Protein 7CHK (pdb70)

B-factor: mean 52.56, std 8.85, range [36.58, 87.69]

Foldseek 3Di:
DDKDQKFWWFAKDDKDKAKFDQAKDKDKDWDALLDDDPDRTPCCVVPNQFAFKFFKWKKKKFKDWDLAKWFKKFKDKDFQDDDDPDDDVVVCVVVVTDIDICNVDGIDMDIGHTDYPVPGAGNRGTMMIMIITHRGMGHDDTIMMIMMMIGTITGGMGTHHGHDDD/DPDDDWDFLDWDDVPCAQAFWKDKDFAALANCVVCDQDDDSNVLLQFFFKKFWKKKKKKFWAFQDPVLLPFFWWKDWFCNDIDTDGSGMDIDMDHQPDPDDIDTRRPSDGSTIMMTRHRNDGTDIMTMTMDRHDPMDRPGGDDDDPD/DDPPPDDDDDPDDPPDPDDDDDDDDDDDVVPDDDDDDDAADADDPAALQVLAVHFQAKDKDKAFLVQQAAQAWGDKDQPLDRLCDDDPSNVSRVQQFKWWFKKKKKKAWEDDPQKKFKKWKFWAQQPPDDNGTRDNVVRVPGDTDMDIRYPDMDMDIDIFDDPDPMGGSPPDRRRTMITITRHHRMRDDPPGDGMIIMMMIMGTNDIDGRHGHDD

Solvent-accessible surface area: 26965 Å² total; per-residue (Å²): 120,72,86,21,102,52,0,24,1,88,38,89,33,167,62,53,100,20,118,40,27,119,156,74,22,31,3,96,8,61,10,29,5,13,95,104,57,141,120,148,30,64,0,16,68,77,2,35,80,3,37,1,2,29,4,28,0,15,0,59,2,61,1,67,31,40,88,145,1,81,6,46,0,3,11,0,1,0,1,11,52,24,93,11,112,152,17,36,53,98,25,0,101,36,6,104,43,146,86,32,63,0,24,83,38,36,50,2,24,0,35,1,33,59,22,3,46,41,15,2,3,7,70,97,41,39,0,27,0,3,0,17,0,13,86,2,2,68,24,63,120,59,30,88,0,62,0,31,3,53,7,24,61,0,55,103,0,40,4,42,10,68,83,84,194,182,67,186,42,155,107,57,21,38,17,19,68,11,87,154,74,41,12,57,141,43,30,102,56,65,12,40,0,4,0,13,32,42,79,56,219,178,46,93,28,165,2,2,83,74,0,12,29,10,0,30,0,92,2,19,0,43,1,30,0,91,8,68,21,137,84,187,134,12,21,84,105,57,5,38,0,41,21,10,44,108,51,58,64,133,24,78,34,68,28,3,87,12,78,2,62,19,36,21,22,12,40,37,15,72,2,34,215,6,72,46,0,4,23,0,66,0,58,3,9,71,109,43,4,70,31,2,57,3,54,2,83,5,6,142,100,29,59,35,24,79,84,34,17,69,139,114,119,187,82,180,98,139,147,111,211,123,90,28,66,83,227,125,128,70,113,97,152,89,142,55,117,131,59,107,121,128,83,49,23,79,35,130,38,71,12,57,34,46,46,10,113,71,52,0,0,60,97,19,115,60,129,92,12,46,62,28,79,38,117,8,50,36,127,30,3,72,95,0,53,4,19,6,33,23,90,0,14,101,3,12,56,19,160,43,130,13,1,88,33,8,54,36,2,13,0,0,67,2,28,0,107,0,15,0,76,6,139,29,56,188,140,2,40,8,36,0,19,0,0,14,1,31,32,52,56,2,88,56,117,17,84,68,67,44,35,0,56,81,8,64,38,34,112,8,35,0,65,152,78,73,44,42,44,69,17,107,11,44,14,37,6,71,30,10,63,28,57,128,32,124,131,12,0,19,0,0,0,0,0,34,49,71,22,90,87,109,130,134,36,65,135,48,14,46,0,40,0,34,0,21,0,43,61,9,111,11,8,2,7,32,3,50

Radius of gyration: 29.83 Å; Cα contacts (8 Å, |Δi|>4): 1242; chains: 3; bounding box: 84×103×58 Å

Nearest PDB structures (foldseek):
  7chk-assembly1_C  TM=1.005E+00  e=1.636E-42  Apple latent spherical virus
  5lk7-assembly1_C  TM=6.401E-01  e=5.426E-08  Slow bee paralysis virus
  8hee-assembly1_B  TM=7.877E-01  e=7.735E-07  Foot-and-mouth disease virus
  8uv3-assembly1_B  TM=7.347E-01  e=6.169E-07  Murine norovirus 1
  6cs6-assembly1_B  TM=6.119E-01  e=1.197E-07  enterovirus D68

Sequence (528 aa):
CLSIPNFPVHITGKTQQLHVGPKPSIARFSFNPFDLGTVFNRFQSLCAHLEGYSGDLIVNWLVTCSALTNARLYIIPVYDNYSFEKFSEEKLIQCKYEFKQISLVRKGTVHIPFVNWFGSYSRTRFPKLLFYFPNGVSGPSGEKIHVTVQLDRILNFSGLGHRLFKSFLLNYSHCGTLVESSLNKGGMWCVPVSPVNLAAYKTHNWLHFMASTTAYWRGTLHYQMRVTYKDRNAACRNLVAFYTTISSVMGDSFSVDITVPFLIPTCYLQTIRGSCNGCIYFHLPTKSATSVQLWVRPGQDFDFARFRLLKAGPDFTKIIWPTVVERNFSNPQSEITTTLQELYGDTFETVSICPPQSYGGELLKGKIFFSSTPEFTREDLVEGKILASFKLDEVLSGLGMGAMLMTQIMSGHATIRVSAKVMLSKFCSFALKLVYDELMQLNSDTTDFGKISVLPGAIFSTQEEEFSFDFELFSPGVHLKFDNNKLLGKVHLAALSAPNLTENMPESFSCTFNFSIVDVKTTFYNIG

Secondary structure (DSSP, 8-state):
-EEEEEEEEEEEPPPEEEE-BSS-EEEEEE--TT---SS--HHHHHHSS-SEEEEEEEEEEEEE--SS-B-EEEEEEE-TT---SS--HHHHHHTT---EETTT--EEEEEE----SSSSB-SS---EEEEEETT-BB-SSS-EEEEEEEEEEEEEEEEE------/----SPEEEEEPPTTSSSSS--EEEE-SSS-GGG----SHHHHHHHT-SEEB--EEEEEEEEESSGGG--S--EEEEE--EEEE--SSEEEEEE---SSSS-EE-S----S-EEEE----SSEEEEEEEEE--SS-B--S-------/--TT------S--TTS--------SS-GGGS-EEEEE------SS-SGGGSBTSEEEEE--EEEGGG-STT-EEEEEEHHHHTSSSSHHHHTTTTEEEEEEEEEEEEEE---SS---EEEEEEETT----SS---SHHHHHSSEEEEETTT--EEEEEEPP-SSSSEE-TT---S-EEEEEE-S--S--TT--SEEEEEEEEEEEEEEEEEE---

Organism: NCBI:txid101688

Structure (mmCIF, N/CA/C/O backbone):
data_7CHK
#
_entry.id   7CHK
#
_cell.length_a   1.00
_cell.length_b   1.00
_cell.length_c   1.00
_cell.angle_alpha   90.00
_cell.angle_beta   90.00
_cell.angle_gamma   90.00
#
_symmetry.space_group_name_H-M   'P 1'
#
loop_
_entity.id
_entity.type
_entity.pdbx_description
1 polymer 'VP20 protein'
2 polymer 'VP24 protein'
3 polymer 'VP25 protein'
#
loop_
_atom_site.group_PDB
_atom_site.id
_atom_site.type_symbol
_atom_site.label_atom_id
_atom_site.label_alt_id
_atom_site.label_comp_id
_atom_site.label_asym_id
_atom_site.label_entity_id
_atom_site.label_seq_id
_atom_site.pdbx_PDB_ins_code
_atom_site.Cartn_x
_atom_site.Cartn_y
_atom_site.Cartn_z
_atom_site.occupancy
_atom_site.B_iso_or_equiv
_atom_site.auth_seq_id
_atom_site.auth_comp_id
_atom_site.auth_asym_id
_atom_site.auth_atom_id
_atom_site.pdbx_PDB_model_num
ATOM 1 N N . CYS A 1 3 ? 405.21900 324.73900 401.37700 1.000 57.60752 3 CYS A N 1
ATOM 2 C CA . CYS A 1 3 ? 404.48900 324.39600 402.59200 1.000 57.60752 3 CYS A CA 1
ATOM 3 C C . CYS A 1 3 ? 403.68400 323.11900 402.39500 1.000 57.60752 3 CYS A C 1
ATOM 4 O O . CYS A 1 3 ? 403.10100 322.90600 401.33200 1.000 57.60752 3 CYS A O 1
ATOM 7 N N . LEU A 1 4 ? 403.65800 322.26800 403.41700 1.000 52.92356 4 LEU A N 1
ATOM 8 C CA . LEU A 1 4 ? 402.87300 321.04600 403.35000 1.000 52.92356 4 LEU A CA 1
ATOM 9 C C . LEU A 1 4 ? 401.40800 321.36700 403.59900 1.000 52.92356 4 LEU A C 1
ATOM 10 O O . LEU A 1 4 ? 401.07500 322.22000 404.42500 1.000 52.92356 4 LEU A O 1
ATOM 15 N N . SER A 1 5 ? 400.53300 320.69000 402.86700 1.000 51.58763 5 SER A N 1
ATOM 16 C CA . SER A 1 5 ? 399.10200 320.92900 402.93900 1.000 51.58763 5 SER A CA 1
ATOM 17 C C . SER A 1 5 ? 398.39400 319.63200 403.29100 1.000 51.58763 5 SER A C 1
ATOM 18 O O . SER A 1 5 ? 398.65400 318.59100 402.68200 1.000 51.58763 5 SER A O 1
ATOM 21 N N . ILE A 1 6 ? 397.50300 319.69900 404.27900 1.000 48.16448 6 ILE A N 1
ATOM 22 C CA . ILE A 1 6 ? 396.75600 318.54300 404.74800 1.000 48.16448 6 ILE A CA 1
ATOM 23 C C . ILE A 1 6 ? 395.28200 318.92500 404.75800 1.000 48.16448 6 ILE A C 1
ATOM 24 O O . ILE A 1 6 ? 394.89000 319.84300 405.48100 1.000 48.16448 6 ILE A O 1
ATOM 29 N N . PRO A 1 7 ? 394.43500 318.27500 403.97800 1.000 47.85472 7 PRO A N 1
ATOM 30 C CA . PRO A 1 7 ? 393.02600 318.68000 403.92400 1.000 47.85472 7 PRO A CA 1
ATOM 31 C C . PRO A 1 7 ? 392.32100 318.45300 405.24600 1.000 47.85472 7 PRO A C 1
ATOM 32 O O . PRO A 1 7 ? 391.64400 319.34200 405.76600 1.000 47.85472 7 PRO A O 1
ATOM 36 N N . ASN A 1 8 ? 392.47600 317.25400 405.78800 1.000 46.32409 8 ASN A N 1
ATOM 37 C CA . ASN A 1 8 ? 391.93000 316.88600 407.08300 1.000 46.32409 8 ASN A CA 1
ATOM 38 C C . ASN A 1 8 ? 393.06800 316.35500 407.93300 1.000 46.32409 8 ASN A C 1
ATOM 39 O O . ASN A 1 8 ? 393.81700 315.48200 407.48800 1.000 46.32409 8 ASN A O 1
ATOM 44 N N . PHE A 1 9 ? 393.20900 316.88000 409.14700 1.000 44.26495 9 PHE A N 1
ATOM 45 C CA . PHE A 1 9 ? 394.28500 316.46400 410.04200 1.000 44.26495 9 PHE A CA 1
ATOM 46 C C . PHE A 1 9 ? 393.70100 316.24200 411.42700 1.000 44.26495 9 PHE A C 1
ATOM 47 O O . PHE A 1 9 ? 393.52900 317.18900 412.20100 1.000 44.26495 9 PHE A O 1
ATOM 55 N N . PRO A 1 10 ? 393.34600 315.00400 411.76000 1.000 42.86705 10 PRO A N 1
ATOM 56 C CA . PRO A 1 10 ? 392.82100 314.72400 413.10100 1.000 42.86705 10 PRO A CA 1
ATOM 57 C C . PRO A 1 10 ? 393.91400 314.76300 414.15400 1.000 42.86705 10 PRO A C 1
ATOM 58 O O . PRO A 1 10 ? 395.01200 314.24400 413.95300 1.000 42.86705 10 PRO A O 1
ATOM 62 N N . VAL A 1 11 ? 393.60100 315.37900 415.29200 1.000 39.52090 11 VAL A N 1
ATOM 63 C CA . VAL A 1 11 ? 394.57000 315.51100 416.37600 1.000 39.52090 11 VAL A CA 1
ATOM 64 C C . VAL A 1 11 ? 394.05800 315.01000 417.71300 1.000 39.52090 11 VAL A C 1
ATOM 65 O O . VAL A 1 11 ? 394.88000 314.65600 418.57600 1.000 39.52090 11 VAL A O 1
ATOM 69 N N . HIS A 1 12 ? 392.74700 314.96100 417.93000 1.000 38.22840 12 HIS A N 1
ATOM 70 C CA . HIS A 1 12 ? 392.10800 314.46400 419.15300 1.000 38.22840 12 HIS A CA 1
ATOM 71 C C . HIS A 1 12 ? 392.85600 314.87900 420.42100 1.000 38.22840 12 HIS A C 1
ATOM 72 O O . HIS A 1 12 ? 393.24600 314.05500 421.24400 1.000 38.22840 12 HIS A O 1
ATOM 79 N N . ILE A 1 13 ? 393.02400 316.18700 420.58200 1.000 37.27984 13 ILE A N 1
ATOM 80 C CA . ILE A 1 13 ? 393.62000 316.76500 421.78100 1.000 37.27984 13 ILE A CA 1
ATOM 81 C C . ILE A 1 13 ? 392.49600 317.31000 422.64700 1.000 37.27984 13 ILE A C 1
ATOM 82 O O . ILE A 1 13 ? 391.69700 318.13200 422.18800 1.000 37.27984 13 ILE A O 1
ATOM 87 N N . THR A 1 14 ? 392.42500 316.86500 423.89500 1.000 40.12776 14 THR A N 1
ATOM 88 C CA . THR A 1 14 ? 391.40500 317.33900 424.81900 1.000 40.12776 14 THR A CA 1
ATOM 89 C C . THR A 1 14 ? 392.02700 318.33000 425.78700 1.000 40.12776 14 THR A C 1
ATOM 90 O O . THR A 1 14 ? 393.09600 318.07300 426.34600 1.000 40.12776 14 THR A O 1
ATOM 94 N N . GLY A 1 15 ? 391.36400 319.45200 425.97900 1.000 45.81027 15 GLY A N 1
ATOM 95 C CA . GLY A 1 15 ? 391.84000 320.42100 426.93200 1.000 45.81027 15 GLY A CA 1
ATOM 96 C C . GLY A 1 15 ? 391.51300 320.02400 428.34800 1.000 45.81027 15 GLY A C 1
ATOM 97 O O . GLY A 1 15 ? 390.78900 319.06700 428.60800 1.000 45.81027 15 GLY A O 1
ATOM 98 N N . LYS A 1 16 ? 392.06700 320.78400 429.28300 1.000 48.52208 16 LYS A N 1
ATOM 99 C CA . LYS A 1 16 ? 391.77100 320.56500 430.68700 1.000 48.52208 16 LYS A CA 1
ATOM 100 C C . LYS A 1 16 ? 390.32000 320.93100 430.97100 1.000 48.52208 16 LYS A C 1
ATOM 101 O O . LYS A 1 16 ? 389.81800 321.95300 430.49800 1.000 48.52208 16 LYS A O 1
ATOM 107 N N . THR A 1 17 ? 389.63800 320.07900 431.72800 1.000 46.09711 17 THR A N 1
ATOM 108 C CA . THR A 1 17 ? 388.25900 320.34300 432.11200 1.000 46.09711 17 THR A CA 1
ATOM 109 C C . THR A 1 17 ? 388.23300 321.38600 433.21600 1.000 46.09711 17 THR A C 1
ATOM 110 O O . THR A 1 17 ? 388.95400 321.26400 434.20900 1.000 46.09711 17 THR A O 1
ATOM 114 N N . GLN A 1 18 ? 387.40700 322.41200 433.04600 1.000 45.94429 18 GLN A N 1
ATOM 115 C CA . GLN A 1 18 ? 387.40800 323.56400 433.93500 1.000 45.94429 18 GLN A CA 1
ATOM 116 C C . GLN A 1 18 ? 386.12900 323.61100 434.75800 1.000 45.94429 18 GLN A C 1
ATOM 117 O O . GLN A 1 18 ? 385.02600 323.52500 434.20900 1.000 45.94429 18 GLN A O 1
ATOM 123 N N . GLN A 1 19 ? 386.29300 323.73200 436.07300 1.000 51.80615 19 GLN A N 1
ATOM 124 C CA . GLN A 1 19 ? 385.18000 323.82000 437.00200 1.000 51.80615 19 GLN A CA 1
ATOM 125 C C . GLN A 1 19 ? 384.53800 325.19800 436.96300 1.000 51.80615 19 GLN A C 1
ATOM 126 O O . GLN A 1 19 ? 385.16600 326.19900 436.61600 1.000 51.80615 19 GLN A O 1
ATOM 132 N N . LEU A 1 20 ? 383.26700 325.23700 437.34800 1.000 52.78986 20 LEU A N 1
ATOM 133 C CA . LEU A 1 20 ? 382.58700 326.49000 437.65000 1.000 52.78986 20 LEU A CA 1
ATOM 134 C C . LEU A 1 20 ? 381.62200 326.22400 438.78900 1.000 52.78986 20 LEU A C 1
ATOM 135 O O . LEU A 1 20 ? 380.72000 325.39000 438.65500 1.000 52.78986 20 LEU A O 1
ATOM 140 N N . HIS A 1 21 ? 381.82800 326.91400 439.90500 1.000 57.99295 21 HIS A N 1
ATOM 141 C CA . HIS A 1 21 ? 380.88900 326.84200 441.00900 1.000 57.99295 21 HIS A CA 1
ATOM 142 C C . HIS A 1 21 ? 379.61600 327.59500 440.65800 1.000 57.99295 21 HIS A C 1
ATOM 143 O O . HIS A 1 21 ? 379.62800 328.54700 439.87600 1.000 57.99295 21 HIS A O 1
ATOM 150 N N . VAL A 1 22 ? 378.50300 327.16200 441.24700 1.000 55.40478 22 VAL A N 1
ATOM 151 C CA . VAL A 1 22 ? 377.25100 327.86900 441.03200 1.000 55.40478 22 VAL A CA 1
ATOM 152 C C . VAL A 1 22 ? 377.27800 329.18300 441.79700 1.000 55.40478 22 VAL A C 1
ATOM 153 O O . VAL A 1 22 ? 377.84700 329.28800 442.89000 1.000 55.40478 22 VAL A O 1
ATOM 157 N N . GLY A 1 23 ? 376.67600 330.20300 441.20600 1.000 54.68559 23 GLY A N 1
ATOM 158 C CA . GLY A 1 23 ? 376.62500 331.50900 441.80700 1.000 54.68559 23 GLY A CA 1
ATOM 159 C C . GLY A 1 23 ? 376.07800 332.52800 440.83800 1.000 54.68559 23 GLY A C 1
ATOM 160 O O . GLY A 1 23 ? 375.89100 332.25200 439.65100 1.000 54.68559 23 GLY A O 1
ATOM 161 N N . PRO A 1 24 ? 375.80000 333.73600 441.32900 1.000 53.47134 24 PRO A N 1
ATOM 162 C CA . PRO A 1 24 ? 375.31200 334.80000 440.45100 1.000 53.47134 24 PRO A CA 1
ATOM 163 C C . PRO A 1 24 ? 376.40100 335.59100 439.74700 1.000 53.47134 24 PRO A C 1
ATOM 164 O O . PRO A 1 24 ? 376.07300 336.39500 438.86600 1.000 53.47134 24 PRO A O 1
ATOM 168 N N . LYS A 1 25 ? 377.66500 335.39100 440.09600 1.000 53.90733 25 LYS A N 1
ATOM 169 C CA . LYS A 1 25 ? 378.72800 336.20200 439.52400 1.000 53.90733 25 LYS A CA 1
ATOM 170 C C . LYS A 1 25 ? 379.01500 335.77200 438.08700 1.000 53.90733 25 LYS A C 1
ATOM 171 O O . LYS A 1 25 ? 378.98500 334.58000 437.77900 1.000 53.90733 25 LYS A O 1
ATOM 177 N N . PRO A 1 26 ? 379.29400 336.71500 437.19000 1.000 49.81933 26 PRO A N 1
ATOM 178 C CA . PRO A 1 26 ? 379.56900 336.34600 435.79700 1.000 49.81933 26 PRO A CA 1
ATOM 179 C C . PRO A 1 26 ? 380.86500 335.56100 435.68500 1.000 49.81933 26 PRO A C 1
ATOM 180 O O . PRO A 1 26 ? 381.88500 335.92400 436.27400 1.000 49.81933 26 PRO A O 1
ATOM 184 N N . SER A 1 27 ? 380.82100 334.47900 434.91500 1.000 48.57031 27 SER A N 1
ATOM 185 C CA . SER A 1 27 ? 381.92100 333.52800 434.87600 1.000 48.57031 27 SER A CA 1
ATOM 186 C C . SER A 1 27 ? 382.46100 333.40100 433.46300 1.000 48.57031 27 SER A C 1
ATOM 187 O O . SER A 1 27 ? 381.72200 333.56000 432.49300 1.000 48.57031 27 SER A O 1
ATOM 190 N N . ILE A 1 28 ? 383.75600 333.11900 433.35000 1.000 46.75430 28 ILE A N 1
ATOM 191 C CA . ILE A 1 28 ? 384.40000 332.89400 432.06300 1.000 46.75430 28 ILE A CA 1
ATOM 192 C C . ILE A 1 28 ? 385.30200 331.67900 432.17700 1.000 46.75430 28 ILE A C 1
ATOM 193 O O . ILE A 1 28 ? 386.10100 331.57900 433.11400 1.000 46.75430 28 ILE A O 1
ATOM 198 N N . ALA A 1 29 ? 385.18000 330.76300 431.22400 1.000 44.96028 29 ALA A N 1
ATOM 199 C CA . ALA A 1 29 ? 386.10000 329.64400 431.07500 1.000 44.96028 29 ALA A CA 1
ATOM 200 C C . ALA A 1 29 ? 386.88000 329.83400 429.78400 1.000 44.96028 29 ALA A C 1
ATOM 201 O O . ALA A 1 29 ? 386.29100 329.84000 428.70100 1.000 44.96028 29 ALA A O 1
ATOM 203 N N . ARG A 1 30 ? 388.19400 329.99400 429.89700 1.000 46.81354 30 ARG A N 1
ATOM 204 C CA . ARG A 1 30 ? 389.05600 330.21800 428.74500 1.000 46.81354 30 ARG A CA 1
ATOM 205 C C . ARG A 1 30 ? 389.67600 328.90600 428.30100 1.000 46.81354 30 ARG A C 1
ATOM 206 O O . ARG A 1 30 ? 390.22200 328.16500 429.12200 1.000 46.81354 30 ARG A O 1
ATOM 214 N N . PHE A 1 31 ? 389.60900 328.62800 427.00300 1.000 43.91617 31 PHE A N 1
ATOM 215 C CA . PHE A 1 31 ? 390.31200 327.49600 426.41800 1.000 43.91617 31 PHE A CA 1
ATOM 216 C C . PHE A 1 31 ? 391.16000 328.02400 425.27300 1.000 43.91617 31 PHE A C 1
ATOM 217 O O . PHE A 1 31 ? 390.62800 328.41600 424.23300 1.000 43.91617 31 PHE A O 1
ATOM 225 N N . SER A 1 32 ? 392.46900 328.06400 425.47400 1.000 43.56536 32 SER A N 1
ATOM 226 C CA . SER A 1 32 ? 393.39900 328.34100 424.39500 1.000 43.56536 32 SER A CA 1
ATOM 227 C C . SER A 1 32 ? 393.56700 327.08600 423.55800 1.000 43.56536 32 SER A C 1
ATOM 228 O O . SER A 1 32 ? 393.54200 325.97000 424.08000 1.000 43.56536 32 SER A O 1
ATOM 231 N N . PHE A 1 33 ? 393.73500 327.26300 422.25100 1.000 42.88750 33 PHE A N 1
ATOM 232 C CA . PHE A 1 33 ? 393.93500 326.11800 421.36700 1.000 42.88750 33 PHE A CA 1
ATOM 233 C C . PHE A 1 33 ? 395.31500 326.23600 420.74300 1.000 42.88750 33 PHE A C 1
ATOM 234 O O . PHE A 1 33 ? 395.47700 326.72600 419.62600 1.000 42.88750 33 PHE A O 1
ATOM 242 N N . ASN A 1 34 ? 396.31300 325.75800 421.47500 1.000 47.32273 34 ASN A N 1
ATOM 243 C CA . ASN A 1 34 ? 397.71700 325.87800 421.09800 1.000 47.32273 34 ASN A CA 1
ATOM 244 C C . ASN A 1 34 ? 398.32600 324.48600 421.10200 1.000 47.32273 34 ASN A C 1
ATOM 245 O O . ASN A 1 34 ? 398.91600 324.05800 422.10000 1.000 47.32273 34 ASN A O 1
ATOM 250 N N . PRO A 1 35 ? 398.20300 323.74800 420.00000 1.000 45.78392 35 PRO A N 1
ATOM 251 C CA . PRO A 1 35 ? 398.78000 322.40000 419.96500 1.000 45.78392 35 PRO A CA 1
ATOM 252 C C . PRO A 1 35 ? 400.28300 322.38100 420.14900 1.000 45.78392 35 PRO A C 1
ATOM 253 O O . PRO A 1 35 ? 400.82500 321.35900 420.58200 1.000 45.78392 35 PRO A O 1
ATOM 257 N N . PHE A 1 36 ? 400.97900 323.47300 419.83900 1.000 48.57738 36 PHE A N 1
ATOM 258 C CA . PHE A 1 36 ? 402.40800 323.53700 420.10900 1.000 48.57738 36 PHE A CA 1
ATOM 259 C C . PHE A 1 36 ? 402.71500 323.48400 421.59500 1.000 48.57738 36 PHE A C 1
ATOM 260 O O . PHE A 1 36 ? 403.86100 323.22000 421.96700 1.000 48.57738 36 PHE A O 1
ATOM 268 N N . ASP A 1 37 ? 401.72700 323.73500 422.44700 1.000 54.37389 37 ASP A N 1
ATOM 269 C CA . ASP A 1 37 ? 401.93800 323.64100 423.88100 1.000 54.37389 37 ASP A CA 1
ATOM 270 C C . ASP A 1 37 ? 402.18900 322.19200 424.26300 1.000 54.37389 37 ASP A C 1
ATOM 271 O O . ASP A 1 37 ? 401.42500 321.29700 423.89400 1.000 54.37389 37 ASP A O 1
ATOM 276 N N . LEU A 1 38 ? 403.26500 321.96300 424.99900 1.000 56.85073 38 LEU A N 1
ATOM 277 C CA . LEU A 1 38 ? 403.68400 320.62400 425.37100 1.000 56.85073 38 LEU A CA 1
ATOM 278 C C . LEU A 1 38 ? 403.23000 320.29500 426.78600 1.000 56.85073 38 LEU A C 1
ATOM 279 O O . LEU A 1 38 ? 403.09000 321.17600 427.63700 1.000 56.85073 38 LEU A O 1
ATOM 284 N N . GLY A 1 39 ? 402.99900 319.01600 427.02300 1.000 55.96390 39 GLY A N 1
ATOM 285 C CA . GLY A 1 39 ? 402.63600 318.51600 428.33400 1.000 55.96390 39 GLY A CA 1
ATOM 286 C C . GLY A 1 39 ? 403.53200 317.35400 428.70400 1.000 55.96390 39 GLY A C 1
ATOM 287 O O . GLY A 1 39 ? 404.73800 317.37100 428.47800 1.000 55.96390 39 GLY A O 1
ATOM 288 N N . THR A 1 40 ? 402.91900 316.32500 429.28000 1.000 52.77313 40 THR A N 1
ATOM 289 C CA . THR A 1 40 ? 403.67100 315.13000 429.63100 1.000 52.77313 40 THR A CA 1
ATOM 290 C C . THR A 1 40 ? 403.95300 314.27900 428.40100 1.000 52.77313 40 THR A C 1
ATOM 291 O O . THR A 1 40 ? 405.03700 313.70300 428.27200 1.000 52.77313 40 THR A O 1
ATOM 295 N N . VAL A 1 41 ? 403.00000 314.21000 427.48500 1.000 48.42483 41 VAL A N 1
ATOM 296 C CA . VAL A 1 41 ? 403.10200 313.39400 426.28700 1.000 48.42483 41 VAL A CA 1
ATOM 297 C C . VAL A 1 41 ? 402.93200 314.30500 425.08100 1.000 48.42483 41 VAL A C 1
ATOM 298 O O . VAL A 1 41 ? 402.24600 315.32700 425.15000 1.000 48.42483 41 VAL A O 1
ATOM 302 N N . PHE A 1 42 ? 403.57800 313.94700 423.97800 1.000 45.90087 42 PHE A N 1
ATOM 303 C CA . PHE A 1 42 ? 403.44600 314.71500 422.75100 1.000 45.90087 42 PHE A CA 1
ATOM 304 C C . PHE A 1 42 ? 402.17400 314.30700 422.02400 1.000 45.90087 42 PHE A C 1
ATOM 305 O O . PHE A 1 42 ? 401.94300 313.12000 421.78900 1.000 45.90087 42 PHE A O 1
ATOM 313 N N . ASN A 1 43 ? 401.35200 315.28500 421.66200 1.000 45.25676 43 ASN A N 1
ATOM 314 C CA . ASN A 1 43 ? 400.10100 314.95100 421.00800 1.000 45.25676 43 ASN A CA 1
ATOM 315 C C . ASN A 1 43 ? 400.32800 314.68200 419.52600 1.000 45.25676 43 ASN A C 1
ATOM 316 O O . ASN A 1 43 ? 401.42000 314.86600 418.99000 1.000 45.25676 43 ASN A O 1
ATOM 321 N N . ARG A 1 44 ? 399.26200 314.23100 418.86200 1.000 47.05226 44 ARG A N 1
ATOM 322 C CA . ARG A 1 44 ? 399.35700 313.86700 417.45400 1.000 47.05226 44 ARG A CA 1
ATOM 323 C C . ARG A 1 44 ? 399.81800 315.03800 416.60200 1.000 47.05226 44 ARG A C 1
ATOM 324 O O . ARG A 1 44 ? 400.48000 314.83900 415.57900 1.000 47.05226 44 ARG A O 1
ATOM 332 N N . PHE A 1 45 ? 399.49200 316.26300 417.00600 1.000 46.35105 45 PHE A N 1
ATOM 333 C CA . PHE A 1 45 ? 399.97400 317.42500 416.27300 1.000 46.35105 45 PHE A CA 1
ATOM 334 C C . PHE A 1 45 ? 401.49100 317.53200 416.35500 1.000 46.35105 45 PHE A C 1
ATOM 335 O O . PHE A 1 45 ? 402.16600 317.70800 415.33700 1.000 46.35105 45 PHE A O 1
ATOM 343 N N . GLN A 1 46 ? 402.04800 317.42400 417.56000 1.000 49.05388 46 GLN A N 1
ATOM 344 C CA . GLN A 1 46 ? 403.48700 317.59400 417.71000 1.000 49.05388 46 GLN A CA 1
ATOM 345 C C . GLN A 1 46 ? 404.27000 316.44400 417.09500 1.000 49.05388 46 GLN A C 1
ATOM 346 O O . GLN A 1 46 ? 405.39000 316.65100 416.62200 1.000 49.05388 46 GLN A O 1
ATOM 352 N N . SER A 1 47 ? 403.71600 315.23300 417.08200 1.000 50.13424 47 SER A N 1
ATOM 353 C CA . SER A 1 47 ? 404.47700 314.10300 416.56200 1.000 50.13424 47 SER A CA 1
ATOM 354 C C . SER A 1 47 ? 404.80000 314.25800 415.08800 1.000 50.13424 47 SER A C 1
ATOM 355 O O . SER A 1 47 ? 405.77000 313.66300 414.61200 1.000 50.13424 47 SER A O 1
ATOM 358 N N . LEU A 1 48 ? 404.01600 315.04000 414.35500 1.000 51.30253 48 LEU A N 1
ATOM 359 C CA . LEU A 1 48 ? 404.18900 315.18200 412.92000 1.000 51.30253 48 LEU A CA 1
ATOM 360 C C . LEU A 1 48 ? 404.49400 316.59700 412.46600 1.000 51.30253 48 LEU A C 1
ATOM 361 O O . LEU A 1 48 ? 405.05800 316.76500 411.38100 1.000 51.30253 48 LEU A O 1
ATOM 366 N N . CYS A 1 49 ? 404.13000 317.61300 413.23700 1.000 52.16376 49 CYS A N 1
ATOM 367 C CA . CYS A 1 49 ? 404.30900 318.98600 412.80000 1.000 52.16376 49 CYS A CA 1
ATOM 368 C C . CYS A 1 49 ? 404.77700 319.87100 413.94700 1.000 52.16376 49 CYS A C 1
ATOM 369 O O . CYS A 1 49 ? 404.30000 320.99500 414.11800 1.000 52.16376 49 CYS A O 1
ATOM 372 N N . ALA A 1 50 ? 405.71800 319.38300 414.74900 1.000 50.35090 50 ALA A N 1
ATOM 373 C CA . ALA A 1 50 ? 406.33100 320.21800 415.77200 1.000 50.35090 50 ALA A CA 1
ATOM 374 C C . ALA A 1 50 ? 407.56300 320.94700 415.27100 1.000 50.35090 50 ALA A C 1
ATOM 375 O O . ALA A 1 50 ? 407.96000 321.95000 415.87000 1.000 50.35090 50 ALA A O 1
ATOM 377 N N . HIS A 1 51 ? 408.18300 320.45900 414.20100 1.000 50.37490 51 HIS A N 1
ATOM 378 C CA . HIS A 1 51 ? 409.31200 321.16000 413.61600 1.000 50.37490 51 HIS A CA 1
ATOM 379 C C . HIS A 1 51 ? 408.89900 322.44900 412.92800 1.000 50.37490 51 HIS A C 1
ATOM 380 O O . HIS A 1 51 ? 409.76400 323.27500 412.63600 1.000 50.37490 51 HIS A O 1
ATOM 387 N N . LEU A 1 52 ? 407.60800 322.64400 412.68200 1.000 48.70314 52 LEU A N 1
ATOM 388 C CA . LEU A 1 52 ? 407.14100 323.82100 411.96900 1.000 48.70314 52 LEU A CA 1
ATOM 389 C C . LEU A 1 52 ? 407.25400 325.06900 412.83300 1.000 48.70314 52 LEU A C 1
ATOM 390 O O . LEU A 1 52 ? 407.19100 325.01400 414.06200 1.000 48.70314 52 LEU A O 1
ATOM 395 N N . GLU A 1 53 ? 407.41800 326.21000 412.16600 1.000 50.68902 53 GLU A N 1
ATOM 396 C CA . GLU A 1 53 ? 407.41100 327.49300 412.85400 1.000 50.68902 53 GLU A CA 1
ATOM 397 C C . GLU A 1 53 ? 405.99700 327.99700 413.07800 1.000 50.68902 53 GLU A C 1
ATOM 398 O O . GLU A 1 53 ? 405.72300 328.63300 414.09900 1.000 50.68902 53 GLU A O 1
ATOM 404 N N . GLY A 1 54 ? 405.09500 327.72200 412.15100 1.000 46.00517 54 GLY A N 1
ATOM 405 C CA . GLY A 1 54 ? 403.72200 328.14900 412.29700 1.000 46.00517 54 GLY A CA 1
ATOM 406 C C . GLY A 1 54 ? 402.85100 327.45700 411.28000 1.000 46.00517 54 GLY A C 1
ATOM 407 O O . GLY A 1 54 ? 403.31800 327.03900 410.21800 1.000 46.00517 54 GLY A O 1
ATOM 408 N N . TYR A 1 55 ? 401.57100 327.35400 411.61200 1.000 41.84064 55 TYR A N 1
ATOM 409 C CA . TYR A 1 55 ? 400.63500 326.63300 410.76800 1.000 41.84064 55 TYR A CA 1
ATOM 410 C C . TYR A 1 55 ? 399.41700 327.50000 410.48500 1.000 41.84064 55 TYR A C 1
ATOM 411 O O . TYR A 1 55 ? 399.30800 328.63400 410.94900 1.000 41.84064 55 TYR A O 1
ATOM 420 N N . SER A 1 56 ? 398.49600 326.95300 409.70600 1.000 42.63673 56 SER A N 1
ATOM 421 C CA . SER A 1 56 ? 397.27200 327.65100 409.35600 1.000 42.63673 56 SER A CA 1
ATOM 422 C C . SER A 1 56 ? 396.19500 326.62300 409.07400 1.000 42.63673 56 SER A C 1
ATOM 423 O O . SER A 1 56 ? 396.47400 325.57200 408.49800 1.000 42.63673 56 SER A O 1
ATOM 426 N N . GLY A 1 57 ? 394.97500 326.92400 409.47800 1.000 42.24819 57 GLY A N 1
ATOM 427 C CA . GLY A 1 57 ? 393.87100 326.03300 409.20000 1.000 42.24819 57 GLY A CA 1
ATOM 428 C C . GLY A 1 57 ? 392.73200 326.23900 410.16200 1.000 42.24819 57 GLY A C 1
ATOM 429 O O . GLY A 1 57 ? 392.88600 326.78800 411.25100 1.000 42.24819 57 GLY A O 1
ATOM 430 N N . ASP A 1 58 ? 391.56000 325.78400 409.73900 1.000 43.93317 58 ASP A N 1
ATOM 431 C CA . ASP A 1 58 ? 390.34400 325.91200 410.52300 1.000 43.93317 58 ASP A CA 1
ATOM 432 C C . ASP A 1 58 ? 390.30400 324.84400 411.60300 1.000 43.93317 58 ASP A C 1
ATOM 433 O O . ASP A 1 58 ? 390.60000 323.67700 411.34700 1.000 43.93317 58 ASP A O 1
ATOM 438 N N . LEU A 1 59 ? 389.91700 325.24100 412.80700 1.000 39.72238 59 LEU A N 1
ATOM 439 C CA . LEU A 1 59 ? 389.83600 324.31000 413.92300 1.000 39.72238 59 LEU A CA 1
ATOM 440 C C . LEU A 1 59 ? 388.40700 323.82600 414.10600 1.000 39.72238 59 LEU A C 1
ATOM 441 O O . LEU A 1 59 ? 387.45500 324.56600 413.86600 1.000 39.72238 59 LEU A O 1
ATOM 446 N N . ILE A 1 60 ? 388.26300 322.57300 414.51400 1.000 38.34265 60 ILE A N 1
ATOM 447 C CA . ILE A 1 60 ? 386.97800 321.99500 414.88200 1.000 38.34265 60 ILE A CA 1
ATOM 448 C C . ILE A 1 60 ? 387.09200 321.57600 416.33400 1.000 38.34265 60 ILE A C 1
ATOM 449 O O . ILE A 1 60 ? 388.02800 320.85900 416.69800 1.000 38.34265 60 ILE A O 1
ATOM 454 N N . VAL A 1 61 ? 386.18200 322.04800 417.17700 1.000 37.81697 61 VAL A N 1
ATOM 455 C CA . VAL A 1 61 ? 386.27100 321.81200 418.61200 1.000 37.81697 61 VAL A CA 1
ATOM 456 C C . VAL A 1 61 ? 384.95900 321.23100 419.10700 1.000 37.81697 61 VAL A C 1
ATOM 457 O O . VAL A 1 61 ? 383.89700 321.81100 418.88200 1.000 37.81697 61 VAL A O 1
ATOM 461 N N . ASN A 1 62 ? 385.03300 320.10000 419.79000 1.000 37.54340 62 ASN A N 1
ATOM 462 C CA . ASN A 1 62 ? 383.87200 319.53200 420.45600 1.000 37.54340 62 ASN A CA 1
ATOM 463 C C . ASN A 1 62 ? 383.81300 320.08800 421.86800 1.000 37.54340 62 ASN A C 1
ATOM 464 O O . ASN A 1 62 ? 384.74200 319.89100 422.65000 1.000 37.54340 62 ASN A O 1
ATOM 469 N N . TRP A 1 63 ? 382.74500 320.79600 422.19100 1.000 39.69240 63 TRP A N 1
ATOM 470 C CA . TRP A 1 63 ? 382.59800 321.35600 423.52000 1.000 39.69240 63 TRP A CA 1
ATOM 471 C C . TRP A 1 63 ? 381.45300 320.67100 424.24500 1.000 39.69240 63 TRP A C 1
ATOM 472 O O . TRP A 1 63 ? 380.48500 320.19400 423.64000 1.000 39.69240 63 TRP A O 1
ATOM 483 N N . LEU A 1 64 ? 381.57300 320.65100 425.56800 1.000 40.75128 64 LEU A N 1
ATOM 484 C CA . LEU A 1 64 ? 380.67700 319.87100 426.40200 1.000 40.75128 64 LEU A CA 1
ATOM 485 C C . LEU A 1 64 ? 380.54100 320.55600 427.75100 1.000 40.75128 64 LEU A C 1
ATOM 486 O O . LEU A 1 64 ? 381.54300 320.95000 428.35200 1.000 40.75128 64 LEU A O 1
ATOM 491 N N . VAL A 1 65 ? 379.30500 320.71000 428.21100 1.000 42.67899 65 VAL A N 1
ATOM 492 C CA . VAL A 1 65 ? 379.00600 321.28900 429.51400 1.000 42.67899 65 VAL A CA 1
ATOM 493 C C . VAL A 1 65 ? 378.23200 320.25500 430.31000 1.000 42.67899 65 VAL A C 1
ATOM 494 O O . VAL A 1 65 ? 377.09600 319.92000 429.95800 1.000 42.67899 65 VAL A O 1
ATOM 498 N N . THR A 1 66 ? 378.83900 319.74900 431.37400 1.000 45.02184 66 THR A N 1
ATOM 499 C CA . THR A 1 66 ? 378.20500 318.75200 432.22000 1.000 45.02184 66 THR A CA 1
ATOM 500 C C . THR A 1 66 ? 377.69200 319.43100 433.47900 1.000 45.02184 66 THR A C 1
ATOM 501 O O . THR A 1 66 ? 378.47500 319.98900 434.25800 1.000 45.02184 66 THR A O 1
ATOM 505 N N . CYS A 1 67 ? 376.37800 319.38100 433.65800 1.000 49.03070 67 CYS A N 1
ATOM 506 C CA . CYS A 1 67 ? 375.65600 319.95200 434.77700 1.000 49.03070 67 CYS A CA 1
ATOM 507 C C . CYS A 1 67 ? 374.57600 318.96900 435.20200 1.000 49.03070 67 CYS A C 1
ATOM 508 O O . CYS A 1 67 ? 374.47000 317.86100 434.67200 1.000 49.03070 67 CYS A O 1
ATOM 511 N N . SER A 1 68 ? 373.76100 319.38500 436.16300 1.000 52.42677 68 SER A N 1
ATOM 512 C CA . SER A 1 68 ? 372.62100 318.59300 436.58600 1.000 52.42677 68 SER A CA 1
ATOM 513 C C . SER A 1 68 ? 371.45700 318.79100 435.62300 1.000 52.42677 68 SER A C 1
ATOM 514 O O . SER A 1 68 ? 371.57700 319.43600 434.57900 1.000 52.42677 68 SER A O 1
ATOM 517 N N . ALA A 1 69 ? 370.30800 318.23000 435.97900 1.000 52.90608 69 ALA A N 1
ATOM 518 C CA . ALA A 1 69 ? 369.08700 318.45200 435.22200 1.000 52.90608 69 ALA A CA 1
ATOM 519 C C . ALA A 1 69 ? 368.28000 319.63100 435.73900 1.000 52.90608 69 ALA A C 1
ATOM 520 O O . ALA A 1 69 ? 367.31000 320.03100 435.09100 1.000 52.90608 69 ALA A O 1
ATOM 522 N N . LEU A 1 70 ? 368.65300 320.18800 436.88500 1.000 54.04641 70 LEU A N 1
ATOM 523 C CA . LEU A 1 70 ? 367.98100 321.33600 437.47800 1.000 54.04641 70 LEU A CA 1
ATOM 524 C C . LEU A 1 70 ? 368.90500 322.54600 437.53200 1.000 54.04641 70 LEU A C 1
ATOM 525 O O . LEU A 1 70 ? 368.84700 323.34800 438.46200 1.000 54.04641 70 LEU A O 1
ATOM 530 N N . THR A 1 71 ? 369.76300 322.69500 436.53000 1.000 53.07950 71 THR A N 1
ATOM 531 C CA . THR A 1 71 ? 370.75900 323.75400 436.50100 1.000 53.07950 71 THR A CA 1
ATOM 532 C C . THR A 1 71 ? 370.53300 324.63400 435.28400 1.000 53.07950 71 THR A C 1
ATOM 533 O O . THR A 1 71 ? 370.42300 324.13000 434.16300 1.000 53.07950 71 THR A O 1
ATOM 537 N N . ASN A 1 72 ? 370.46700 325.94400 435.50700 1.000 52.43569 72 ASN A N 1
ATOM 538 C CA . ASN A 1 72 ? 370.20800 326.92100 434.46200 1.000 52.43569 72 ASN A CA 1
ATOM 539 C C . ASN A 1 72 ? 371.41300 327.83000 434.28800 1.000 52.43569 72 ASN A C 1
ATOM 540 O O . ASN A 1 72 ? 372.04800 328.22700 435.26700 1.000 52.43569 72 ASN A O 1
ATOM 545 N N . ALA A 1 73 ? 371.71100 328.16800 433.03800 1.000 48.41792 73 ALA A N 1
ATOM 546 C CA . ALA A 1 73 ? 372.74300 329.14100 432.72000 1.000 48.41792 73 ALA A CA 1
ATOM 547 C C . ALA A 1 73 ? 372.60400 329.53400 431.26300 1.000 48.41792 73 ALA A C 1
ATOM 548 O O . ALA A 1 73 ? 372.13000 328.74900 430.44300 1.000 48.41792 73 ALA A O 1
ATOM 550 N N . ARG A 1 74 ? 373.01200 330.75600 430.95800 1.000 47.06932 74 ARG A N 1
ATOM 551 C CA . ARG A 1 74 ? 373.15500 331.21100 429.58700 1.000 47.06932 74 ARG A CA 1
ATOM 552 C C . ARG A 1 74 ? 374.62400 331.15100 429.21000 1.000 47.06932 74 ARG A C 1
ATOM 553 O O . ARG A 1 74 ? 375.48900 331.55100 429.99000 1.000 47.06932 74 ARG A O 1
ATOM 561 N N . LEU A 1 75 ? 374.90400 330.64000 428.02200 1.000 44.75014 75 LEU A N 1
ATOM 562 C CA . LEU A 1 75 ? 376.26900 330.41400 427.58400 1.000 44.75014 75 LEU A CA 1
ATOM 563 C C . LEU A 1 75 ? 376.53300 331.19700 426.31200 1.000 44.75014 75 LEU A C 1
ATOM 564 O O . LEU A 1 75 ? 375.78200 331.08000 425.34100 1.000 44.75014 75 LEU A O 1
ATOM 569 N N . TYR A 1 76 ? 377.59300 331.99600 426.32700 1.000 46.95009 76 TYR A N 1
ATOM 570 C CA . TYR A 1 76 ? 378.09400 332.69600 425.15100 1.000 46.95009 76 TYR A CA 1
ATOM 571 C C . TYR A 1 76 ? 379.44000 332.09000 424.78900 1.000 46.95009 76 TYR A C 1
ATOM 572 O O . TYR A 1 76 ? 380.40600 332.24000 425.53600 1.000 46.95009 76 TYR A O 1
ATOM 581 N N . ILE A 1 77 ? 379.51500 331.41100 423.65500 1.000 44.61594 77 ILE A N 1
ATOM 582 C CA . ILE A 1 77 ? 380.79200 330.91800 423.15300 1.000 44.61594 77 ILE A CA 1
ATOM 583 C C . ILE A 1 77 ? 381.38000 331.98700 422.24500 1.000 44.61594 77 ILE A C 1
ATOM 584 O O . ILE A 1 77 ? 380.79800 332.32000 421.20800 1.000 44.61594 77 ILE A O 1
ATOM 589 N N . ILE A 1 78 ? 382.53200 332.53000 422.63900 1.000 45.98497 78 ILE A N 1
ATOM 590 C CA . ILE A 1 78 ? 383.10500 333.70900 422.01100 1.000 45.98497 78 ILE A CA 1
ATOM 591 C C . ILE A 1 78 ? 384.50700 333.38800 421.51100 1.000 45.98497 78 ILE A C 1
ATOM 592 O O . ILE A 1 78 ? 385.35800 332.96900 422.29600 1.000 45.98497 78 ILE A O 1
ATOM 597 N N . PRO A 1 79 ? 384.79900 333.56000 420.23100 1.000 45.50575 79 PRO A N 1
ATOM 598 C CA . PRO A 1 79 ? 386.18300 333.45900 419.77500 1.000 45.50575 79 PRO A CA 1
ATOM 599 C C . PRO A 1 79 ? 386.98200 334.68400 420.17400 1.000 45.50575 79 PRO A C 1
ATOM 600 O O . PRO A 1 79 ? 386.45000 335.78400 420.31700 1.000 45.50575 79 PRO A O 1
ATOM 604 N N . VAL A 1 80 ? 388.27900 334.47600 420.36000 1.000 45.74542 80 VAL A N 1
ATOM 605 C CA . VAL A 1 80 ? 389.22100 335.55000 420.64300 1.000 45.74542 80 VAL A CA 1
ATOM 606 C C . VAL A 1 80 ? 390.44500 335.29000 419.77800 1.000 45.74542 80 VAL A C 1
ATOM 607 O O . VAL A 1 80 ? 391.17400 334.31500 419.99600 1.000 45.74542 80 VAL A O 1
ATOM 611 N N . TYR A 1 81 ? 390.66300 336.14300 418.78700 1.000 45.07698 81 TYR A N 1
ATOM 612 C CA . TYR A 1 81 ? 391.80800 336.04000 417.9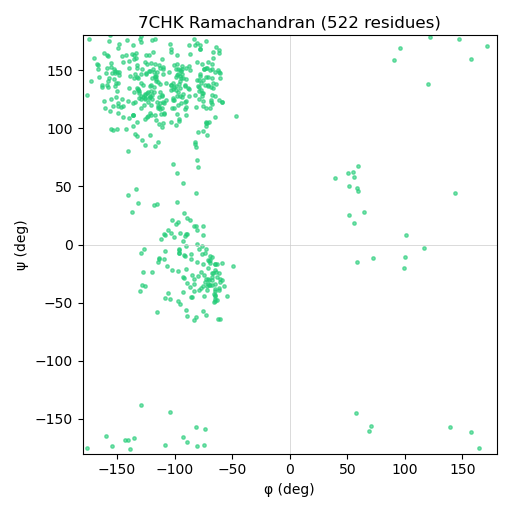0200 1.000 45.07698 81 TYR A CA 1
ATOM 613 C C . TYR A 1 81 ? 392.86000 337.08100 418.26300 1.000 45.07698 81 TYR A C 1
ATOM 614 O O . TYR A 1 81 ? 392.65100 337.95000 419.10800 1.000 45.07698 81 TYR A O 1
ATOM 623 N N . ASP A 1 82 ? 394.01400 336.97200 417.60600 1.000 49.22378 82 ASP A N 1
ATOM 624 C CA . ASP A 1 82 ? 395.13300 337.90300 417.74700 1.000 49.22378 82 ASP A CA 1
ATOM 625 C C . ASP A 1 82 ? 395.60000 338.04100 419.18600 1.000 49.22378 82 ASP A C 1
ATOM 626 O O . ASP A 1 82 ? 396.27200 339.01500 419.52900 1.000 49.22378 82 ASP A O 1
ATOM 631 N N . ASN A 1 83 ? 395.24600 337.07600 420.03100 1.000 48.11722 83 ASN A N 1
ATOM 632 C CA . ASN A 1 83 ? 395.73900 336.97600 421.40100 1.000 48.11722 83 ASN A CA 1
ATOM 633 C C . ASN A 1 83 ? 395.46200 338.24700 422.19700 1.000 48.11722 83 ASN A C 1
ATOM 634 O O . ASN A 1 83 ? 396.36300 338.89400 422.72700 1.000 48.11722 83 ASN A O 1
ATOM 639 N N . TYR A 1 84 ? 394.18600 338.58400 422.28100 1.000 51.58471 84 TYR A N 1
ATOM 640 C CA . TYR A 1 84 ? 393.72000 339.64300 423.15600 1.000 51.58471 84 TYR A CA 1
ATOM 641 C C . TYR A 1 84 ? 393.19500 339.04000 424.44900 1.000 51.58471 84 TYR A C 1
ATOM 642 O O . TYR A 1 84 ? 392.79400 337.87800 424.50000 1.000 51.58471 84 TYR A O 1
ATOM 651 N N . SER A 1 85 ? 393.21200 339.84500 425.50400 1.000 53.12825 85 SER A N 1
ATOM 652 C CA . SER A 1 85 ? 392.76600 339.41400 426.82000 1.000 53.12825 85 SER A CA 1
ATOM 653 C C . SER A 1 85 ? 391.52800 340.20800 427.19600 1.000 53.12825 85 SER A C 1
ATOM 654 O O . SER A 1 85 ? 391.58200 341.43700 427.29200 1.000 53.12825 85 SER A O 1
ATOM 657 N N . PHE A 1 86 ? 390.41800 339.50700 427.40300 1.000 54.23953 86 PHE A N 1
ATOM 658 C CA . PHE A 1 86 ? 389.16600 340.11200 427.83300 1.000 54.23953 86 PHE A CA 1
ATOM 659 C C . PHE A 1 86 ? 388.84600 339.62000 429.23300 1.000 54.23953 86 PHE A C 1
ATOM 660 O O . PHE A 1 86 ? 388.66100 338.41800 429.44200 1.000 54.23953 86 PHE A O 1
ATOM 668 N N . GLU A 1 87 ? 388.77800 340.54500 430.18900 1.000 56.94022 87 GLU A N 1
ATOM 669 C CA . GLU A 1 87 ? 388.32400 340.16900 431.52100 1.000 56.94022 87 GLU A CA 1
ATOM 670 C C . GLU A 1 87 ? 386.80700 340.21100 431.61900 1.000 56.94022 87 GLU A C 1
ATOM 671 O O . GLU A 1 87 ? 386.19200 339.29200 432.16800 1.000 56.94022 87 GLU A O 1
ATOM 677 N N . LYS A 1 88 ? 386.19300 341.26400 431.09700 1.000 55.85864 88 LYS A N 1
ATOM 678 C CA . LYS A 1 88 ? 384.75100 341.43200 431.12200 1.000 55.85864 88 LYS A CA 1
ATOM 679 C C . LYS A 1 88 ? 384.23500 341.64600 429.71000 1.000 55.85864 88 LYS A C 1
ATOM 680 O O . LYS A 1 88 ? 384.91200 342.24000 428.87000 1.000 55.85864 88 LYS A O 1
ATOM 686 N N . PHE A 1 89 ? 383.02600 341.16100 429.45900 1.000 52.36401 89 PHE A N 1
ATOM 687 C CA . PHE A 1 89 ? 382.36900 341.33100 428.17500 1.000 52.36401 89 PHE A CA 1
ATOM 688 C C . PHE A 1 89 ? 381.19200 342.28200 428.30700 1.000 52.36401 89 PHE A C 1
ATOM 689 O O . PHE A 1 89 ? 380.52900 342.32500 429.34600 1.000 52.36401 89 PHE A O 1
ATOM 697 N N . SER A 1 90 ? 380.94500 343.04400 427.25100 1.000 55.02160 90 SER A N 1
ATOM 698 C CA . SER A 1 90 ? 379.80500 343.94500 427.18700 1.000 55.02160 90 SER A CA 1
ATOM 699 C C . SER A 1 90 ? 378.68400 343.23400 426.44500 1.000 55.02160 90 SER A C 1
ATOM 700 O O . SER A 1 90 ? 378.76200 343.04500 425.22800 1.000 55.02160 90 SER A O 1
ATOM 703 N N . GLU A 1 91 ? 377.64700 342.82800 427.17800 1.000 54.07706 91 GLU A N 1
ATOM 704 C CA . GLU A 1 91 ? 376.55600 342.08400 426.56300 1.000 54.07706 91 GLU A CA 1
ATOM 705 C C . GLU A 1 91 ? 375.86800 342.89600 425.47700 1.000 54.07706 91 GLU A C 1
ATOM 706 O O . GLU A 1 91 ? 375.39000 342.33000 424.49000 1.000 54.07706 91 GLU A O 1
ATOM 712 N N . GLU A 1 92 ? 375.81400 344.21600 425.64000 1.000 54.85473 92 GLU A N 1
ATOM 713 C CA . GLU A 1 92 ? 375.37200 345.08300 424.55700 1.000 54.85473 92 GLU A CA 1
ATOM 714 C C . GLU A 1 92 ? 376.18500 344.84000 423.29300 1.000 54.85473 92 GLU A C 1
ATOM 715 O O . GLU A 1 92 ? 375.62600 344.71900 422.19800 1.000 54.85473 92 GLU A O 1
ATOM 721 N N . LYS A 1 93 ? 377.50700 344.73000 423.42900 1.000 53.98315 93 LYS A N 1
ATOM 722 C CA . LYS A 1 93 ? 378.35400 344.49600 422.26600 1.000 53.98315 93 LYS A CA 1
ATOM 723 C C . LYS A 1 93 ? 378.11800 343.12000 421.66400 1.000 53.98315 93 LYS A C 1
ATOM 724 O O . LYS A 1 93 ? 378.20000 342.95800 420.44300 1.000 53.98315 93 LYS A O 1
ATOM 730 N N . LEU A 1 94 ? 377.82700 342.12200 422.49900 1.000 52.44240 94 LEU A N 1
ATOM 731 C CA . LEU A 1 94 ? 377.60100 340.77500 421.99000 1.000 52.44240 94 LEU A CA 1
ATOM 732 C C . LEU A 1 94 ? 376.27700 340.67900 421.25000 1.000 52.44240 94 LEU A C 1
ATOM 733 O O . LEU A 1 94 ? 376.18000 339.99300 420.22800 1.000 52.44240 94 LEU A O 1
ATOM 738 N N . ILE A 1 95 ? 375.24200 341.34900 421.75400 1.000 53.26222 95 ILE A N 1
ATOM 739 C CA . ILE A 1 95 ? 373.95500 341.31700 421.07300 1.000 53.26222 95 ILE A CA 1
ATOM 740 C C . ILE A 1 95 ? 373.99000 342.19200 419.83100 1.000 53.26222 95 ILE A C 1
ATOM 741 O O . ILE A 1 95 ? 373.25000 341.95100 418.87200 1.000 53.26222 95 ILE A O 1
ATOM 746 N N . GLN A 1 96 ? 374.85100 343.20800 419.81500 1.000 54.85637 96 GLN A N 1
ATOM 747 C CA . GLN A 1 96 ? 375.01700 344.00400 418.60600 1.000 54.85637 96 GLN A CA 1
ATOM 748 C C . GLN A 1 96 ? 375.72800 343.22400 417.51200 1.000 54.85637 96 GLN A C 1
ATOM 749 O O . GLN A 1 96 ? 375.50500 343.48000 416.32600 1.000 54.85637 96 GLN A O 1
ATOM 755 N N . CYS A 1 97 ? 376.59100 342.28300 417.88100 1.000 56.78576 97 CYS A N 1
ATOM 756 C CA . CYS A 1 97 ? 377.26600 341.42400 416.92000 1.000 56.78576 97 CYS A CA 1
ATOM 757 C C . CYS A 1 97 ? 376.48000 340.16200 416.62100 1.000 56.78576 97 CYS A C 1
ATOM 758 O O . CYS A 1 97 ? 377.01000 339.25600 415.97500 1.000 56.78576 97 CYS A O 1
ATOM 761 N N . LYS A 1 98 ? 375.23800 340.08300 417.09000 1.000 55.00752 98 LYS A N 1
ATOM 762 C CA . LYS A 1 98 ? 374.32700 338.98900 416.78600 1.000 55.00752 98 LYS A CA 1
ATOM 763 C C . LYS A 1 98 ? 374.80800 337.65700 417.34600 1.000 55.00752 98 LYS A C 1
ATOM 764 O O . LYS A 1 98 ? 374.49400 336.60100 416.79500 1.000 55.00752 98 LYS A O 1
ATOM 770 N N . TYR A 1 99 ? 375.56600 337.68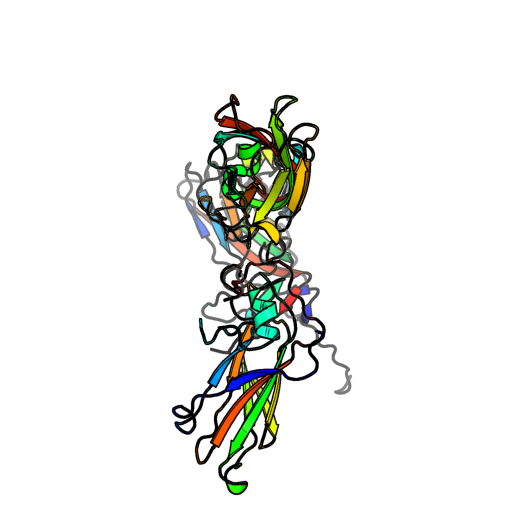500 418.43800 1.000 53.07690 99 TYR A N 1
ATOM 771 C CA . TYR A 1 99 ? 375.85100 336.45600 419.16300 1.000 53.07690 99 TYR A CA 1
ATOM 772 C C . TYR A 1 99 ? 374.56900 335.91900 419.77100 1.000 53.07690 99 TYR A C 1
ATOM 773 O O . TYR A 1 99 ? 373.74900 336.67300 420.29700 1.000 53.07690 99 TYR A O 1
ATOM 782 N N . GLU A 1 100 ? 374.39400 334.60900 419.69900 1.000 55.79250 100 GLU A N 1
ATOM 783 C CA . GLU A 1 100 ? 373.24000 333.94800 420.28000 1.000 55.79250 100 GLU A CA 1
ATOM 784 C C . GLU A 1 100 ? 373.69400 333.11200 421.46200 1.000 55.79250 100 GLU A C 1
ATOM 785 O O . GLU A 1 100 ? 374.62700 332.31400 421.34100 1.000 55.79250 100 GLU A O 1
ATOM 791 N N . PHE A 1 101 ? 373.05400 333.31000 422.60200 1.000 49.30770 101 PHE A N 1
ATOM 792 C CA . PHE A 1 101 ? 373.34400 332.51100 423.77500 1.000 49.30770 101 PHE A CA 1
ATOM 793 C C . PHE A 1 101 ? 372.49900 331.24600 423.76600 1.000 49.30770 101 PHE A C 1
ATOM 794 O O . PHE A 1 101 ? 371.41500 331.20400 423.18100 1.000 49.30770 101 PHE A O 1
ATOM 802 N N . LYS A 1 102 ? 373.00800 330.21000 424.41900 1.000 48.19252 102 LYS A N 1
ATOM 803 C CA . LYS A 1 102 ? 372.30400 328.94500 424.53900 1.000 48.19252 102 LYS A CA 1
ATOM 804 C C . LYS A 1 102 ? 372.10100 328.60400 426.00600 1.000 48.19252 102 LYS A C 1
ATOM 805 O O . LYS A 1 102 ? 373.00600 328.77700 426.82300 1.000 48.19252 102 LYS A O 1
ATOM 811 N N . GLN A 1 103 ? 370.90200 328.13700 426.33500 1.000 49.04560 103 GLN A N 1
ATOM 812 C CA . GLN A 1 103 ? 370.58100 327.72500 427.69400 1.000 49.04560 103 GLN A CA 1
ATOM 813 C C . GLN A 1 103 ? 371.09800 326.31300 427.92400 1.000 49.04560 103 GLN A C 1
ATOM 814 O O . GLN A 1 103 ? 370.66700 325.37500 427.24900 1.000 49.04560 103 GLN A O 1
ATOM 820 N N . ILE A 1 104 ? 372.01300 326.15200 428.88100 1.000 47.44226 104 ILE A N 1
ATOM 821 C CA . ILE A 1 104 ? 372.63500 324.85000 429.08300 1.000 47.44226 104 ILE A CA 1
ATOM 822 C C . ILE A 1 104 ? 371.66300 323.80400 429.59300 1.000 47.44226 104 ILE A C 1
ATOM 823 O O . ILE A 1 104 ? 372.00000 322.61900 429.60900 1.000 47.44226 104 ILE A O 1
ATOM 828 N N . SER A 1 105 ? 370.46800 324.20500 430.00800 1.000 50.28377 105 SER A N 1
ATOM 829 C CA . SER A 1 105 ? 369.42500 323.24100 430.32000 1.000 50.28377 105 SER A CA 1
ATOM 830 C C . SER A 1 105 ? 368.73800 322.70600 429.07600 1.000 50.28377 105 SER A C 1
ATOM 831 O O . SER A 1 105 ? 367.87400 321.83700 429.19500 1.000 50.28377 105 SER A O 1
ATOM 834 N N . LEU A 1 106 ? 369.09000 323.19800 427.90800 1.000 50.45316 106 LEU A N 1
ATOM 835 C CA . LEU A 1 106 ? 368.51900 322.73100 426.65100 1.000 50.45316 106 LEU A CA 1
ATOM 836 C C . LEU A 1 106 ? 369.57100 322.34600 425.62500 1.000 50.45316 106 LEU A C 1
ATOM 837 O O . LEU A 1 106 ? 369.34800 321.41600 424.85000 1.000 50.45316 106 LEU A O 1
ATOM 842 N N . VAL A 1 107 ? 370.70500 323.04100 425.59200 1.000 49.01445 107 VAL A N 1
ATOM 843 C CA . VAL A 1 107 ? 371.77300 322.75700 424.64000 1.000 49.01445 107 VAL A CA 1
ATOM 844 C C . VAL A 1 107 ? 373.10600 322.80600 425.36700 1.000 49.01445 107 VAL A C 1
ATOM 845 O O . VAL A 1 107 ? 373.62800 323.88900 425.64400 1.000 49.01445 107 VAL A O 1
ATOM 849 N N . ARG A 1 108 ? 373.67200 321.64300 425.68100 1.000 47.80241 108 ARG A N 1
ATOM 850 C CA . ARG A 1 108 ? 374.90700 321.57900 426.45500 1.000 47.80241 108 ARG A CA 1
ATOM 851 C C . ARG A 1 108 ? 375.92300 320.64500 425.80800 1.000 47.80241 108 ARG A C 1
ATOM 852 O O . ARG A 1 108 ? 376.68500 319.96500 426.49400 1.000 47.80241 108 ARG A O 1
ATOM 860 N N . LYS A 1 109 ? 375.94800 320.61700 424.48300 1.000 45.80938 109 LYS A N 1
ATOM 861 C CA . LYS A 1 109 ? 376.90500 319.84700 423.70800 1.000 45.80938 109 LYS A CA 1
ATOM 862 C C . LYS A 1 109 ? 376.98000 320.49600 422.34300 1.000 45.80938 109 LYS A C 1
ATOM 863 O O . LYS A 1 109 ? 375.97300 320.98600 421.83300 1.000 45.80938 109 LYS A O 1
ATOM 869 N N . GLY A 1 110 ? 378.16800 320.53000 421.75800 1.000 43.11085 110 GLY A N 1
ATOM 870 C CA . GLY A 1 110 ? 378.21600 321.15900 420.45200 1.000 43.11085 110 GLY A CA 1
ATOM 871 C C . GLY A 1 110 ? 379.56500 321.03600 419.79200 1.000 43.11085 110 GLY A C 1
ATOM 872 O O . GLY A 1 110 ? 380.52300 320.50900 420.36000 1.000 43.11085 110 GLY A O 1
ATOM 873 N N . THR A 1 111 ? 379.61400 321.54000 418.56500 1.000 43.64791 111 THR A N 1
ATOM 874 C CA . THR A 1 111 ? 380.82100 321.59100 417.75800 1.000 43.64791 111 THR A CA 1
ATOM 875 C C . THR A 1 111 ? 380.99800 323.00400 417.23500 1.000 43.64791 111 THR A C 1
ATOM 876 O O . THR A 1 111 ? 380.07800 323.57000 416.64000 1.000 43.64791 111 THR A O 1
ATOM 880 N N . VAL A 1 112 ? 382.17800 323.56600 417.44700 1.000 40.33048 112 VAL A N 1
ATOM 881 C CA . VAL A 1 112 ? 382.49000 324.93300 417.06000 1.000 40.33048 112 VAL A CA 1
ATOM 882 C C . VAL A 1 112 ? 383.53100 324.87900 415.95600 1.000 40.33048 112 VAL A C 1
ATOM 883 O O . VAL A 1 112 ? 384.61300 324.30600 416.13100 1.000 40.33048 112 VAL A O 1
ATOM 887 N N . HIS A 1 113 ? 383.19100 325.45700 414.81300 1.000 40.27310 113 HIS A N 1
ATOM 888 C CA . HIS A 1 113 ? 384.13800 325.67500 413.73200 1.000 40.27310 113 HIS A CA 1
ATOM 889 C C . HIS A 1 113 ? 384.78800 327.04100 413.91400 1.000 40.27310 113 HIS A C 1
ATOM 890 O O . HIS A 1 113 ? 384.09700 328.05700 414.00100 1.000 40.27310 113 HIS A O 1
ATOM 897 N N . ILE A 1 114 ? 386.11000 327.06500 413.99100 1.000 39.57457 114 ILE A N 1
ATOM 898 C CA . ILE A 1 114 ? 386.87900 328.28800 414.15700 1.000 39.57457 114 ILE A CA 1
ATOM 899 C C . ILE A 1 114 ? 387.62800 328.55500 412.86000 1.000 39.57457 114 ILE A C 1
ATOM 900 O O . ILE A 1 114 ? 388.61700 327.88800 412.55600 1.000 39.57457 114 ILE A O 1
ATOM 905 N N . PRO A 1 115 ? 387.17300 329.51600 412.06000 1.000 41.48046 115 PRO A N 1
ATOM 906 C CA . PRO A 1 115 ? 387.90300 329.86100 410.84100 1.000 41.48046 115 PRO A CA 1
ATOM 907 C C . PRO A 1 115 ? 389.23600 330.50000 411.17800 1.000 41.48046 115 PRO A C 1
ATOM 908 O O . PRO A 1 115 ? 389.41700 331.08000 412.24800 1.000 41.48046 115 PRO A O 1
ATOM 912 N N . PHE A 1 116 ? 390.17700 330.39300 410.24900 1.000 41.76710 116 PHE A N 1
ATOM 913 C CA . PHE A 1 116 ? 391.50200 330.94200 410.48700 1.000 41.76710 116 PHE A CA 1
ATOM 914 C C . PHE A 1 116 ? 391.44900 332.46100 410.49300 1.000 41.76710 116 PHE A C 1
ATOM 915 O O . PHE A 1 116 ? 391.11300 333.08100 409.48000 1.000 41.76710 116 PHE A O 1
ATOM 923 N N . VAL A 1 117 ? 391.78500 333.06300 411.62900 1.000 43.72266 117 VAL A N 1
ATOM 924 C CA . VAL A 1 117 ? 391.84300 334.51200 411.75700 1.000 43.72266 117 VAL A CA 1
ATOM 925 C C . VAL A 1 117 ? 393.06800 334.83900 412.59300 1.000 43.72266 117 VAL A C 1
ATOM 926 O O . VAL A 1 117 ? 393.08200 334.58800 413.80100 1.000 43.72266 117 VAL A O 1
ATOM 930 N N . ASN A 1 118 ? 394.09100 335.39600 411.96000 1.000 44.35268 118 ASN A N 1
ATOM 931 C CA . ASN A 1 118 ? 395.25000 335.89300 412.67800 1.000 44.35268 118 ASN A CA 1
ATOM 932 C C . ASN A 1 118 ? 395.84700 337.03000 411.87300 1.000 44.35268 118 ASN A C 1
ATOM 933 O O . ASN A 1 118 ? 395.91900 336.95500 410.64600 1.000 44.35268 118 ASN A O 1
ATOM 938 N N . TRP A 1 119 ? 396.25600 338.08800 412.56900 1.000 44.31091 119 TRP A N 1
ATOM 939 C CA . TRP A 1 119 ? 396.80000 339.24900 411.88100 1.000 44.31091 119 TRP A CA 1
ATOM 940 C C . TRP A 1 119 ? 398.15200 338.93200 411.26400 1.000 44.31091 119 TRP A C 1
ATOM 941 O O . TRP A 1 119 ? 398.48300 339.43200 410.18500 1.000 44.31091 119 TRP A O 1
ATOM 952 N N . PHE A 1 120 ? 398.93800 338.09300 411.93400 1.000 42.63526 120 PHE A N 1
ATOM 953 C CA . PHE A 1 120 ? 400.29900 337.81500 411.50200 1.000 42.63526 120 PHE A CA 1
ATOM 954 C C . PHE A 1 120 ? 400.32100 336.94500 410.26100 1.000 42.63526 120 PHE A C 1
ATOM 955 O O . PHE A 1 120 ? 401.24800 337.04300 409.45300 1.000 42.63526 120 PHE A O 1
ATOM 963 N N . GLY A 1 121 ? 399.31300 336.10100 410.08700 1.000 41.36050 121 GLY A N 1
ATOM 964 C CA . GLY A 1 121 ? 399.23300 335.21800 408.94300 1.000 41.36050 121 GLY A CA 1
ATOM 965 C C . GLY A 1 121 ? 399.28100 333.74900 409.27800 1.000 41.36050 121 GLY A C 1
ATOM 966 O O . GLY A 1 121 ? 399.15700 332.92500 408.36400 1.000 41.36050 121 GLY A O 1
ATOM 967 N N . SER A 1 122 ? 399.45600 333.37400 410.54100 1.000 41.62330 122 SER A N 1
ATOM 968 C CA . SER A 1 122 ? 399.55900 331.97500 410.92400 1.000 41.62330 122 SER A CA 1
ATOM 969 C C . SER A 1 122 ? 399.50300 331.87300 412.43600 1.000 41.62330 122 SER A C 1
ATOM 970 O O . SER A 1 122 ? 399.75300 332.84500 413.15000 1.000 41.62330 122 SER A O 1
ATOM 973 N N . TYR A 1 123 ? 399.18200 330.67900 412.91300 1.000 42.45987 123 TYR A N 1
ATOM 974 C CA . TYR A 1 123 ? 399.28800 330.36000 414.32500 1.000 42.45987 123 TYR A CA 1
ATOM 975 C C . TYR A 1 123 ? 400.69500 329.87500 414.62800 1.000 42.45987 123 TYR A C 1
ATOM 976 O O . TYR A 1 123 ? 401.45600 329.52200 413.73200 1.000 42.45987 123 TYR A O 1
ATOM 985 N N . SER A 1 124 ? 401.04000 329.86500 415.90900 1.000 45.23988 124 SER A N 1
ATOM 986 C CA . SER A 1 124 ? 402.40700 329.57000 416.30900 1.000 45.23988 124 SER A CA 1
ATOM 987 C C . SER A 1 124 ? 402.40100 329.13500 417.76900 1.000 45.23988 124 SER A C 1
ATOM 988 O O . SER A 1 124 ? 401.35100 328.78400 418.31700 1.000 45.23988 124 SER A O 1
ATOM 991 N N . ARG A 1 125 ? 403.58000 329.13500 418.39200 1.000 47.73509 125 ARG A N 1
ATOM 992 C CA . ARG A 1 125 ? 403.65800 328.90400 419.82800 1.000 47.73509 125 ARG A CA 1
ATOM 993 C C . ARG A 1 125 ? 403.03800 330.04900 420.60600 1.000 47.73509 125 ARG A C 1
ATOM 994 O O . ARG A 1 125 ? 402.51900 329.84000 421.70600 1.000 47.73509 125 ARG A O 1
ATOM 1002 N N . THR A 1 126 ? 403.10000 331.26200 420.06600 1.000 47.04781 126 THR A N 1
ATOM 1003 C CA . THR A 1 126 ? 402.60100 332.44300 420.74700 1.000 47.04781 126 THR A CA 1
ATOM 1004 C C . THR A 1 126 ? 401.30000 332.96700 420.17100 1.000 47.04781 126 THR A C 1
ATOM 1005 O O . THR A 1 126 ? 400.60200 333.71800 420.85400 1.000 47.04781 126 THR A O 1
ATOM 1009 N N . ARG A 1 127 ? 400.95100 332.59100 418.95200 1.000 42.85348 127 ARG A N 1
ATOM 1010 C CA . ARG A 1 127 ? 399.72500 333.03500 418.31100 1.000 42.85348 127 ARG A CA 1
ATOM 1011 C C . ARG A 1 127 ? 398.78600 331.84800 418.19400 1.000 42.85348 127 ARG A C 1
ATOM 1012 O O . ARG A 1 127 ? 399.10400 330.86800 417.51700 1.000 42.85348 127 ARG A O 1
ATOM 1020 N N . PHE A 1 128 ? 397.63900 331.93500 418.85900 1.000 42.99179 128 PHE A N 1
ATOM 1021 C CA . PHE A 1 128 ? 396.67000 330.85300 418.84200 1.000 42.99179 128 PHE A CA 1
ATOM 1022 C C . PHE A 1 128 ? 395.29900 331.43200 419.12000 1.000 42.99179 128 PHE A C 1
ATOM 1023 O O . PHE A 1 128 ? 395.19600 332.50600 419.72100 1.000 42.99179 128 PHE A O 1
ATOM 1031 N N . PRO A 1 129 ? 394.23700 330.76800 418.68900 1.000 42.18175 129 PRO A N 1
ATOM 1032 C CA . PRO A 1 129 ? 392.89600 331.23400 419.02400 1.000 42.18175 129 PRO A CA 1
ATOM 1033 C C . PRO A 1 129 ? 392.49600 330.81100 420.42400 1.000 42.18175 129 PRO A C 1
ATOM 1034 O O . PRO A 1 129 ? 393.03700 329.86500 421.00300 1.000 42.18175 129 PRO A O 1
ATOM 1038 N N . LYS A 1 130 ? 391.54500 331.55000 420.97600 1.000 44.06901 130 LYS A N 1
ATOM 1039 C CA . LYS A 1 130 ? 390.96600 331.23200 422.26700 1.000 44.06901 130 LYS A CA 1
ATOM 1040 C C . LYS A 1 130 ? 389.46000 331.11700 422.10500 1.000 44.06901 130 LYS A C 1
ATOM 1041 O O . LYS A 1 130 ? 388.86400 331.81500 421.28500 1.000 44.06901 130 LYS A O 1
ATOM 1047 N N . LEU A 1 131 ? 388.85200 330.23100 422.87600 1.000 42.24713 131 LEU A N 1
ATOM 1048 C CA . LEU A 1 131 ? 387.40600 330.07600 422.90800 1.000 42.24713 131 LEU A CA 1
ATOM 1049 C C . LEU A 1 131 ? 386.98100 330.33100 424.34400 1.000 42.24713 131 LEU A C 1
ATOM 1050 O O . LEU A 1 131 ? 387.45400 329.65800 425.26600 1.000 42.24713 131 LEU A O 1
ATOM 1055 N N . LEU A 1 132 ? 386.13900 331.33500 424.54000 1.000 44.35756 132 LEU A N 1
ATOM 1056 C CA . LEU A 1 132 ? 385.72100 331.75700 425.86500 1.000 44.35756 132 LEU A CA 1
ATOM 1057 C C . LEU A 1 132 ? 384.26600 331.38200 426.07000 1.000 44.35756 132 LEU A C 1
ATOM 1058 O O . LEU A 1 132 ? 383.40100 331.79300 425.29400 1.000 44.35756 132 LEU A O 1
ATOM 1063 N N . PHE A 1 133 ? 384.00300 330.59600 427.10000 1.000 43.04594 133 PHE A N 1
ATOM 1064 C CA . PHE A 1 133 ? 382.64700 330.22700 427.48000 1.000 43.04594 133 PHE A CA 1
ATOM 1065 C C . PHE A 1 133 ? 382.23700 331.19700 428.57500 1.000 43.04594 133 PHE A C 1
ATOM 1066 O O . PHE A 1 133 ? 382.72400 331.11500 429.70300 1.000 43.04594 133 PHE A O 1
ATOM 1074 N N . TYR A 1 134 ? 381.36300 332.13300 428.22800 1.000 44.40752 134 TYR A N 1
ATOM 1075 C CA . TYR A 1 134 ? 381.01100 333.26000 429.07500 1.000 44.40752 134 TYR A CA 1
ATOM 1076 C C . TYR A 1 134 ? 379.59100 333.08100 429.58400 1.000 44.40752 134 TYR A C 1
ATOM 1077 O O . TYR A 1 134 ? 378.63700 333.12300 428.80200 1.000 44.40752 134 TYR A O 1
ATOM 1086 N N . PHE A 1 135 ? 379.45700 332.88000 430.88800 1.000 44.14056 135 PHE A N 1
ATOM 1087 C CA . PHE A 1 135 ? 378.16900 332.78400 431.55000 1.000 44.14056 135 PHE A CA 1
ATOM 1088 C C . PHE A 1 135 ? 377.84600 334.12800 432.17900 1.000 44.14056 135 PHE A C 1
ATOM 1089 O O . PHE A 1 135 ? 378.39900 334.46000 433.23700 1.000 44.14056 135 PHE A O 1
ATOM 1097 N N . PRO A 1 136 ? 376.96600 334.93600 431.58000 1.000 45.56083 136 PRO A N 1
ATOM 1098 C CA . PRO A 1 136 ? 376.77300 336.29800 432.09500 1.000 45.56083 136 PRO A CA 1
ATOM 1099 C C . PRO A 1 136 ? 376.04300 336.34200 433.42200 1.000 45.56083 136 PRO A C 1
ATOM 1100 O O . PRO A 1 136 ? 376.33800 337.20500 434.25500 1.000 45.56083 136 PRO A O 1
ATOM 1104 N N . ASN A 1 137 ? 375.08400 335.44700 433.63800 1.000 48.31717 137 ASN A N 1
ATOM 1105 C CA . ASN A 1 137 ? 374.31700 335.40500 434.87100 1.000 48.31717 137 ASN A CA 1
ATOM 1106 C C . ASN A 1 137 ? 374.83800 334.35800 435.83700 1.000 48.31717 137 ASN A C 1
ATOM 1107 O O . ASN A 1 137 ? 374.12300 333.96800 436.76200 1.000 48.31717 137 ASN A O 1
ATOM 1112 N N . GLY A 1 138 ? 376.06100 333.89100 435.63900 1.000 50.00803 138 GLY A N 1
ATOM 1113 C CA . GLY A 1 138 ? 376.53600 332.81400 436.46500 1.000 50.00803 138 GLY A CA 1
ATOM 1114 C C . GLY A 1 138 ? 375.82400 331.51800 436.11700 1.000 50.00803 138 GLY A C 1
ATOM 1115 O O . GLY A 1 138 ? 375.30900 331.32500 435.01600 1.000 50.00803 138 GLY A O 1
ATOM 1116 N N . VAL A 1 139 ? 375.80700 330.61400 437.08800 1.000 52.29363 139 VAL A N 1
ATOM 1117 C CA . VAL A 1 139 ? 375.19100 329.30500 436.93400 1.000 52.29363 139 VAL A CA 1
ATOM 1118 C C . VAL A 1 139 ? 374.30400 329.06300 438.14600 1.000 52.29363 139 VAL A C 1
ATOM 1119 O O . VAL A 1 139 ? 374.73000 329.28600 439.28300 1.000 52.29363 139 VAL A O 1
ATOM 1123 N N . SER A 1 140 ? 373.07700 328.61700 437.90600 1.000 54.79571 140 SER A N 1
ATOM 1124 C CA . SER A 1 140 ? 372.09000 328.41100 438.96000 1.000 54.79571 140 SER A CA 1
ATOM 1125 C C . SER A 1 140 ? 371.85900 326.91400 439.10400 1.000 54.79571 140 SER A C 1
ATOM 1126 O O . SER A 1 140 ? 371.13200 326.31500 438.31200 1.000 54.79571 140 SER A O 1
ATOM 1129 N N . GLY A 1 141 ? 372.46500 326.31400 440.12100 1.000 57.51098 141 GLY A N 1
ATOM 1130 C CA . GLY A 1 141 ? 372.39400 324.88600 440.29600 1.000 57.51098 141 GLY A CA 1
ATOM 1131 C C . GLY A 1 141 ? 371.99700 324.47800 441.69500 1.000 57.51098 141 GLY A C 1
ATOM 1132 O O . GLY A 1 141 ? 371.80900 325.30900 442.58500 1.000 57.51098 141 GLY A O 1
ATOM 1133 N N . PRO A 1 142 ? 371.85400 323.18000 441.90900 1.000 60.47445 142 PRO A N 1
ATOM 1134 C CA . PRO A 1 142 ? 371.35500 322.65100 443.19300 1.000 60.47445 142 PRO A CA 1
ATOM 1135 C C . PRO A 1 142 ? 372.37700 322.52500 444.32000 1.000 60.47445 142 PRO A C 1
ATOM 1136 O O . PRO A 1 142 ? 372.95500 321.47400 444.57200 1.000 60.47445 142 PRO A O 1
ATOM 1140 N N . SER A 1 143 ? 372.59800 323.63400 445.02900 1.000 63.44548 143 SER A N 1
ATOM 1141 C CA . SER A 1 143 ? 373.17200 323.61900 446.37700 1.000 63.44548 143 SER A CA 1
ATOM 1142 C C . SER A 1 143 ? 374.56200 322.97300 446.40000 1.000 63.44548 143 SER A C 1
ATOM 1143 O O . SER A 1 143 ? 374.77700 321.89900 446.96100 1.000 63.44548 143 SER A O 1
ATOM 1146 N N . GLY A 1 144 ? 375.50300 323.65700 445.76300 1.000 60.20452 144 GLY A N 1
ATOM 1147 C CA . GLY A 1 144 ? 376.88300 323.22800 445.76900 1.000 60.20452 144 GLY A CA 1
ATOM 1148 C C . GLY A 1 144 ? 377.33500 322.52300 444.51400 1.000 60.20452 144 GLY A C 1
ATOM 1149 O O . GLY A 1 144 ? 378.44000 321.97400 444.49800 1.000 60.20452 144 GLY A O 1
ATOM 1150 N N . GLU A 1 145 ? 376.51400 322.51100 443.47100 1.000 57.78807 145 GLU A N 1
ATOM 1151 C CA . GLU A 1 145 ? 376.91700 321.91000 442.21400 1.000 57.78807 145 GLU A CA 1
ATOM 1152 C C . GLU A 1 145 ? 378.11400 322.65400 441.64000 1.000 57.78807 145 GLU A C 1
ATOM 1153 O O . GLU A 1 145 ? 378.29600 323.85000 441.86600 1.000 57.78807 145 GLU A O 1
ATOM 1159 N N . LYS A 1 146 ? 378.94100 321.93100 440.90000 1.000 54.14699 146 LYS A N 1
ATOM 1160 C CA . LYS A 1 146 ? 379.92100 322.53200 440.01200 1.000 54.14699 146 LYS A CA 1
ATOM 1161 C C . LYS A 1 146 ? 379.64400 322.01400 438.61600 1.000 54.14699 146 LYS A C 1
ATOM 1162 O O . LYS A 1 146 ? 379.57300 320.80000 438.40900 1.000 54.14699 146 LYS A O 1
ATOM 1168 N N . ILE A 1 147 ? 379.48200 322.90300 437.67600 1.000 48.45710 147 ILE A N 1
ATOM 1169 C CA . ILE A 1 147 ? 379.39600 322.46400 436.29300 1.000 48.45710 147 ILE A CA 1
ATOM 1170 C C . ILE A 1 147 ? 380.80700 322.36700 435.75500 1.000 48.45710 147 ILE A C 1
ATOM 1171 O O . ILE A 1 147 ? 381.71400 323.06700 436.21300 1.000 48.45710 147 ILE A O 1
ATOM 1176 N N . HIS A 1 148 ? 381.01300 321.45600 434.81800 1.000 45.51243 148 HIS A N 1
ATOM 1177 C CA . HIS A 1 148 ? 382.32300 321.26600 434.22400 1.000 45.51243 148 HIS A CA 1
ATOM 1178 C C . HIS A 1 148 ? 382.23200 321.56900 432.74200 1.000 45.51243 148 HIS A C 1
ATOM 1179 O O . HIS A 1 148 ? 381.32500 321.08300 432.06300 1.000 45.51243 148 HIS A O 1
ATOM 1186 N N . VAL A 1 149 ? 383.15300 322.38500 432.24400 1.000 42.33227 149 VAL A N 1
ATOM 1187 C CA . VAL A 1 149 ? 383.23500 322.68100 430.82000 1.000 42.33227 149 VAL A CA 1
ATOM 1188 C C . VAL A 1 149 ? 384.48600 322.01100 430.28000 1.000 42.33227 149 VAL A C 1
ATOM 1189 O O . VAL A 1 149 ? 385.59200 322.26100 430.77000 1.000 42.33227 149 VAL A O 1
ATOM 1193 N N . THR A 1 150 ? 384.31600 321.15800 429.27800 1.000 41.15037 150 THR A N 1
ATOM 1194 C CA . THR A 1 150 ? 385.41900 320.41400 428.69100 1.000 41.15037 150 THR A CA 1
ATOM 1195 C C . THR A 1 150 ? 385.35700 320.51800 427.17600 1.000 41.15037 150 THR A C 1
ATOM 1196 O O . THR A 1 150 ? 384.28800 320.37500 426.57800 1.000 41.15037 150 THR A O 1
ATOM 1200 N N . VAL A 1 151 ? 386.49900 320.78900 426.55700 1.000 39.06193 151 VAL A N 1
ATOM 1201 C CA . VAL A 1 151 ? 386.58200 320.88500 425.11000 1.000 39.06193 151 VAL A CA 1
ATOM 1202 C C . VAL A 1 151 ? 387.64100 319.91900 424.60600 1.000 39.06193 151 VAL A C 1
ATOM 1203 O O . VAL A 1 151 ? 388.56300 319.53600 425.33000 1.000 39.06193 151 VAL A O 1
ATOM 1207 N N . GLN A 1 152 ? 387.48700 319.51300 423.35200 1.000 36.57691 152 GLN A N 1
ATOM 1208 C CA . GLN A 1 152 ? 388.46400 318.68100 422.66600 1.000 36.57691 152 GLN A CA 1
ATOM 1209 C C . GLN A 1 152 ? 388.70100 319.25000 421.28400 1.000 36.57691 152 GLN A C 1
ATOM 1210 O O . GLN A 1 152 ? 387.75800 319.39400 420.50400 1.000 36.57691 152 GLN A O 1
ATOM 1216 N N . LEU A 1 153 ? 389.95100 319.57400 420.98400 1.000 36.76440 153 LEU A N 1
ATOM 1217 C CA . LEU A 1 153 ? 390.32800 319.92000 419.62200 1.000 36.76440 153 LEU A CA 1
ATOM 1218 C C . LEU A 1 153 ? 390.26300 318.66000 418.77300 1.000 36.76440 153 LEU A C 1
ATOM 1219 O O . LEU A 1 153 ? 391.12000 317.78200 418.88500 1.000 36.76440 153 LEU A O 1
ATOM 1224 N N . ASP A 1 154 ? 389.23500 318.56000 417.93800 1.000 39.56827 154 ASP A N 1
ATOM 1225 C CA . ASP A 1 154 ? 388.95900 317.35800 417.16400 1.000 39.56827 154 ASP A CA 1
ATOM 1226 C C . ASP A 1 154 ? 389.91600 317.20600 415.98700 1.000 39.56827 154 ASP A C 1
ATOM 1227 O O . ASP A 1 154 ? 390.60000 316.18800 415.86100 1.000 39.56827 154 ASP A O 1
ATOM 1232 N N . ARG A 1 155 ? 389.96100 318.20200 415.11200 1.000 40.50598 155 ARG A N 1
ATOM 1233 C CA . ARG A 1 155 ? 390.75100 318.10500 413.89800 1.000 40.50598 155 ARG A CA 1
ATOM 1234 C C . ARG A 1 155 ? 391.06700 319.50500 413.40700 1.000 40.50598 155 ARG A C 1
ATOM 1235 O O . ARG A 1 155 ? 390.60000 320.49900 413.96100 1.000 40.50598 155 ARG A O 1
ATOM 1243 N N . ILE A 1 156 ? 391.87400 319.56300 412.35300 1.000 40.28504 156 ILE A N 1
ATOM 1244 C CA . ILE A 1 156 ? 392.24600 320.80600 411.69400 1.000 40.28504 156 ILE A CA 1
ATOM 1245 C C . ILE A 1 156 ? 391.92000 320.62100 410.21800 1.000 40.28504 156 ILE A C 1
ATOM 1246 O O . ILE A 1 156 ? 392.43900 319.70400 409.56900 1.000 40.28504 156 ILE A O 1
ATOM 1251 N N . LEU A 1 157 ? 391.04100 321.46600 409.69300 1.000 41.55618 157 LEU A N 1
ATOM 1252 C CA . LEU A 1 157 ? 390.67600 321.41100 408.28800 1.000 41.55618 157 LEU A CA 1
ATOM 1253 C C . LEU A 1 157 ? 391.51100 322.40000 407.49200 1.000 41.55618 157 LEU A C 1
ATOM 1254 O O . LEU A 1 157 ? 391.83900 323.48400 407.97600 1.000 41.55618 157 LEU A O 1
ATOM 1259 N N . ASN A 1 158 ? 391.84600 322.02000 406.26300 1.000 43.59292 158 ASN A N 1
ATOM 1260 C CA . ASN A 1 158 ? 392.66100 322.83700 405.37100 1.000 43.59292 158 ASN A CA 1
ATOM 1261 C C . ASN A 1 158 ? 393.93500 323.29600 406.07200 1.000 43.59292 158 ASN A C 1
ATOM 1262 O O . ASN A 1 158 ? 394.18500 324.48300 406.26400 1.000 43.59292 158 ASN A O 1
ATOM 1267 N N . PHE A 1 159 ? 394.73800 322.31800 406.46400 1.000 44.14015 159 PHE A N 1
ATOM 1268 C CA . PHE A 1 159 ? 395.96100 322.59000 407.19800 1.000 44.14015 159 PHE A CA 1
ATOM 1269 C C . PHE A 1 159 ? 397.07400 323.01300 406.25100 1.000 44.14015 159 PHE A C 1
ATOM 1270 O O . PHE A 1 159 ? 397.20300 322.48500 405.14500 1.000 44.14015 159 PHE A O 1
ATOM 1278 N N . SER A 1 160 ? 397.87700 323.97500 406.69700 1.000 44.55749 160 SER A N 1
ATOM 1279 C CA . SER A 1 160 ? 399.04800 324.43400 405.96400 1.000 44.55749 160 SER A CA 1
ATOM 1280 C C . SER A 1 160 ? 400.07000 324.88000 406.99000 1.000 44.55749 160 SER A C 1
ATOM 1281 O O . SER A 1 160 ? 399.70300 325.51100 407.98300 1.000 44.55749 160 SER A O 1
ATOM 1284 N N . GLY A 1 161 ? 401.33200 324.55600 406.76300 1.000 46.80146 161 GLY A N 1
ATOM 1285 C CA . GLY A 1 161 ? 402.36500 324.83800 407.74000 1.000 46.80146 161 GLY A CA 1
ATOM 1286 C C . GLY A 1 161 ? 403.69000 325.12000 407.07300 1.000 46.80146 161 GLY A C 1
ATOM 1287 O O . GLY A 1 161 ? 404.00500 324.57900 406.01300 1.000 46.80146 161 GLY A O 1
ATOM 1288 N N . LEU A 1 162 ? 404.47800 325.97200 407.72000 1.000 47.00775 162 LEU A N 1
ATOM 1289 C CA . LEU A 1 162 ? 405.76400 326.39200 407.19500 1.000 47.00775 162 LEU A CA 1
ATOM 1290 C C . LEU A 1 162 ? 406.78400 326.37200 408.32000 1.000 47.00775 162 LEU A C 1
ATOM 1291 O O . LEU A 1 162 ? 406.44600 326.16900 409.48600 1.000 47.00775 162 LEU A O 1
ATOM 1296 N N . GLY A 1 163 ? 408.04200 326.57000 407.96000 1.000 47.93608 163 GLY A N 1
ATOM 1297 C CA . GLY A 1 163 ? 409.09400 326.74600 408.93700 1.000 47.93608 163 GLY A CA 1
ATOM 1298 C C . GLY A 1 163 ? 409.83000 325.45500 409.23800 1.000 47.93608 163 GLY A C 1
ATOM 1299 O O . GLY A 1 163 ? 409.43300 324.35800 408.84400 1.000 47.93608 163 GLY A O 1
ATOM 1300 N N . HIS A 1 164 ? 410.93800 325.60800 409.95400 1.000 50.83183 164 HIS A N 1
ATOM 1301 C CA . HIS A 1 164 ? 411.72300 324.46100 410.39400 1.000 50.83183 164 HIS A CA 1
ATOM 1302 C C . HIS A 1 164 ? 412.49700 324.88000 411.63700 1.000 50.83183 164 HIS A C 1
ATOM 1303 O O . HIS A 1 164 ? 413.55100 325.51000 411.53000 1.000 50.83183 164 HIS A O 1
ATOM 1310 N N . ARG A 1 165 ? 411.98500 324.50900 412.80000 1.000 52.04513 165 ARG A N 1
ATOM 1311 C CA . ARG A 1 165 ? 412.62400 324.88000 414.04700 1.000 52.04513 165 ARG A CA 1
ATOM 1312 C C . ARG A 1 165 ? 413.76900 323.92900 414.36600 1.000 52.04513 165 ARG A C 1
ATOM 1313 O O . ARG A 1 165 ? 413.96900 322.90300 413.71500 1.000 52.04513 165 ARG A O 1
ATOM 1321 N N . LEU A 1 166 ? 414.52800 324.28800 415.39000 1.000 58.86860 166 LEU A N 1
ATOM 1322 C CA . LEU A 1 166 ? 415.60800 323.45500 415.88400 1.000 58.86860 166 LEU A CA 1
ATOM 1323 C C . LEU A 1 166 ? 415.06500 322.49400 416.92900 1.000 58.86860 166 LEU A C 1
ATOM 1324 O O . LEU A 1 166 ? 414.29500 322.88800 417.80900 1.000 58.86860 166 LEU A O 1
ATOM 1329 N N . PHE A 1 167 ? 415.46500 321.23100 416.83100 1.000 63.61660 167 PHE A N 1
ATOM 1330 C CA . PHE A 1 167 ? 415.00200 320.21500 417.77200 1.000 63.61660 167 PHE A CA 1
ATOM 1331 C C . PHE A 1 167 ? 415.73000 320.39200 419.09600 1.000 63.61660 167 PHE A C 1
ATOM 1332 O O . PHE A 1 167 ? 416.85500 319.92100 419.26900 1.000 63.61660 167 PHE A O 1
ATOM 1340 N N . LYS A 1 168 ? 415.08200 321.06200 420.04000 1.000 68.74133 168 LYS A N 1
ATOM 1341 C CA . LYS A 1 168 ? 415.63400 321.21400 421.37600 1.000 68.74133 168 LYS A CA 1
ATOM 1342 C C . LYS A 1 168 ? 415.13000 320.09900 422.28700 1.000 68.74133 168 LYS A C 1
ATOM 1343 O O . LYS A 1 168 ? 415.45200 320.05600 423.47400 1.000 68.74133 168 LYS A O 1
ATOM 1349 N N . SER B 2 6 ? 415.96200 342.08000 392.40200 1.000 68.23688 6 SER B N 1
ATOM 1350 C CA . SER B 2 6 ? 416.67900 340.88400 391.97800 1.000 68.23688 6 SER B CA 1
ATOM 1351 C C . SER B 2 6 ? 417.43100 341.14000 390.68200 1.000 68.23688 6 SER B C 1
ATOM 1352 O O . SER B 2 6 ? 417.51000 340.27100 389.81600 1.000 68.23688 6 SER B O 1
ATOM 1355 N N . PHE B 2 7 ? 417.98300 342.34500 390.55500 1.000 69.55817 7 PHE B N 1
ATOM 1356 C CA . PHE B 2 7 ? 418.70500 342.74800 389.35700 1.000 69.55817 7 PHE B CA 1
ATOM 1357 C C . PHE B 2 7 ? 420.19400 342.92500 389.61400 1.000 69.55817 7 PHE B C 1
ATOM 1358 O O . PHE B 2 7 ? 420.92500 343.34200 388.70900 1.000 69.55817 7 PHE B O 1
ATOM 1366 N N . LEU B 2 8 ? 420.66400 342.61700 390.81800 1.000 65.50643 8 LEU B N 1
ATOM 1367 C CA . LEU B 2 8 ? 422.09200 342.65300 391.09300 1.000 65.50643 8 LEU B CA 1
ATOM 1368 C C . LEU B 2 8 ? 422.78100 341.50600 390.36900 1.000 65.50643 8 LEU B C 1
ATOM 1369 O O . LEU B 2 8 ? 422.28800 340.37500 390.35300 1.000 65.50643 8 LEU B O 1
ATOM 1374 N N . LEU B 2 9 ? 423.93300 341.80300 389.76900 1.000 65.12583 9 LEU B N 1
ATOM 1375 C CA . LEU B 2 9 ? 424.55900 340.89700 388.81300 1.000 65.12583 9 LEU B CA 1
ATOM 1376 C C . LEU B 2 9 ? 424.90400 339.54700 389.42700 1.000 65.12583 9 LEU B C 1
ATOM 1377 O O . LEU B 2 9 ? 424.34300 338.52000 389.03500 1.000 65.12583 9 LEU B O 1
ATOM 1382 N N . ASN B 2 10 ? 425.80600 339.53700 390.40200 1.000 61.29015 10 ASN B N 1
ATOM 1383 C CA . ASN B 2 10 ? 426.28900 338.28600 390.97000 1.000 61.29015 10 ASN B CA 1
ATOM 1384 C C . ASN B 2 10 ? 426.32600 338.36900 392.48600 1.000 61.29015 10 ASN B C 1
ATOM 1385 O O . ASN B 2 10 ? 425.72800 339.27100 393.08000 1.000 61.29015 10 ASN B O 1
ATOM 1390 N N . TYR B 2 11 ? 427.00000 337.41500 393.11600 1.000 52.52652 11 TYR B N 1
ATOM 1391 C CA . TYR B 2 11 ? 427.14200 337.43000 394.56200 1.000 52.52652 11 TYR B CA 1
ATOM 1392 C C . TYR B 2 11 ? 427.82800 338.70800 395.00900 1.000 52.52652 11 TYR B C 1
ATOM 1393 O O . TYR B 2 11 ? 428.94100 339.01000 394.57400 1.000 52.52652 11 TYR B O 1
ATOM 1402 N N . SER B 2 12 ? 427.15900 339.46300 395.87000 1.000 50.27548 12 SER B N 1
ATOM 1403 C CA . SER B 2 12 ? 427.73800 340.64000 396.49000 1.000 50.27548 12 SER B CA 1
ATOM 1404 C C . SER B 2 12 ? 428.27100 340.27800 397.86600 1.000 50.27548 12 SER B C 1
ATOM 1405 O O . SER B 2 12 ? 427.77100 339.36700 398.52500 1.000 50.27548 12 SER B O 1
ATOM 1408 N N . HIS B 2 13 ? 429.29500 341.00000 398.29400 1.000 48.30894 13 HIS B N 1
ATOM 1409 C CA . HIS B 2 13 ? 430.00000 340.65500 399.51700 1.000 48.30894 13 HIS B CA 1
ATOM 1410 C C . HIS B 2 13 ? 429.16900 341.04300 400.72800 1.000 48.30894 13 HIS B C 1
ATOM 1411 O O . HIS B 2 13 ? 428.86200 342.22200 400.92200 1.000 48.30894 13 HIS B O 1
ATOM 1418 N N . CYS B 2 14 ? 428.81400 340.06200 401.55300 1.000 47.54322 14 CYS B N 1
ATOM 1419 C CA . CYS B 2 14 ? 428.08800 340.37100 402.77900 1.000 47.54322 14 CYS B CA 1
ATOM 1420 C C . CYS B 2 14 ? 429.04000 340.61700 403.94000 1.000 47.54322 14 CYS B C 1
ATOM 1421 O O . CYS B 2 14 ? 429.00600 341.68200 404.56000 1.000 47.54322 14 CYS B O 1
ATOM 1424 N N . GLY B 2 15 ? 429.89900 339.65400 404.24000 1.000 49.38651 15 GLY B N 1
ATOM 1425 C CA . GLY B 2 15 ? 430.72500 339.82700 405.41900 1.000 49.38651 15 GLY B CA 1
ATOM 1426 C C . GLY B 2 15 ? 431.99900 339.01500 405.48600 1.000 49.38651 15 GLY B C 1
ATOM 1427 O O . GLY B 2 15 ? 432.00500 337.82800 405.16800 1.000 49.38651 15 GLY B O 1
ATOM 1428 N N . THR B 2 16 ? 433.08400 339.64500 405.91200 1.000 55.47484 16 THR B N 1
ATOM 1429 C CA . THR B 2 16 ? 434.34400 338.95900 406.13700 1.000 55.47484 16 THR B CA 1
ATOM 1430 C C . THR B 2 16 ? 434.48500 338.66100 407.62000 1.000 55.47484 16 THR B C 1
ATOM 1431 O O . THR B 2 16 ? 434.19900 339.51400 408.46200 1.000 55.47484 16 THR B O 1
ATOM 1435 N N . LEU B 2 17 ? 434.92200 337.44900 407.93800 1.000 64.31456 17 LEU B N 1
ATOM 1436 C CA . LEU B 2 17 ? 435.15300 337.09700 409.32900 1.000 64.31456 17 LEU B CA 1
ATOM 1437 C C . LEU B 2 17 ? 436.43300 337.75300 409.82600 1.000 64.31456 17 LEU B C 1
ATOM 1438 O O . LEU B 2 17 ? 437.47700 337.67200 409.17300 1.000 64.31456 17 LEU B O 1
ATOM 1443 N N . VAL B 2 18 ? 436.34600 338.41100 410.98400 1.000 75.19828 18 VAL B N 1
ATOM 1444 C CA . VAL B 2 18 ? 437.48900 339.14200 411.51600 1.000 75.19828 18 VAL B CA 1
ATOM 1445 C C . VAL B 2 18 ? 438.64700 338.18800 411.76000 1.000 75.19828 18 VAL B C 1
ATOM 1446 O O . VAL B 2 18 ? 438.45900 337.02800 412.15000 1.000 75.19828 18 VAL B O 1
ATOM 1450 N N . GLU B 2 19 ? 439.85900 338.67000 411.51200 1.000 82.09930 19 GLU B N 1
ATOM 1451 C CA . GLU B 2 19 ? 441.04700 337.83000 411.64000 1.000 82.09930 19 GLU B CA 1
ATOM 1452 C C . GLU B 2 19 ? 441.52600 337.69600 413.07900 1.000 82.09930 19 GLU B C 1
ATOM 1453 O O . GLU B 2 19 ? 442.72300 337.77200 413.36100 1.000 82.09930 19 GLU B O 1
ATOM 1459 N N . SER B 2 20 ? 440.60700 337.47300 413.99400 1.000 78.80466 20 SER B N 1
ATOM 1460 C CA . SER B 2 20 ? 440.92200 337.06100 415.35300 1.000 78.80466 20 SER B CA 1
ATOM 1461 C C . SER B 2 20 ? 440.10400 335.85600 415.77200 1.000 78.80466 20 SER B C 1
ATOM 1462 O O . SER B 2 20 ? 440.64100 334.94700 416.40500 1.000 78.80466 20 SER B O 1
ATOM 1465 N N . SER B 2 21 ? 438.82500 335.81300 415.40300 1.000 77.09556 21 SER B N 1
ATOM 1466 C CA . SER B 2 21 ? 437.96100 334.67100 415.65300 1.000 77.09556 21 SER B CA 1
ATOM 1467 C C . SER B 2 21 ? 438.05200 333.63300 414.55100 1.000 77.09556 21 SER B C 1
ATOM 1468 O O . SER B 2 21 ? 437.14100 332.81300 414.40500 1.000 77.09556 21 SER B O 1
ATOM 1471 N N . LEU B 2 22 ? 439.13500 333.64500 413.78000 1.000 72.26864 22 LEU B N 1
ATOM 1472 C CA . LEU B 2 22 ? 439.20100 332.82100 412.58300 1.000 72.26864 22 LEU B CA 1
ATOM 1473 C C . LEU B 2 22 ? 439.58400 331.38400 412.91500 1.000 72.26864 22 LEU B C 1
ATOM 1474 O O . LEU B 2 22 ? 438.80800 330.45300 412.68000 1.000 72.26864 22 LEU B O 1
ATOM 1479 N N . ASN B 2 23 ? 440.77200 331.18200 413.47300 1.000 70.55294 23 ASN B N 1
ATOM 1480 C CA . ASN B 2 23 ? 441.24400 329.84000 413.77600 1.000 70.55294 23 ASN B CA 1
ATOM 1481 C C . ASN B 2 23 ? 440.77300 329.32900 415.13000 1.000 70.55294 23 ASN B C 1
ATOM 1482 O O . ASN B 2 23 ? 440.89600 328.13100 415.40000 1.000 70.55294 23 ASN B O 1
ATOM 1487 N N . LYS B 2 24 ? 440.22500 330.19800 415.97500 1.000 74.54720 24 LYS B N 1
ATOM 1488 C CA . LYS B 2 24 ? 439.78600 329.79800 417.30400 1.000 74.54720 24 LYS B CA 1
ATOM 1489 C C . LYS B 2 24 ? 438.53300 328.94000 417.22500 1.000 74.54720 24 LYS B C 1
ATOM 1490 O O . LYS B 2 24 ? 437.42000 329.47200 417.18900 1.000 74.54720 24 LYS B O 1
ATOM 1496 N N . GLY B 2 25 ? 438.70300 327.62000 417.21200 1.000 70.78170 25 GLY B N 1
ATOM 1497 C CA . GLY B 2 25 ? 437.55500 326.73100 417.15500 1.000 70.78170 25 GLY B CA 1
ATOM 1498 C C . GLY B 2 25 ? 436.70900 327.02800 415.93900 1.000 70.78170 25 GLY B C 1
ATOM 1499 O O . GLY B 2 25 ? 437.22000 327.39300 414.87600 1.000 70.78170 25 GLY B O 1
ATOM 1500 N N . GLY B 2 26 ? 435.39600 326.88600 416.08800 1.000 67.87940 26 GLY B N 1
ATOM 1501 C CA . GLY B 2 26 ? 434.52900 327.35400 415.03100 1.000 67.87940 26 GLY B CA 1
ATOM 1502 C C . GLY B 2 26 ? 433.03400 327.27000 415.24700 1.000 67.87940 26 GLY B C 1
ATOM 1503 O O . GLY B 2 26 ? 432.48900 326.21900 415.59400 1.000 67.87940 26 GLY B O 1
ATOM 1504 N N . MET B 2 27 ? 432.37200 328.39900 415.01700 1.000 64.99219 27 MET B N 1
ATOM 1505 C CA . MET B 2 27 ? 430.94200 328.52300 414.77800 1.000 64.99219 27 MET B CA 1
ATOM 1506 C C . MET B 2 27 ? 430.68300 329.96700 414.38900 1.000 64.99219 27 MET B C 1
ATOM 1507 O O . MET B 2 27 ? 431.28400 330.87800 414.96000 1.000 64.99219 27 MET B O 1
ATOM 1512 N N . TRP B 2 28 ? 429.79500 330.17000 413.42200 1.000 58.39297 28 TRP B N 1
ATOM 1513 C CA . TRP B 2 28 ? 429.65600 331.47900 412.78700 1.000 58.39297 28 TRP B CA 1
ATOM 1514 C C . TRP B 2 28 ? 428.17100 331.69300 412.51600 1.000 58.39297 28 TRP B C 1
ATOM 1515 O O . TRP B 2 28 ? 427.63500 331.13700 411.55900 1.000 58.39297 28 TRP B O 1
ATOM 1526 N N . CYS B 2 29 ? 427.51100 332.45700 413.38500 1.000 52.99432 29 CYS B N 1
ATOM 1527 C CA . CYS B 2 29 ? 426.08100 332.71200 413.26500 1.000 52.99432 29 CYS B CA 1
ATOM 1528 C C . CYS B 2 29 ? 425.84400 333.92100 412.37600 1.000 52.99432 29 CYS B C 1
ATOM 1529 O O . CYS B 2 29 ? 426.41800 334.98900 412.60100 1.000 52.99432 29 CYS B O 1
ATOM 1532 N N . VAL B 2 30 ? 425.00100 333.74600 411.36700 1.000 50.74730 30 VAL B N 1
ATOM 1533 C CA . VAL B 2 30 ? 424.66600 334.82000 410.44000 1.000 50.74730 30 VAL B CA 1
ATOM 1534 C C . VAL B 2 30 ? 423.15300 334.88400 410.29300 1.000 50.74730 30 VAL B C 1
ATOM 1535 O O . VAL B 2 30 ? 422.52500 333.86900 409.97800 1.000 50.74730 30 VAL B O 1
ATOM 1539 N N . PRO B 2 31 ? 422.52600 336.03400 410.50200 1.000 47.76647 31 PRO B N 1
ATOM 1540 C CA . PRO B 2 31 ? 421.07900 336.12000 410.30200 1.000 47.76647 31 PRO B CA 1
ATOM 1541 C C . PRO B 2 31 ? 420.74300 336.19800 408.82600 1.000 47.76647 31 PRO B C 1
ATOM 1542 O O . PRO B 2 31 ? 421.41100 336.88400 408.05300 1.000 47.76647 31 PRO B O 1
ATOM 1546 N N . VAL B 2 32 ? 419.69300 335.48400 408.43300 1.000 45.69431 32 VAL B N 1
ATOM 1547 C CA . VAL B 2 32 ? 419.24600 335.50400 407.04500 1.000 45.69431 32 VAL B CA 1
ATOM 1548 C C . VAL B 2 32 ? 418.43500 336.78000 406.85700 1.000 45.69431 32 VAL B C 1
ATOM 1549 O O . VAL B 2 32 ? 417.25200 336.83300 407.18700 1.000 45.69431 32 VAL B O 1
ATOM 1553 N N . SER B 2 33 ? 419.07600 337.82000 406.33700 1.000 46.02670 33 SER B N 1
ATOM 1554 C CA . SER B 2 33 ? 418.41300 339.10000 406.15500 1.000 46.02670 33 SER B CA 1
ATOM 1555 C C . SER B 2 33 ? 419.19200 339.89800 405.12900 1.000 46.02670 33 SER B C 1
ATOM 1556 O O . SER B 2 33 ? 420.41600 339.76000 405.04800 1.000 46.02670 33 SER B O 1
ATOM 1559 N N . PRO B 2 34 ? 418.52300 340.73300 404.32900 1.000 46.23707 34 PRO B N 1
ATOM 1560 C CA . PRO B 2 34 ? 419.25000 341.62100 403.41800 1.000 46.23707 34 PRO B CA 1
ATOM 1561 C C . PRO B 2 34 ? 419.93800 342.76200 404.12400 1.000 46.23707 34 PRO B C 1
ATOM 1562 O O . PRO B 2 34 ? 420.62400 343.54800 403.47000 1.000 46.23707 34 PRO B O 1
ATOM 1566 N N . VAL B 2 35 ? 419.76800 342.88300 405.40600 1.000 49.84788 35 VAL B N 1
ATOM 1567 C CA . VAL B 2 35 ? 420.36200 343.96000 406.17900 1.000 49.84788 35 VAL B CA 1
ATOM 1568 C C . VAL B 2 35 ? 421.67600 343.47000 406.75800 1.000 49.84788 35 VAL B C 1
ATOM 1569 O O . VAL B 2 35 ? 421.84900 342.28200 407.03700 1.000 49.84788 35 VAL B O 1
ATOM 1573 N N . ASN B 2 36 ? 422.61900 344.39500 406.93200 1.000 59.04881 36 ASN B N 1
ATOM 1574 C CA . ASN B 2 36 ? 423.86100 344.11300 407.64600 1.000 59.04881 36 ASN B CA 1
ATOM 1575 C C . ASN B 2 36 ? 423.57600 344.16200 409.14700 1.000 59.04881 36 ASN B C 1
ATOM 1576 O O . ASN B 2 36 ? 424.04900 345.02800 409.88500 1.000 59.04881 36 ASN B O 1
ATOM 1581 N N . LEU B 2 37 ? 422.76700 343.19700 409.59400 1.000 62.17991 37 LEU B N 1
ATOM 1582 C CA . LEU B 2 37 ? 422.35800 343.14400 410.99300 1.000 62.17991 37 LEU B CA 1
ATOM 1583 C C . LEU B 2 37 ? 423.53100 342.93300 411.93300 1.000 62.17991 37 LEU B C 1
ATOM 1584 O O . LEU B 2 37 ? 423.39300 343.17200 413.13600 1.000 62.17991 37 LEU B O 1
ATOM 1589 N N . ALA B 2 38 ? 424.67600 342.48300 411.41700 1.000 68.30537 38 ALA B N 1
ATOM 1590 C CA . ALA B 2 38 ? 425.86100 342.34300 412.25500 1.000 68.30537 38 ALA B CA 1
ATOM 1591 C C . ALA B 2 38 ? 426.23100 343.66600 412.91300 1.000 68.30537 38 ALA B C 1
ATOM 1592 O O . ALA B 2 38 ? 426.68700 343.69200 414.06200 1.000 68.30537 38 ALA B O 1
ATOM 1594 N N . ALA B 2 39 ? 426.03500 344.77400 412.20600 1.000 70.26807 39 ALA B N 1
ATOM 1595 C CA . ALA B 2 39 ? 426.27600 346.09500 412.76700 1.000 70.26807 39 ALA B CA 1
ATOM 1596 C C . ALA B 2 39 ? 425.10300 346.61200 413.58700 1.000 70.26807 39 ALA B C 1
ATOM 1597 O O . ALA B 2 39 ? 425.04600 347.81400 413.86300 1.000 70.26807 39 ALA B O 1
ATOM 1599 N N . TYR B 2 40 ? 424.17400 345.73900 413.96700 1.000 74.26516 40 TYR B N 1
ATOM 1600 C CA . TYR B 2 40 ? 422.99000 346.11300 414.73400 1.000 74.26516 40 TYR B CA 1
ATOM 1601 C C . TYR B 2 40 ? 422.15200 347.15500 413.99600 1.000 74.26516 40 TYR B C 1
ATOM 1602 O O . TYR B 2 40 ? 422.27600 347.32200 412.78400 1.000 74.26516 40 TYR B O 1
ATOM 1611 N N . LYS B 2 56 ? 426.29900 349.43200 409.15700 1.000 61.58381 56 LYS B N 1
ATOM 1612 C CA . LYS B 2 56 ? 426.54300 350.38400 408.08100 1.000 61.58381 56 LYS B CA 1
ATOM 1613 C C . LYS B 2 56 ? 426.35300 349.71000 406.72800 1.000 61.58381 56 LYS B C 1
ATOM 1614 O O . LYS B 2 56 ? 426.77800 348.57500 406.52400 1.000 61.58381 56 LYS B O 1
ATOM 1620 N N . THR B 2 57 ? 425.70000 350.42000 405.81200 1.000 58.38890 57 THR B N 1
ATOM 1621 C CA . THR B 2 57 ? 425.41100 349.87300 404.49500 1.000 58.38890 57 THR B CA 1
ATOM 1622 C C . THR B 2 57 ? 426.70000 349.54100 403.76000 1.000 58.38890 57 THR B C 1
ATOM 1623 O O . THR B 2 57 ? 427.57100 350.39500 403.58100 1.000 58.38890 57 THR B O 1
ATOM 1627 N N . HIS B 2 58 ? 426.81500 348.28800 403.32800 1.000 56.78617 58 HIS B N 1
ATOM 1628 C CA . HIS B 2 58 ? 428.04400 347.76700 402.75300 1.000 56.78617 58 HIS B CA 1
ATOM 1629 C C . HIS B 2 58 ? 427.98100 347.64600 401.23600 1.000 56.78617 58 HIS B C 1
ATOM 1630 O O . HIS B 2 58 ? 428.91200 348.06100 400.54300 1.000 56.78617 58 HIS B O 1
ATOM 1637 N N . ASN B 2 59 ? 426.89700 347.09100 400.70500 1.000 52.94159 59 ASN B N 1
ATOM 1638 C CA . ASN B 2 59 ? 426.77900 346.83300 399.28000 1.000 52.94159 59 ASN B CA 1
ATOM 1639 C C . ASN B 2 59 ? 425.35500 347.15000 398.84700 1.000 52.94159 59 ASN B C 1
ATOM 1640 O O . ASN B 2 59 ? 424.57300 347.74400 399.59200 1.000 52.94159 59 ASN B O 1
ATOM 1645 N N . TRP B 2 60 ? 425.00900 346.73600 397.63000 1.000 50.22378 60 TRP B N 1
ATOM 1646 C CA . TRP B 2 60 ? 423.73000 347.13300 397.05600 1.000 50.22378 60 TRP B CA 1
ATOM 1647 C C . TRP B 2 60 ? 422.56000 346.46000 397.76000 1.000 50.22378 60 TRP B C 1
ATOM 1648 O O . TRP B 2 60 ? 421.49000 347.05800 397.89500 1.000 50.22378 60 TRP B O 1
ATOM 1659 N N . LEU B 2 61 ? 422.72900 345.21500 398.20000 1.000 49.64431 61 LEU B N 1
ATOM 1660 C CA . LEU B 2 61 ? 421.64300 344.56100 398.92100 1.000 49.64431 61 LEU B CA 1
ATOM 1661 C C . LEU B 2 61 ? 421.36800 345.26200 400.24100 1.000 49.64431 61 LEU B C 1
ATOM 1662 O O . LEU B 2 61 ? 420.20900 345.51200 400.59300 1.000 49.64431 61 LEU B O 1
ATOM 1667 N N . HIS B 2 62 ? 422.42400 345.60100 400.97900 1.000 50.81611 62 HIS B N 1
ATOM 1668 C CA . HIS B 2 62 ? 422.24700 346.37300 402.19800 1.000 50.81611 62 HIS B CA 1
ATOM 1669 C C . HIS B 2 62 ? 421.61800 347.72600 401.90900 1.000 50.81611 62 HIS B C 1
ATOM 1670 O O . HIS B 2 62 ? 420.79500 348.20700 402.69300 1.000 50.81611 62 HIS B O 1
ATOM 1677 N N . PHE B 2 63 ? 421.98400 348.34700 400.79200 1.000 47.06536 63 PHE B N 1
ATOM 1678 C CA . PHE B 2 63 ? 421.42400 349.64500 400.44900 1.000 47.06536 63 PHE B CA 1
ATOM 1679 C C . PHE B 2 63 ? 419.93100 349.54400 400.18100 1.000 47.06536 63 PHE B C 1
ATOM 1680 O O . PHE B 2 63 ? 419.14400 350.35000 400.68500 1.000 47.06536 63 PHE B O 1
ATOM 1688 N N . MET B 2 64 ? 419.51800 348.55800 399.38600 1.000 47.16713 64 MET B N 1
ATOM 1689 C CA . MET B 2 64 ? 418.09700 348.39200 399.11700 1.000 47.16713 64 MET B CA 1
ATOM 1690 C C . MET B 2 64 ? 417.33200 348.03000 400.37700 1.000 47.16713 64 MET B C 1
ATOM 1691 O O . MET B 2 64 ? 416.18000 348.44000 400.54100 1.000 47.16713 64 MET B O 1
ATOM 1696 N N . ALA B 2 65 ? 417.94600 347.27200 401.28100 1.000 46.91213 65 ALA B N 1
ATOM 1697 C CA . ALA B 2 65 ? 417.26400 346.93700 402.52100 1.000 46.91213 65 ALA B CA 1
ATOM 1698 C C . ALA B 2 65 ? 417.13300 348.13700 403.44600 1.000 46.91213 65 ALA B C 1
ATOM 1699 O O . ALA B 2 65 ? 416.13500 348.25100 404.16200 1.000 46.91213 65 ALA B O 1
ATOM 1701 N N . SER B 2 66 ? 418.11500 349.03300 403.45600 1.000 46.01591 66 SER B N 1
ATOM 1702 C CA . SER B 2 66 ? 418.05200 350.18500 404.34100 1.000 46.01591 66 SER B CA 1
ATOM 1703 C C . SER B 2 66 ? 417.11600 351.26900 403.83600 1.000 46.01591 66 SER B C 1
ATOM 1704 O O . SER B 2 66 ? 416.64000 352.07600 404.63800 1.000 46.01591 66 SER B O 1
ATOM 1707 N N . THR B 2 67 ? 416.85000 351.31800 402.53500 1.000 44.90094 67 THR B N 1
ATOM 1708 C CA . THR B 2 67 ? 415.93400 352.28800 401.95700 1.000 44.90094 67 THR B CA 1
ATOM 1709 C C . THR B 2 67 ? 414.53900 351.71900 401.76000 1.000 44.90094 67 THR B C 1
ATOM 1710 O O . THR B 2 67 ? 413.76400 352.25700 400.96700 1.000 44.90094 67 THR B O 1
ATOM 1714 N N . THR B 2 68 ? 414.20700 350.64000 402.45500 1.000 45.56291 68 THR B N 1
ATOM 1715 C CA . THR B 2 68 ? 412.88500 350.04400 402.41400 1.000 45.56291 68 THR B CA 1
ATOM 1716 C C . THR B 2 68 ? 412.50200 349.67900 403.84200 1.000 45.56291 68 THR B C 1
ATOM 1717 O O . THR B 2 68 ? 413.34700 349.64100 404.73700 1.000 45.56291 68 THR B O 1
ATOM 1721 N N . ALA B 2 69 ? 411.21500 349.43500 404.07600 1.000 44.63302 69 ALA B N 1
ATOM 1722 C CA . ALA B 2 69 ? 410.76300 349.04900 405.40200 1.000 44.63302 69 ALA B CA 1
ATOM 1723 C C . ALA B 2 69 ? 410.49200 347.56100 405.55600 1.000 44.63302 69 ALA B C 1
ATOM 1724 O O . ALA B 2 69 ? 410.51300 347.06800 406.68400 1.000 44.63302 69 ALA B O 1
ATOM 1726 N N . TYR B 2 70 ? 410.24700 346.82800 404.47600 1.000 43.12335 70 TYR B N 1
ATOM 1727 C CA . TYR B 2 70 ? 409.85200 345.43600 404.61300 1.000 43.12335 70 TYR B CA 1
ATOM 1728 C C . TYR B 2 70 ? 410.43900 344.62500 403.47400 1.000 43.12335 70 TYR B C 1
ATOM 1729 O O . TYR B 2 70 ? 410.75700 345.15600 402.41200 1.000 43.12335 70 TYR B O 1
ATOM 1738 N N . TRP B 2 71 ? 410.57600 343.32100 403.70500 1.000 41.00699 71 TRP B N 1
ATOM 1739 C CA . TRP B 2 71 ? 411.25000 342.46300 402.74600 1.000 41.00699 71 TRP B CA 1
ATOM 1740 C C . TRP B 2 71 ? 410.76500 341.02900 402.88600 1.000 41.00699 71 TRP B C 1
ATOM 1741 O O . TRP B 2 71 ? 410.43300 340.57300 403.97800 1.000 41.00699 71 TRP B O 1
ATOM 1752 N N . ARG B 2 72 ? 410.74000 340.32500 401.76000 1.000 43.11897 72 ARG B N 1
ATOM 1753 C CA . ARG B 2 72 ? 410.53100 338.88800 401.72800 1.000 43.11897 72 ARG B CA 1
ATOM 1754 C C . ARG B 2 72 ? 411.21300 338.34300 400.48500 1.000 43.11897 72 ARG B C 1
ATOM 1755 O O . ARG B 2 72 ? 411.34700 339.04500 399.48300 1.000 43.11897 72 ARG B O 1
ATOM 1763 N N . GLY B 2 73 ? 411.65800 337.10300 400.55500 1.000 45.40694 73 GLY B N 1
ATOM 1764 C CA . GLY B 2 73 ? 412.25300 336.46500 399.39800 1.000 45.40694 73 GLY B CA 1
ATOM 1765 C C . GLY B 2 73 ? 413.34200 335.49500 399.80200 1.000 45.40694 73 GLY B C 1
ATOM 1766 O O . GLY B 2 73 ? 413.69000 335.35800 400.96900 1.000 45.40694 73 GLY B O 1
ATOM 1767 N N . THR B 2 74 ? 413.88000 334.82500 398.78800 1.000 48.03738 74 THR B N 1
ATOM 1768 C CA . THR B 2 74 ? 414.90400 333.80600 398.95600 1.000 48.03738 74 THR B CA 1
ATOM 1769 C C . THR B 2 74 ? 416.28500 334.43500 398.89800 1.000 48.03738 74 THR B C 1
ATOM 1770 O O . THR B 2 74 ? 416.52700 335.34800 398.11000 1.000 48.03738 74 THR B O 1
ATOM 1774 N N . LEU B 2 75 ? 417.19900 333.92900 399.71700 1.000 46.51606 75 LEU B N 1
ATOM 1775 C CA . LEU B 2 75 ? 418.56500 334.43000 399.73200 1.000 46.51606 75 LEU B CA 1
ATOM 1776 C C . LEU B 2 75 ? 419.53400 333.28800 399.48600 1.000 46.51606 75 LEU B C 1
ATOM 1777 O O . LEU B 2 75 ? 419.44800 332.24900 400.14100 1.000 46.51606 75 LEU B O 1
ATOM 1782 N N . HIS B 2 76 ? 420.45500 333.47700 398.54800 1.000 47.55272 76 HIS B N 1
ATOM 1783 C CA . HIS B 2 76 ? 421.45300 332.46800 398.21800 1.000 47.55272 76 HIS B CA 1
ATOM 1784 C C . HIS B 2 76 ? 422.77100 332.88800 398.84400 1.000 47.55272 76 HIS B C 1
ATOM 1785 O O . HIS B 2 76 ? 423.41900 333.81500 398.35800 1.000 47.55272 76 HIS B O 1
ATOM 1792 N N . TYR B 2 77 ? 423.16200 332.23000 399.92300 1.000 46.93944 77 TYR B N 1
ATOM 1793 C CA . TYR B 2 77 ? 424.42500 332.51300 400.57900 1.000 46.93944 77 TYR B CA 1
ATOM 1794 C C . TYR B 2 77 ? 425.51200 331.58800 400.05500 1.000 46.93944 77 TYR B C 1
ATOM 1795 O O . TYR B 2 77 ? 425.24700 330.47900 399.59500 1.000 46.93944 77 TYR B O 1
ATOM 1804 N N . GLN B 2 78 ? 426.75000 332.05800 400.13900 1.000 49.28725 78 GLN B N 1
ATOM 1805 C CA . GLN B 2 78 ? 427.89300 331.25000 399.73100 1.000 49.28725 78 GLN B CA 1
ATOM 1806 C C . GLN B 2 78 ? 429.08100 331.64400 400.58500 1.000 49.28725 78 GLN B C 1
ATOM 1807 O O . GLN B 2 78 ? 429.47700 332.81000 400.59100 1.000 49.28725 78 GLN B O 1
ATOM 1813 N N . MET B 2 79 ? 429.64300 330.68600 401.30400 1.000 51.93558 79 MET B N 1
ATOM 1814 C CA . MET B 2 79 ? 430.82200 330.91300 402.12300 1.000 51.93558 79 MET B CA 1
ATOM 1815 C C . MET B 2 79 ? 432.05300 330.46200 401.35400 1.000 51.93558 79 MET B C 1
ATOM 1816 O O . MET B 2 79 ? 432.09500 329.33200 400.85800 1.000 51.93558 79 MET B O 1
ATOM 1821 N N . ARG B 2 80 ? 433.04100 331.34600 401.25600 1.000 47.82565 80 ARG B N 1
ATOM 1822 C CA . ARG B 2 80 ? 434.31000 331.07400 400.59800 1.000 47.82565 80 ARG B CA 1
ATOM 1823 C C . ARG B 2 80 ? 435.41700 331.08000 401.63800 1.000 47.82565 80 ARG B C 1
ATOM 1824 O O . ARG B 2 80 ? 435.56200 332.05000 402.38600 1.000 47.82565 80 ARG B O 1
ATOM 1832 N N . VAL B 2 81 ? 436.20600 330.01300 401.67300 1.000 49.01863 81 VAL B N 1
ATOM 1833 C CA . VAL B 2 81 ? 437.28300 329.88400 402.64200 1.000 49.01863 81 VAL B CA 1
ATOM 1834 C C . VAL B 2 81 ? 438.61400 329.83400 401.90800 1.000 49.01863 81 VAL B C 1
ATOM 1835 O O . VAL B 2 81 ? 438.72600 329.28700 400.80800 1.000 49.01863 81 VAL B O 1
ATOM 1839 N N . THR B 2 82 ? 439.62400 330.42800 402.52600 1.000 51.58697 82 THR B N 1
ATOM 1840 C CA . THR B 2 82 ? 440.99200 330.42600 402.04200 1.000 51.58697 82 THR B CA 1
ATOM 1841 C C . THR B 2 82 ? 441.89200 329.89100 403.14200 1.000 51.58697 82 THR B C 1
ATOM 1842 O O . THR B 2 82 ? 441.87200 330.40600 404.26500 1.000 51.58697 82 THR B O 1
ATOM 1846 N N . TYR B 2 83 ? 442.67700 328.87100 402.81200 1.000 52.57217 83 TYR B N 1
ATOM 1847 C CA . TYR B 2 83 ? 443.58900 328.21200 403.73400 1.000 52.57217 83 TYR B CA 1
ATOM 1848 C C . TYR B 2 83 ? 445.02300 328.65100 403.47100 1.000 52.57217 83 TYR B C 1
ATOM 1849 O O . TYR B 2 83 ? 445.33400 329.28600 402.46200 1.000 52.57217 83 TYR B O 1
ATOM 1858 N N . LYS B 2 84 ? 445.90600 328.29500 404.40600 1.000 57.63662 84 LYS B N 1
ATOM 1859 C CA . LYS B 2 84 ? 447.32600 328.56800 404.22200 1.000 57.63662 84 LYS B CA 1
ATOM 1860 C C . LYS B 2 84 ? 447.87600 327.81600 403.02100 1.000 57.63662 84 LYS B C 1
ATOM 1861 O O . LYS B 2 84 ? 448.58800 328.39000 402.19000 1.000 57.63662 84 LYS B O 1
ATOM 1867 N N . ASP B 2 85 ? 447.57500 326.52600 402.92400 1.000 53.16918 85 ASP B N 1
ATOM 1868 C CA . ASP B 2 85 ? 447.91300 325.72700 401.76000 1.000 53.16918 85 ASP B CA 1
ATOM 1869 C C . ASP B 2 85 ? 446.76200 324.77600 401.48500 1.000 53.16918 85 ASP B C 1
ATOM 1870 O O . ASP B 2 85 ? 445.78600 324.71700 402.23200 1.000 53.16918 85 ASP B O 1
ATOM 1875 N N . ARG B 2 86 ? 446.88200 324.02500 400.39200 1.000 47.78045 86 ARG B N 1
ATOM 1876 C CA . ARG B 2 86 ? 445.82700 323.09800 400.02100 1.000 47.78045 86 ARG B CA 1
ATOM 1877 C C . ARG B 2 86 ? 445.68500 321.96000 401.01500 1.000 47.78045 86 ARG B C 1
ATOM 1878 O O . ARG B 2 86 ? 444.60200 321.38000 401.12400 1.000 47.78045 86 ARG B O 1
ATOM 1886 N N . ASN B 2 87 ? 446.74700 321.63000 401.74600 1.000 50.63310 87 ASN B N 1
ATOM 1887 C CA . ASN B 2 87 ? 446.66900 320.53000 402.69500 1.000 50.63310 87 ASN B CA 1
ATOM 1888 C C . ASN B 2 87 ? 445.74400 320.85400 403.85500 1.000 50.63310 87 ASN B C 1
ATOM 1889 O O . ASN B 2 87 ? 445.16000 319.94600 404.45100 1.000 50.63310 87 ASN B O 1
ATOM 1894 N N . ALA B 2 88 ? 445.59500 322.13200 404.18700 1.000 51.16936 88 ALA B N 1
ATOM 1895 C CA . ALA B 2 88 ? 444.76300 322.52400 405.31000 1.000 51.16936 88 ALA B CA 1
ATOM 1896 C C . ALA B 2 88 ? 443.27900 322.33800 405.03900 1.000 51.16936 88 ALA B C 1
ATOM 1897 O O . ALA B 2 88 ? 442.48500 322.39900 405.98100 1.000 51.16936 88 ALA B O 1
ATOM 1899 N N . ALA B 2 89 ? 442.88400 322.11600 403.78700 1.000 51.39681 89 ALA B N 1
ATOM 1900 C CA . ALA B 2 89 ? 441.48800 321.84200 403.44900 1.000 51.39681 89 ALA B CA 1
ATOM 1901 C C . ALA B 2 89 ? 441.18900 320.37200 403.73800 1.000 51.39681 89 ALA B C 1
ATOM 1902 O O . ALA B 2 89 ? 441.02800 319.54100 402.84400 1.000 51.39681 89 ALA B O 1
ATOM 1904 N N . CYS B 2 90 ? 441.10200 320.06300 405.03200 1.000 52.69123 90 CYS B N 1
ATOM 1905 C CA . CYS B 2 90 ? 441.01400 318.68100 405.48600 1.000 52.69123 90 CYS B CA 1
ATOM 1906 C C . CYS B 2 90 ? 439.61500 318.09600 405.37700 1.000 52.69123 90 CYS B C 1
ATOM 1907 O O . CYS B 2 90 ? 439.46400 316.87700 405.47000 1.000 52.69123 90 CYS B O 1
ATOM 1910 N N . ARG B 2 91 ? 438.59300 318.92300 405.18800 1.000 55.25790 91 ARG B N 1
ATOM 1911 C CA . ARG B 2 91 ? 437.23300 318.43100 405.04300 1.000 55.25790 91 ARG B CA 1
ATOM 1912 C C . ARG B 2 91 ? 436.48300 319.36300 404.11000 1.000 55.25790 91 ARG B C 1
ATOM 1913 O O . ARG B 2 91 ? 436.98300 320.42100 403.72500 1.000 55.25790 91 ARG B O 1
ATOM 1921 N N . ASN B 2 92 ? 435.26700 318.97100 403.75500 1.000 52.36299 92 ASN B N 1
ATOM 1922 C CA . ASN B 2 92 ? 434.39200 319.86300 403.01600 1.000 52.36299 92 ASN B CA 1
ATOM 1923 C C . ASN B 2 92 ? 433.48100 320.60400 403.98400 1.000 52.36299 92 ASN B C 1
ATOM 1924 O O . ASN B 2 92 ? 433.04900 320.05300 404.99800 1.000 52.36299 92 ASN B O 1
ATOM 1929 N N . LEU B 2 93 ? 433.20700 321.86400 403.66900 1.000 51.49262 93 LEU B N 1
ATOM 1930 C CA . LEU B 2 93 ? 432.52100 322.74600 404.59800 1.000 51.49262 93 LEU B CA 1
ATOM 1931 C C . LEU B 2 93 ? 431.04300 322.39600 404.68700 1.000 51.49262 93 LEU B C 1
ATOM 1932 O O . LEU B 2 93 ? 430.44100 321.89600 403.73600 1.000 51.49262 93 LEU B O 1
ATOM 1937 N N . VAL B 2 94 ? 430.45700 322.66400 405.85000 1.000 52.14434 94 VAL B N 1
ATOM 1938 C CA . VAL B 2 94 ? 429.03700 322.44400 406.07000 1.000 52.14434 94 VAL B CA 1
ATOM 1939 C C . VAL B 2 94 ? 428.40800 323.73600 406.57000 1.000 52.14434 94 VAL B C 1
ATOM 1940 O O . VAL B 2 94 ? 429.07500 324.62000 407.11000 1.000 52.14434 94 VAL B O 1
ATOM 1944 N N . ALA B 2 95 ? 427.09900 323.83800 406.36800 1.000 51.62908 95 ALA B N 1
ATOM 1945 C CA . ALA B 2 95 ? 426.34400 325.02000 406.75100 1.000 51.62908 95 ALA B CA 1
ATOM 1946 C C . ALA B 2 95 ? 425.00500 324.58600 407.31400 1.000 51.62908 95 ALA B C 1
ATOM 1947 O O . ALA B 2 95 ? 424.25500 323.87700 406.64400 1.000 51.62908 95 ALA B O 1
ATOM 1949 N N . PHE B 2 96 ? 424.70900 325.00400 408.53600 1.000 51.83901 96 PHE B N 1
ATOM 1950 C CA . PHE B 2 96 ? 423.49100 324.63800 409.23400 1.000 51.83901 96 PHE B CA 1
ATOM 1951 C C . PHE B 2 96 ? 422.48700 325.77400 409.14800 1.000 51.83901 96 PHE B C 1
ATOM 1952 O O . PHE B 2 96 ? 422.85800 326.93500 409.00100 1.000 51.83901 96 PHE B O 1
ATOM 1960 N N . TYR B 2 97 ? 421.21100 325.43900 409.25300 1.000 50.35764 97 TYR B N 1
ATOM 1961 C CA . TYR B 2 97 ? 420.18300 326.46600 409.21700 1.000 50.35764 97 TYR B CA 1
ATOM 1962 C C . TYR B 2 97 ? 419.10800 326.18400 410.25000 1.000 50.35764 97 TYR B C 1
ATOM 1963 O O . TYR B 2 97 ? 418.76800 325.02600 410.49800 1.000 50.35764 97 TYR B O 1
ATOM 1972 N N . THR B 2 98 ? 418.56200 327.24600 410.83800 1.000 51.14396 98 THR B N 1
ATOM 1973 C CA . THR B 2 98 ? 417.42800 327.08500 411.73700 1.000 51.14396 98 THR B CA 1
ATOM 1974 C C . THR B 2 98 ? 416.54300 328.31900 411.68000 1.000 51.14396 98 THR B C 1
ATOM 1975 O O . THR B 2 98 ? 416.91200 329.34600 411.11300 1.000 51.14396 98 THR B O 1
ATOM 1979 N N . THR B 2 99 ? 415.36200 328.20400 412.27600 1.000 49.52488 99 THR B N 1
ATOM 1980 C CA . THR B 2 99 ? 414.40200 329.30000 412.28800 1.000 49.52488 99 THR B CA 1
ATOM 1981 C C . THR B 2 99 ? 414.16000 329.82700 413.69800 1.000 49.52488 99 THR B C 1
ATOM 1982 O O . THR B 2 99 ? 415.06300 329.84000 414.53100 1.000 49.52488 99 THR B O 1
ATOM 1986 N N . ILE B 2 117 ? 419.34300 319.82300 414.19200 1.000 53.04350 117 ILE B N 1
ATOM 1987 C CA . ILE B 2 117 ? 419.83600 320.89800 413.34200 1.000 53.04350 117 ILE B CA 1
ATOM 1988 C C . ILE B 2 117 ? 420.10400 320.38800 411.92400 1.000 53.04350 117 ILE B C 1
ATOM 1989 O O . ILE B 2 117 ? 420.74700 319.36000 411.73200 1.000 53.04350 117 ILE B O 1
ATOM 1994 N N . SER B 2 118 ? 419.58400 321.10900 410.93500 1.000 54.02890 118 SER B N 1
ATOM 1995 C CA . SER B 2 118 ? 419.72800 320.70200 409.54500 1.000 54.02890 118 SER B CA 1
ATOM 1996 C C . SER B 2 118 ? 420.93800 321.37000 408.90600 1.000 54.02890 118 SER B C 1
ATOM 1997 O O . SER B 2 118 ? 421.27900 322.51500 409.21700 1.000 54.02890 118 SER B O 1
ATOM 2000 N N . SER B 2 119 ? 421.57200 320.65400 407.98100 1.000 51.79123 119 SER B N 1
ATOM 2001 C CA . SER B 2 119 ? 422.80700 321.12900 407.38200 1.000 51.79123 119 SER B CA 1
ATOM 2002 C C . SER B 2 119 ? 422.85300 320.77300 405.90700 1.000 51.79123 119 SER B C 1
ATOM 2003 O O . SER B 2 119 ? 422.10900 319.92000 405.42200 1.000 51.79123 119 SER B O 1
ATOM 2006 N N . VAL B 2 120 ? 423.74900 321.45400 405.20300 1.000 52.04966 120 VAL B N 1
ATOM 2007 C CA . VAL B 2 120 ? 424.10400 321.15300 403.82600 1.000 52.04966 120 VAL B CA 1
ATOM 2008 C C . VAL B 2 120 ? 425.61900 321.06700 403.74200 1.000 52.04966 120 VAL B C 1
ATOM 2009 O O . VAL B 2 120 ? 426.34300 321.77200 404.45200 1.000 52.04966 120 VAL B O 1
ATOM 2013 N N . MET B 2 121 ? 426.09700 320.19200 402.86800 1.000 55.87361 121 MET B N 1
ATOM 2014 C CA . MET B 2 121 ? 427.51800 319.92000 402.71500 1.000 55.87361 121 MET B CA 1
ATOM 2015 C C . MET B 2 121 ? 427.99000 320.42000 401.35800 1.000 55.87361 121 MET B C 1
ATOM 2016 O O . MET B 2 121 ? 427.36000 320.13600 400.33600 1.000 55.87361 121 MET B O 1
ATOM 2021 N N . GLY B 2 122 ? 429.08800 321.16000 401.35000 1.000 52.55952 122 GLY B N 1
ATOM 2022 C CA . GLY B 2 122 ? 429.66200 321.72200 400.14400 1.000 52.55952 122 GLY B CA 1
ATOM 2023 C C . GLY B 2 122 ? 430.89000 320.97200 399.68000 1.000 52.55952 122 GLY B C 1
ATOM 2024 O O . GLY B 2 122 ? 430.97600 319.74400 399.79000 1.000 52.55952 122 GLY B O 1
ATOM 2025 N N . ASP B 2 123 ? 431.84800 321.70900 399.13500 1.000 52.50171 123 ASP B N 1
ATOM 2026 C CA . ASP B 2 123 ? 433.15500 321.16000 398.81800 1.000 52.50171 123 ASP B CA 1
ATOM 2027 C C . ASP B 2 123 ? 434.17000 321.72800 399.80000 1.000 52.50171 123 ASP B C 1
ATOM 2028 O O . ASP B 2 123 ? 433.81700 322.40000 400.77000 1.000 52.50171 123 ASP B O 1
ATOM 2033 N N . SER B 2 124 ? 435.44400 321.44400 399.55600 1.000 50.82629 124 SER B N 1
ATOM 2034 C CA . SER B 2 124 ? 436.46800 321.80400 400.52300 1.000 50.82629 124 SER B CA 1
ATOM 2035 C C . SER B 2 124 ? 436.81900 323.28400 400.52000 1.000 50.82629 124 SER B C 1
ATOM 2036 O O . SER B 2 124 ? 437.55500 323.72000 401.40900 1.000 50.82629 124 SER B O 1
ATOM 2039 N N . PHE B 2 125 ? 436.31100 324.07000 399.57000 1.000 48.19317 125 PHE B N 1
ATOM 2040 C CA . PHE B 2 125 ? 436.67900 325.47500 399.47400 1.000 48.19317 125 PHE B CA 1
ATOM 2041 C C . PHE B 2 125 ? 435.50200 326.43300 399.44000 1.000 48.19317 125 PHE B C 1
ATOM 2042 O O . PHE B 2 125 ? 435.72200 327.64600 399.42600 1.000 48.19317 125 PHE B O 1
ATOM 2050 N N . SER B 2 126 ? 434.27200 325.94000 399.42000 1.000 50.41913 126 SER B N 1
ATOM 2051 C CA . SER B 2 126 ? 433.11500 326.82000 399.41400 1.000 50.41913 126 SER B CA 1
ATOM 2052 C C . SER B 2 126 ? 431.90100 326.02200 399.84700 1.000 50.41913 126 SER B C 1
ATOM 2053 O O . SER B 2 126 ? 431.92200 324.79200 399.87300 1.000 50.41913 126 SER B O 1
ATOM 2056 N N . VAL B 2 127 ? 430.84300 326.73900 400.20200 1.000 50.26152 127 VAL B N 1
ATOM 2057 C CA . VAL B 2 127 ? 429.56700 326.08300 400.47000 1.000 50.26152 127 VAL B CA 1
ATOM 2058 C C . VAL B 2 127 ? 428.43000 327.03800 400.13900 1.000 50.26152 127 VAL B C 1
ATOM 2059 O O . VAL B 2 127 ? 428.40600 328.17700 400.60700 1.000 50.26152 127 VAL B O 1
ATOM 2063 N N . ASP B 2 128 ? 427.50400 326.57400 399.30600 1.000 52.53145 128 ASP B N 1
ATOM 2064 C CA . ASP B 2 128 ? 426.31300 327.33200 398.95300 1.000 52.53145 128 ASP B CA 1
ATOM 2065 C C . ASP B 2 128 ? 425.14600 326.88300 399.81500 1.000 52.53145 128 ASP B C 1
ATOM 2066 O O . ASP B 2 128 ? 425.04200 325.70900 400.17400 1.000 52.53145 128 ASP B O 1
ATOM 2071 N N . ILE B 2 129 ? 424.26300 327.82000 400.13900 1.000 48.32103 129 ILE B N 1
ATOM 2072 C CA . ILE B 2 129 ? 423.03900 327.47700 400.84800 1.000 48.32103 129 ILE B CA 1
ATOM 2073 C C . ILE B 2 129 ? 421.92900 328.44300 400.46000 1.000 48.32103 129 ILE B C 1
ATOM 2074 O O . ILE B 2 129 ? 422.04300 329.65600 400.65100 1.000 48.32103 129 ILE B O 1
ATOM 2079 N N . THR B 2 130 ? 420.85700 327.91700 399.88600 1.000 47.10613 130 THR B N 1
ATOM 2080 C CA . THR B 2 130 ? 419.70600 328.73100 399.53800 1.000 47.10613 130 THR B CA 1
ATOM 2081 C C . THR B 2 130 ? 418.67900 328.66400 400.65900 1.000 47.10613 130 THR B C 1
ATOM 2082 O O . THR B 2 130 ? 418.30800 327.57800 401.11100 1.000 47.10613 130 THR B O 1
ATOM 2086 N N . VAL B 2 131 ? 418.24500 329.82600 401.12400 1.000 45.05909 131 VAL B N 1
ATOM 2087 C CA . VAL B 2 131 ? 417.29800 329.93800 402.22100 1.000 45.05909 131 VAL B CA 1
ATOM 2088 C C . VAL B 2 131 ? 416.02800 330.57900 401.68700 1.000 45.05909 131 VAL B C 1
ATOM 2089 O O . VAL B 2 131 ? 416.00300 331.77100 401.37500 1.000 45.05909 131 VAL B O 1
ATOM 2093 N N . PRO B 2 132 ? 414.95800 329.80900 401.53900 1.000 45.41035 132 PRO B N 1
ATOM 2094 C CA . PRO B 2 132 ? 413.68400 330.38400 401.11300 1.000 45.41035 132 PRO B CA 1
ATOM 2095 C C . PRO B 2 132 ? 413.00700 331.08300 402.27700 1.000 45.41035 132 PRO B C 1
ATOM 2096 O O . PRO B 2 132 ? 413.40200 330.95400 403.43600 1.000 45.41035 132 PRO B O 1
ATOM 2100 N N . PHE B 2 133 ? 411.97000 331.84300 401.95900 1.000 43.22810 133 PHE B N 1
ATOM 2101 C CA . PHE B 2 133 ? 411.23700 332.54000 403.00600 1.000 43.22810 133 PHE B CA 1
ATOM 2102 C C . PHE B 2 133 ? 410.41500 331.52000 403.77900 1.000 43.22810 133 PHE B C 1
ATOM 2103 O O . PHE B 2 133 ? 409.35800 331.08000 403.32700 1.000 43.22810 133 PHE B O 1
ATOM 2111 N N . LEU B 2 134 ? 410.90400 331.13800 404.95700 1.000 44.94563 134 LEU B N 1
ATOM 2112 C CA . LEU B 2 134 ? 410.27800 330.11000 405.77300 1.000 44.94563 134 LEU B CA 1
ATOM 2113 C C . LEU B 2 134 ? 409.55800 330.68100 406.98500 1.000 44.94563 134 LEU B C 1
ATOM 2114 O O . LEU B 2 134 ? 409.20000 329.92700 407.89200 1.000 44.94563 134 LEU B O 1
ATOM 2119 N N . ILE B 2 135 ? 409.34800 331.99000 407.03200 1.000 44.51965 135 ILE B N 1
ATOM 2120 C CA . ILE B 2 135 ? 408.52400 332.59000 408.07400 1.000 44.51965 135 ILE B CA 1
ATOM 2121 C C . ILE B 2 135 ? 407.10000 332.64000 407.54000 1.000 44.51965 135 ILE B C 1
ATOM 2122 O O . ILE B 2 135 ? 406.89300 332.99800 406.37300 1.000 44.51965 135 ILE B O 1
ATOM 2127 N N . PRO B 2 136 ? 406.10100 332.28300 408.32900 1.000 46.28160 136 PRO B N 1
ATOM 2128 C CA . PRO B 2 136 ? 404.74200 332.18900 407.78800 1.000 46.28160 136 PRO B CA 1
ATOM 2129 C C . PRO B 2 136 ? 404.02800 333.52800 407.69600 1.000 46.28160 136 PRO B C 1
ATOM 2130 O O . PRO B 2 136 ? 402.80800 333.56800 407.53100 1.000 46.28160 136 PRO B O 1
ATOM 2134 N N . THR B 2 137 ? 404.76900 334.62500 407.78800 1.000 46.55913 137 THR B N 1
ATOM 2135 C CA . THR B 2 137 ? 404.19800 335.95200 407.62600 1.000 46.55913 137 THR B CA 1
ATOM 2136 C C . THR B 2 137 ? 404.24000 336.35300 406.15400 1.000 46.55913 137 THR B C 1
ATOM 2137 O O . THR B 2 137 ? 404.52700 335.54100 405.27400 1.000 46.55913 137 THR B O 1
ATOM 2141 N N . CYS B 2 138 ? 403.93800 337.61700 405.86800 1.000 46.47502 138 CYS B N 1
ATOM 2142 C CA . CYS B 2 138 ? 404.04700 338.15600 404.51800 1.000 46.47502 138 CYS B CA 1
ATOM 2143 C C . CYS B 2 138 ? 405.35800 338.89900 404.30200 1.000 46.47502 138 CYS B C 1
ATOM 2144 O O . CYS B 2 138 ? 406.05500 338.64700 403.32000 1.000 46.47502 138 CYS B O 1
ATOM 2147 N N . TYR B 2 139 ? 405.71600 339.80100 405.21300 1.000 42.90961 139 TYR B N 1
ATOM 2148 C CA . TYR B 2 139 ? 406.95600 340.55600 405.12700 1.000 42.90961 139 TYR B CA 1
ATOM 2149 C C . TYR B 2 139 ? 407.62800 340.57300 406.48800 1.000 42.90961 139 TYR B C 1
ATOM 2150 O O . TYR B 2 139 ? 406.99400 340.34700 407.51700 1.000 42.90961 139 TYR B O 1
ATOM 2159 N N . LEU B 2 140 ? 408.92600 340.84400 406.48000 1.000 42.59704 140 LEU B N 1
ATOM 2160 C CA . LEU B 2 140 ? 409.69900 341.06600 407.69000 1.000 42.59704 140 LEU B CA 1
ATOM 2161 C C . LEU B 2 140 ? 410.28000 342.46800 407.64100 1.000 42.59704 140 LEU B C 1
ATOM 2162 O O . LEU B 2 140 ? 410.65500 342.95100 406.57300 1.000 42.59704 140 LEU B O 1
ATOM 2167 N N . GLN B 2 141 ? 410.34500 343.12400 408.79000 1.000 46.36420 141 GLN B N 1
ATOM 2168 C CA . GLN B 2 141 ? 410.86000 344.48200 408.82100 1.000 46.36420 141 GLN B CA 1
ATOM 2169 C C . GLN B 2 141 ? 412.35900 344.47400 408.56600 1.000 46.36420 141 GLN B C 1
ATOM 2170 O O . GLN B 2 141 ? 413.06700 343.54900 408.96600 1.000 46.36420 141 GLN B O 1
ATOM 2176 N N . THR B 2 142 ? 412.84300 345.49500 407.86200 1.000 46.83307 142 THR B N 1
ATOM 2177 C CA . THR B 2 142 ? 414.27300 345.57300 407.59700 1.000 46.83307 142 THR B CA 1
ATOM 2178 C C . THR B 2 142 ? 415.01900 346.19500 408.76900 1.000 46.83307 142 THR B C 1
ATOM 2179 O O . THR B 2 142 ? 415.81200 345.52900 409.43600 1.000 46.83307 142 THR B O 1
ATOM 2183 N N . ILE B 2 143 ? 414.74600 347.46400 409.05800 1.000 51.06412 143 ILE B N 1
ATOM 2184 C CA . ILE B 2 143 ? 415.44800 348.18100 410.11400 1.000 51.06412 143 ILE B CA 1
ATOM 2185 C C . ILE B 2 143 ? 414.50500 349.17800 410.76600 1.000 51.06412 143 ILE B C 1
ATOM 2186 O O . ILE B 2 143 ? 414.00300 350.09300 410.10600 1.000 51.06412 143 ILE B O 1
ATOM 2191 N N . ARG B 2 144 ? 414.25300 348.99800 412.06500 1.000 55.04622 144 ARG B N 1
ATOM 2192 C CA . ARG B 2 144 ? 413.41400 349.90700 412.84800 1.000 55.04622 144 ARG B CA 1
ATOM 2193 C C . ARG B 2 144 ? 412.06500 350.15300 412.18200 1.000 55.04622 144 ARG B C 1
ATOM 2194 O O . ARG B 2 144 ? 411.42800 351.18600 412.39500 1.000 55.04622 144 ARG B O 1
ATOM 2202 N N . GLY B 2 145 ? 411.61800 349.20700 411.36800 1.000 50.88864 145 GLY B N 1
ATOM 2203 C CA . GLY B 2 145 ? 410.38300 349.37200 410.63700 1.000 50.88864 145 GLY B CA 1
ATOM 2204 C C . GLY B 2 145 ? 410.44000 348.76600 409.25600 1.000 50.88864 145 GLY B C 1
ATOM 2205 O O . GLY B 2 145 ? 409.40300 348.44100 408.69200 1.000 50.88864 145 GLY B O 1
ATOM 2206 N N . SER B 2 152 ? 414.19600 341.82000 412.45200 1.000 53.25125 152 SER B N 1
ATOM 2207 C CA . SER B 2 152 ? 413.99200 340.38700 412.60200 1.000 53.25125 152 SER B CA 1
ATOM 2208 C C . SER B 2 152 ? 414.57300 339.63000 411.40900 1.000 53.25125 152 SER B C 1
ATOM 2209 O O . SER B 2 152 ? 414.76900 340.20200 410.33900 1.000 53.25125 152 SER B O 1
ATOM 2212 N N . CYS B 2 153 ? 414.85300 338.34400 411.60500 1.000 48.69220 153 CYS B N 1
ATOM 2213 C CA . CYS B 2 153 ? 415.57700 337.54000 410.63400 1.000 48.69220 153 CYS B CA 1
ATOM 2214 C C . CYS B 2 153 ? 414.71600 336.38400 410.15000 1.000 48.69220 153 CYS B C 1
ATOM 2215 O O . CYS B 2 153 ? 413.84600 335.89300 410.87100 1.000 48.69220 153 CYS B O 1
ATOM 2218 N N . ASN B 2 154 ? 414.97200 335.95300 408.91600 1.000 46.42181 154 ASN B N 1
ATOM 2219 C CA . ASN B 2 154 ? 414.30900 334.79700 408.32400 1.000 46.42181 154 ASN B CA 1
ATOM 2220 C C . ASN B 2 154 ? 414.83800 333.48400 408.87400 1.000 46.42181 154 ASN B C 1
ATOM 2221 O O . ASN B 2 154 ? 414.47400 332.41800 408.37100 1.000 46.42181 154 ASN B O 1
ATOM 2226 N N . GLY B 2 155 ? 415.66200 333.53100 409.89400 1.000 47.74186 155 GLY B N 1
ATOM 2227 C CA . GLY B 2 155 ? 416.31500 332.36600 410.43900 1.000 47.74186 155 GLY B CA 1
ATOM 2228 C C . GLY B 2 155 ? 417.74800 332.71600 410.78600 1.000 47.74186 155 GLY B C 1
ATOM 2229 O O . GLY B 2 155 ? 418.07600 333.88000 410.99300 1.000 47.74186 155 GLY B O 1
ATOM 2230 N N . CYS B 2 156 ? 418.58700 331.69100 410.84300 1.000 50.71597 156 CYS B N 1
ATOM 2231 C CA . CYS B 2 156 ? 420.00500 331.88900 411.08100 1.000 50.71597 156 CYS B CA 1
ATOM 2232 C C . CYS B 2 156 ? 420.76300 330.74800 410.43000 1.000 50.71597 156 CYS B C 1
ATOM 2233 O O . CYS B 2 156 ? 420.35400 329.58600 410.51800 1.000 50.71597 156 CYS B O 1
ATOM 2236 N N . ILE B 2 157 ? 421.84800 331.09300 409.75600 1.000 50.66517 157 ILE B N 1
ATOM 2237 C CA . ILE B 2 157 ? 422.82500 330.13500 409.26800 1.000 50.66517 157 ILE B CA 1
ATOM 2238 C C . ILE B 2 157 ? 423.90100 330.00200 410.32600 1.000 50.66517 157 ILE B C 1
ATOM 2239 O O . ILE B 2 157 ? 424.26000 330.97800 410.99000 1.000 50.66517 157 ILE B O 1
ATOM 2244 N N . TYR B 2 158 ? 424.41100 328.79600 410.48900 1.000 53.71067 158 TYR B N 1
ATOM 2245 C CA . TYR B 2 158 ? 425.54200 328.52500 411.35900 1.000 53.71067 158 TYR B CA 1
ATOM 2246 C C . TYR B 2 158 ? 426.60400 327.87200 410.49500 1.000 53.71067 158 TYR B C 1
ATOM 2247 O O . TYR B 2 158 ? 426.42400 326.74600 410.02900 1.000 53.71067 158 TYR B O 1
ATOM 2256 N N . PHE B 2 159 ? 427.68800 328.58300 410.25400 1.000 55.50668 159 PHE B N 1
ATOM 2257 C CA . PHE B 2 159 ? 428.79400 328.06000 409.47200 1.000 55.50668 159 PHE B CA 1
ATOM 2258 C C . PHE B 2 159 ? 429.81700 327.46500 410.42200 1.000 55.50668 159 PHE B C 1
ATOM 2259 O O . PHE B 2 159 ? 430.30700 328.15100 411.32700 1.000 55.50668 159 PHE B O 1
ATOM 2267 N N . HIS B 2 160 ? 430.10400 326.18300 410.23300 1.000 59.93280 160 HIS B N 1
ATOM 2268 C CA . HIS B 2 160 ? 431.14600 325.50000 410.98000 1.000 59.93280 160 HIS B CA 1
ATOM 2269 C C . HIS B 2 160 ? 432.49700 325.97300 410.47200 1.000 59.93280 160 HIS B C 1
ATOM 2270 O O . HIS B 2 160 ? 432.93000 325.58000 409.38600 1.000 59.93280 160 HIS B O 1
ATOM 2277 N N . LEU B 2 161 ? 433.16000 326.82300 411.24300 1.000 62.39273 161 LEU B N 1
ATOM 2278 C CA . LEU B 2 161 ? 434.40800 327.39500 410.79300 1.000 62.39273 161 LEU B CA 1
ATOM 2279 C C . LEU B 2 161 ? 435.50600 326.34100 410.78400 1.000 62.39273 161 LEU B C 1
ATOM 2280 O O . LEU B 2 161 ? 435.41700 325.33200 411.48600 1.000 62.39273 161 LEU B O 1
ATOM 2285 N N . PRO B 2 162 ? 436.54900 326.54700 409.98500 1.000 64.33846 162 PRO B N 1
ATOM 2286 C CA . PRO B 2 162 ? 437.73400 325.69500 410.09900 1.000 64.33846 162 PRO B CA 1
ATOM 2287 C C . PRO B 2 162 ? 438.34800 325.81700 411.48300 1.000 64.33846 162 PRO B C 1
ATOM 2288 O O . PRO B 2 162 ? 438.04300 326.72700 412.25500 1.000 64.33846 162 PRO B O 1
ATOM 2292 N N . THR B 2 163 ? 439.22600 324.87300 411.79500 1.000 68.53652 163 THR B N 1
ATOM 2293 C CA . THR B 2 163 ? 439.80800 324.79400 413.12100 1.000 68.53652 163 THR B CA 1
ATOM 2294 C C . THR B 2 163 ? 441.29800 325.08400 413.15100 1.000 68.53652 163 THR B C 1
ATOM 2295 O O . THR B 2 163 ? 441.84600 325.28100 414.24000 1.000 68.53652 163 THR B O 1
ATOM 2299 N N . LYS B 2 164 ? 441.96300 325.13100 412.00200 1.000 65.64410 164 LYS B N 1
ATOM 2300 C CA . LYS B 2 164 ? 443.40900 325.28400 412.00200 1.000 65.64410 164 LYS B CA 1
ATOM 2301 C C . LYS B 2 164 ? 443.87400 325.66600 410.60500 1.000 65.64410 164 LYS B C 1
ATOM 2302 O O . LYS B 2 164 ? 443.30700 325.21800 409.60500 1.000 65.64410 164 LYS B O 1
ATOM 2308 N N . SER B 2 165 ? 444.90400 326.50800 410.55900 1.000 62.10705 165 SER B N 1
ATOM 2309 C CA . SER B 2 165 ? 445.58700 326.88500 409.32200 1.000 62.10705 165 SER B CA 1
ATOM 2310 C C . SER B 2 165 ? 444.60700 327.35800 408.25300 1.000 62.10705 165 SER B C 1
ATOM 2311 O O . SER B 2 165 ? 444.62800 326.90400 407.10900 1.000 62.10705 165 SER B O 1
ATOM 2314 N N . ALA B 2 166 ? 443.73300 328.27500 408.63800 1.000 61.25384 166 ALA B N 1
ATOM 2315 C CA . ALA B 2 166 ? 442.88100 328.97200 407.69100 1.000 61.25384 166 ALA B CA 1
ATOM 2316 C C . ALA B 2 166 ? 443.32900 330.42100 407.58500 1.000 61.25384 166 ALA B C 1
ATOM 2317 O O . ALA B 2 166 ? 443.91200 330.98400 408.51400 1.000 61.25384 166 ALA B O 1
ATOM 2319 N N . THR B 2 167 ? 443.06700 331.01800 406.42800 1.000 57.48540 167 THR B N 1
ATOM 2320 C CA . THR B 2 167 ? 443.52200 332.36800 406.13900 1.000 57.48540 167 THR B CA 1
ATOM 2321 C C . THR B 2 167 ? 442.38700 333.37700 406.13400 1.000 57.48540 167 THR B C 1
ATOM 2322 O O . THR B 2 167 ? 442.51500 334.45400 406.72000 1.000 57.48540 167 THR B O 1
ATOM 2326 N N . SER B 2 168 ? 441.27300 333.05500 405.48700 1.000 55.15303 168 SER B N 1
ATOM 2327 C CA . SER B 2 168 ? 440.15900 333.99200 405.48000 1.000 55.15303 168 SER B CA 1
ATOM 2328 C C . SER B 2 168 ? 438.85800 333.24200 405.26200 1.000 55.15303 168 SER B C 1
ATOM 2329 O O . SER B 2 168 ? 438.84000 332.17200 404.65700 1.000 55.15303 168 SER B O 1
ATOM 2332 N N . VAL B 2 169 ? 437.77100 333.81300 405.76800 1.000 51.96965 169 VAL B N 1
ATOM 2333 C CA . VAL B 2 169 ? 436.43500 333.24800 405.62600 1.000 51.96965 169 VAL B CA 1
ATOM 2334 C C . VAL B 2 169 ? 435.50200 334.39000 405.26300 1.000 51.96965 169 VAL B C 1
ATOM 2335 O O . VAL B 2 169 ? 435.24000 335.26700 406.09200 1.000 51.96965 169 VAL B O 1
ATOM 2339 N N . GLN B 2 170 ? 434.99700 334.38500 404.03800 1.000 49.96797 170 GLN B N 1
ATOM 2340 C CA . GLN B 2 170 ? 434.10900 335.43100 403.56800 1.000 49.96797 170 GLN B CA 1
ATOM 2341 C C . GLN B 2 170 ? 432.74700 334.84400 403.23700 1.000 49.96797 170 GLN B C 1
ATOM 2342 O O . GLN B 2 170 ? 432.61500 333.65400 402.95400 1.000 49.96797 170 GLN B O 1
ATOM 2348 N N . LEU B 2 171 ? 431.73000 335.69500 403.28400 1.000 47.26260 171 LEU B N 1
ATOM 2349 C CA . LEU B 2 171 ? 430.35500 335.30100 403.03200 1.000 47.26260 171 LEU B CA 1
ATOM 2350 C C . LEU B 2 171 ? 429.75300 336.24700 402.01000 1.000 47.26260 171 LEU B C 1
ATOM 2351 O O . LEU B 2 171 ? 429.76300 337.46600 402.21000 1.000 47.26260 171 LEU B O 1
ATOM 2356 N N . TRP B 2 172 ? 429.22400 335.67700 400.93200 1.000 46.30997 172 TRP B N 1
ATOM 2357 C CA . TRP B 2 172 ? 428.65300 336.40800 399.81700 1.000 46.30997 172 TRP B CA 1
ATOM 2358 C C . TRP B 2 172 ? 427.18700 336.04000 399.70400 1.000 46.30997 172 TRP B C 1
ATOM 2359 O O . TRP B 2 172 ? 426.79700 334.92400 400.04600 1.000 46.30997 172 TRP B O 1
ATOM 2370 N N . VAL B 2 173 ? 426.36900 336.97800 399.24900 1.000 46.53163 173 VAL B N 1
ATOM 2371 C CA . VAL B 2 173 ? 424.92600 336.79800 399.25500 1.000 46.53163 173 VAL B CA 1
ATOM 2372 C C . VAL B 2 173 ? 424.35000 337.25100 397.92000 1.000 46.53163 173 VAL B C 1
ATOM 2373 O O . VAL B 2 173 ? 424.83500 338.20800 397.31000 1.000 46.53163 173 VAL B O 1
ATOM 2377 N N . ARG B 2 174 ? 423.33300 336.53400 397.45800 1.000 50.34616 174 ARG B N 1
ATOM 2378 C CA . ARG B 2 174 ? 422.63800 336.78800 396.21800 1.000 50.34616 174 ARG B CA 1
ATOM 2379 C C . ARG B 2 174 ? 421.15000 336.92300 396.50400 1.000 50.34616 174 ARG B C 1
ATOM 2380 O O . ARG B 2 174 ? 420.56700 336.04100 397.15000 1.000 50.34616 174 ARG B O 1
ATOM 2388 N N . PRO B 2 175 ? 420.50300 337.96700 396.02600 1.000 51.98063 175 PRO B N 1
ATOM 2389 C CA . PRO B 2 175 ? 419.12600 338.24400 396.44500 1.000 51.98063 175 PRO B CA 1
ATOM 2390 C C . PRO B 2 175 ? 418.07900 337.33500 395.82900 1.000 51.98063 175 PRO B C 1
ATOM 2391 O O . PRO B 2 175 ? 416.89500 337.67000 395.86000 1.000 51.98063 175 PRO B O 1
ATOM 2395 N N . GLY B 2 176 ? 418.47700 336.20900 395.25800 1.000 53.47918 176 GLY B N 1
ATOM 2396 C CA . GLY B 2 176 ? 417.44600 335.31600 394.77400 1.000 53.47918 176 GLY B CA 1
ATOM 2397 C C . GLY B 2 176 ? 416.71900 335.89900 393.57600 1.000 53.47918 176 GLY B C 1
ATOM 2398 O O . GLY B 2 176 ? 417.20200 336.80300 392.89500 1.000 53.47918 176 GLY B O 1
ATOM 2399 N N . GLN B 2 177 ? 415.53800 335.36900 393.32700 1.000 59.76158 177 GLN B N 1
ATOM 2400 C CA . GLN B 2 177 ? 414.76800 335.81400 392.17100 1.000 59.76158 177 GLN B CA 1
ATOM 2401 C C . GLN B 2 177 ? 413.36600 336.27500 392.52900 1.000 59.76158 177 GLN B C 1
ATOM 2402 O O . GLN B 2 177 ? 412.85800 337.21200 391.91000 1.000 59.76158 177 GLN B O 1
ATOM 2408 N N . ASP B 2 178 ? 412.72600 335.63700 393.50100 1.000 55.96573 178 ASP B N 1
ATOM 2409 C CA . ASP B 2 178 ? 411.40800 336.05200 393.97600 1.000 55.96573 178 ASP B CA 1
ATOM 2410 C C . ASP B 2 178 ? 411.51700 337.00100 395.16500 1.000 55.96573 178 ASP B C 1
ATOM 2411 O O . ASP B 2 178 ? 410.90200 336.79600 396.20900 1.000 55.96573 178 ASP B O 1
ATOM 2416 N N . PHE B 2 179 ? 412.29000 338.06400 395.01200 1.000 47.39710 179 PHE B N 1
ATOM 2417 C CA . PHE B 2 179 ? 412.56100 338.96100 396.12000 1.000 47.39710 179 PHE B CA 1
ATOM 2418 C C . PHE B 2 179 ? 411.63900 340.16700 396.04900 1.000 47.39710 179 PHE B C 1
ATOM 2419 O O . PHE B 2 179 ? 411.02700 340.45000 395.01900 1.000 47.39710 179 PHE B O 1
ATOM 2427 N N . ASP B 2 180 ? 411.53900 340.87800 397.16800 1.000 46.62522 180 ASP B N 1
ATOM 2428 C CA . ASP B 2 180 ? 410.59700 341.98300 397.25500 1.000 46.62522 180 ASP B CA 1
ATOM 2429 C C . ASP B 2 180 ? 410.93400 342.88700 398.43100 1.000 46.62522 180 ASP B C 1
ATOM 2430 O O . ASP B 2 180 ? 411.27700 342.40600 399.51300 1.000 46.62522 180 ASP B O 1
ATOM 2435 N N . PHE B 2 181 ? 410.85500 344.19800 398.21500 1.000 45.00081 181 PHE B N 1
ATOM 2436 C CA . PHE B 2 181 ? 411.10200 345.22100 399.23100 1.000 45.00081 181 PHE B CA 1
ATOM 2437 C C . PHE B 2 181 ? 409.89200 346.14700 399.20200 1.000 45.00081 181 PHE B C 1
ATOM 2438 O O . PHE B 2 181 ? 409.88300 347.12600 398.45500 1.000 45.00081 181 PHE B O 1
ATOM 2446 N N . ALA B 2 182 ? 408.86800 345.84700 399.98800 1.000 45.89813 182 ALA B N 1
ATOM 2447 C CA . ALA B 2 182 ? 407.60900 3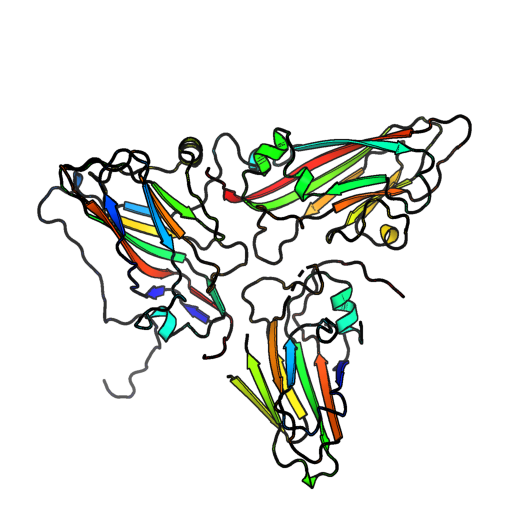46.53400 399.76000 1.000 45.89813 182 ALA B CA 1
ATOM 2448 C C . ALA B 2 182 ? 407.36000 347.66800 400.74900 1.000 45.89813 182 ALA B C 1
ATOM 2449 O O . ALA B 2 182 ? 406.45900 347.58500 401.58000 1.000 45.89813 182 ALA B O 1
ATOM 2451 N N . ARG B 2 183 ? 408.15600 348.73600 400.63500 1.000 46.59250 183 ARG B N 1
ATOM 2452 C CA . ARG B 2 183 ? 407.90300 350.05500 401.22800 1.000 46.59250 183 ARG B CA 1
ATOM 2453 C C . ARG B 2 183 ? 408.97300 351.05400 400.82200 1.000 46.59250 183 ARG B C 1
ATOM 2454 O O . ARG B 2 183 ? 409.84200 350.75500 400.00000 1.000 46.59250 183 ARG B O 1
ATOM 2462 N N . PHE B 2 184 ? 408.89200 352.25600 401.38600 1.000 44.02968 184 PHE B N 1
ATOM 2463 C CA . PHE B 2 184 ? 409.96800 353.23000 401.32000 1.000 44.02968 184 PHE B CA 1
ATOM 2464 C C . PHE B 2 184 ? 410.41500 353.56400 402.73400 1.000 44.02968 184 PHE B C 1
ATOM 2465 O O . PHE B 2 184 ? 409.65800 353.40200 403.69100 1.000 44.02968 184 PHE B O 1
ATOM 2473 N N . ARG B 2 185 ? 411.65600 354.02800 402.85600 1.000 47.52341 185 ARG B N 1
ATOM 2474 C CA . ARG B 2 185 ? 412.23700 354.39900 404.13700 1.000 47.52341 185 ARG B CA 1
ATOM 2475 C C . ARG B 2 185 ? 413.38400 355.36500 403.89000 1.000 47.52341 185 ARG B C 1
ATOM 2476 O O . ARG B 2 185 ? 414.20000 355.14500 402.99400 1.000 47.52341 185 ARG B O 1
ATOM 2484 N N . LEU B 2 186 ? 413.44500 356.42800 404.68500 1.000 49.01024 186 LEU B N 1
ATOM 2485 C CA . LEU B 2 186 ? 414.46800 357.44800 404.50200 1.000 49.01024 186 LEU B CA 1
ATOM 2486 C C . LEU B 2 186 ? 415.80200 356.96800 405.04700 1.000 49.01024 186 LEU B C 1
ATOM 2487 O O . LEU B 2 186 ? 415.87600 356.45600 406.16500 1.000 49.01024 186 LEU B O 1
ATOM 2492 N N . LEU B 2 187 ? 416.85700 357.14900 404.25900 1.000 49.41539 187 LEU B N 1
ATOM 2493 C CA . LEU B 2 187 ? 418.21000 356.79800 404.65700 1.000 49.41539 187 LEU B CA 1
ATOM 2494 C C . LEU B 2 187 ? 419.12300 357.97500 404.36500 1.000 49.41539 187 LEU B C 1
ATOM 2495 O O . LEU B 2 187 ? 419.07200 358.54000 403.27000 1.000 49.41539 187 LEU B O 1
ATOM 2500 N N . LYS B 2 188 ? 419.94400 358.34800 405.34400 1.000 55.38178 188 LYS B N 1
ATOM 2501 C CA . LYS B 2 188 ? 420.88200 359.44500 405.15600 1.000 55.38178 188 LYS B CA 1
ATOM 2502 C C . LYS B 2 188 ? 421.84400 359.13700 404.02100 1.000 55.38178 188 LYS B C 1
ATOM 2503 O O . LYS B 2 188 ? 422.20800 357.98400 403.78100 1.000 55.38178 188 LYS B O 1
ATOM 2509 N N . ALA B 2 189 ? 422.26300 360.18400 403.31500 1.000 61.67002 189 ALA B N 1
ATOM 2510 C CA . ALA B 2 189 ? 423.25400 360.05800 402.25900 1.000 61.67002 189 ALA B CA 1
ATOM 2511 C C . ALA B 2 189 ? 424.63600 360.51100 402.70800 1.000 61.67002 189 ALA B C 1
ATOM 2512 O O . ALA B 2 189 ? 425.47800 360.84000 401.86700 1.000 61.67002 189 ALA B O 1
ATOM 2514 N N . GLY B 2 190 ? 424.88500 360.53300 404.01300 1.000 65.87269 190 GLY B N 1
ATOM 2515 C CA . GLY B 2 190 ? 426.18400 360.90600 404.53700 1.000 65.87269 190 GLY B CA 1
ATOM 2516 C C . GLY B 2 190 ? 427.00800 359.71400 404.98400 1.000 65.87269 190 GLY B C 1
ATOM 2517 O O . GLY B 2 190 ? 428.20000 359.83900 405.26800 1.000 65.87269 190 GLY B O 1
ATOM 2518 N N . PRO C 3 2 ? 396.64200 289.85000 397.56100 1.000 78.10877 2 PRO C N 1
ATOM 2519 C CA . PRO C 3 2 ? 397.20400 290.75000 398.57200 1.000 78.10877 2 PRO C CA 1
ATOM 2520 C C . PRO C 3 2 ? 398.58400 290.30700 399.03500 1.000 78.10877 2 PRO C C 1
ATOM 2521 O O . PRO C 3 2 ? 398.69500 289.30900 399.73900 1.000 78.10877 2 PRO C O 1
ATOM 2525 N N . ASP C 3 3 ? 399.61800 291.04000 398.64200 1.000 76.91567 3 ASP C N 1
ATOM 2526 C CA . ASP C 3 3 ? 400.98300 290.72900 399.04400 1.000 76.91567 3 ASP C CA 1
ATOM 2527 C C . ASP C 3 3 ? 401.71500 292.04700 399.26700 1.000 76.91567 3 ASP C C 1
ATOM 2528 O O . ASP C 3 3 ? 401.10800 293.12200 399.30100 1.000 76.91567 3 ASP C O 1
ATOM 2533 N N . PHE C 3 4 ? 403.03900 291.97100 399.40400 1.000 75.71059 4 PHE C N 1
ATOM 2534 C CA . PHE C 3 4 ? 403.84800 293.14100 399.71900 1.000 75.71059 4 PHE C CA 1
ATOM 2535 C C . PHE C 3 4 ? 403.83300 294.19400 398.62300 1.000 75.71059 4 PHE C C 1
ATOM 2536 O O . PHE C 3 4 ? 404.22800 295.33400 398.88600 1.000 75.71059 4 PHE C O 1
ATOM 2544 N N . THR C 3 5 ? 403.41300 293.84800 397.40900 1.000 77.36674 5 THR C N 1
ATOM 2545 C CA . THR C 3 5 ? 403.33300 294.82000 396.32800 1.000 77.36674 5 THR C CA 1
ATOM 2546 C C . THR C 3 5 ? 402.07600 295.66900 396.39800 1.000 77.36674 5 THR C C 1
ATOM 2547 O O . THR C 3 5 ? 401.76000 296.36000 395.42600 1.000 77.36674 5 THR C O 1
ATOM 2551 N N . LYS C 3 6 ? 401.35200 295.61800 397.51400 1.000 79.10875 6 LYS C N 1
ATOM 2552 C CA . LYS C 3 6 ? 400.25600 296.54300 397.75900 1.000 79.10875 6 LYS C CA 1
ATOM 2553 C C . LYS C 3 6 ? 400.80500 297.96200 397.72300 1.000 79.10875 6 LYS C C 1
ATOM 2554 O O . LYS C 3 6 ? 401.74000 298.28900 398.46200 1.000 79.10875 6 LYS C O 1
ATOM 2560 N N . ILE C 3 7 ? 400.24800 298.79900 396.84900 1.000 82.51284 7 ILE C N 1
ATOM 2561 C CA . ILE C 3 7 ? 400.67300 300.19000 396.82100 1.000 82.51284 7 ILE C CA 1
ATOM 2562 C C . ILE C 3 7 ? 400.15300 300.88800 398.06700 1.000 82.51284 7 ILE C C 1
ATOM 2563 O O . ILE C 3 7 ? 399.00900 300.67900 398.48800 1.000 82.51284 7 ILE C O 1
ATOM 2568 N N . ILE C 3 8 ? 401.00700 301.69400 398.68600 1.000 84.74548 8 ILE C N 1
ATOM 2569 C CA . ILE C 3 8 ? 400.67700 302.40100 399.91500 1.000 84.74548 8 ILE C CA 1
ATOM 2570 C C . ILE C 3 8 ? 400.49700 303.87300 399.57700 1.000 84.74548 8 ILE C C 1
ATOM 2571 O O . ILE C 3 8 ? 401.39500 304.49900 399.00100 1.000 84.74548 8 ILE C O 1
ATOM 2576 N N . TRP C 3 9 ? 399.33400 304.42300 399.92200 1.000 87.68514 9 TRP C N 1
ATOM 2577 C CA . TRP C 3 9 ? 399.09200 305.85100 399.77100 1.000 87.68514 9 TRP C CA 1
ATOM 2578 C C . TRP C 3 9 ? 399.31600 306.52100 401.11700 1.000 87.68514 9 TRP C C 1
ATOM 2579 O O . TRP C 3 9 ? 398.53700 306.28000 402.05200 1.000 87.68514 9 TRP C O 1
ATOM 2590 N N . PRO C 3 10 ? 400.34200 307.34700 401.27300 1.000 79.89338 10 PRO C N 1
ATOM 2591 C CA . PRO C 3 10 ? 400.62100 307.92200 402.59400 1.000 79.89338 10 PRO C CA 1
ATOM 2592 C C . PRO C 3 10 ? 399.60000 308.96900 403.00000 1.000 79.89338 10 PRO C C 1
ATOM 2593 O O . PRO C 3 10 ? 399.62900 310.10200 402.51300 1.000 79.89338 10 PRO C O 1
ATOM 2597 N N . THR C 3 11 ? 398.70300 308.60600 403.90600 1.000 69.44446 11 THR C N 1
ATOM 2598 C CA . THR C 3 11 ? 397.71300 309.52700 404.43300 1.000 69.44446 11 THR C CA 1
ATOM 2599 C C . THR C 3 11 ? 397.97900 309.76900 405.91100 1.000 69.44446 11 THR C C 1
ATOM 2600 O O . THR C 3 11 ? 398.59200 308.94300 406.59400 1.000 69.44446 11 THR C O 1
ATOM 2604 N N . VAL C 3 12 ? 397.52600 310.92700 406.39300 1.000 60.20246 12 VAL C N 1
ATOM 2605 C CA . VAL C 3 12 ? 397.67600 311.27000 407.80300 1.000 60.20246 12 VAL C CA 1
ATOM 2606 C C . VAL C 3 12 ? 396.48100 310.82000 408.62800 1.000 60.20246 12 VAL C C 1
ATOM 2607 O O . VAL C 3 12 ? 396.53900 310.86700 409.86500 1.000 60.20246 12 VAL C O 1
ATOM 2611 N N . VAL C 3 13 ? 395.40300 310.38300 407.98800 1.000 60.68992 13 VAL C N 1
ATOM 2612 C CA . VAL C 3 13 ? 394.19800 309.95600 408.68500 1.000 60.68992 13 VAL C CA 1
ATOM 2613 C C . VAL C 3 13 ? 394.31800 308.46600 408.97300 1.000 60.68992 13 VAL C C 1
ATOM 2614 O O . VAL C 3 13 ? 394.28900 307.64300 408.05500 1.000 60.68992 13 VAL C O 1
ATOM 2618 N N . GLU C 3 14 ? 394.44700 308.11600 410.24600 1.000 61.30334 14 GLU C N 1
ATOM 2619 C CA . GLU C 3 14 ? 394.52600 306.72700 410.65900 1.000 61.30334 14 GLU C CA 1
ATOM 2620 C C . GLU C 3 14 ? 393.14700 306.22600 411.06200 1.000 61.30334 14 GLU C C 1
ATOM 2621 O O . GLU C 3 14 ? 392.30500 306.98600 411.54300 1.000 61.30334 14 GLU C O 1
ATOM 2627 N N . ARG C 3 15 ? 392.92400 304.92900 410.86500 1.000 63.76321 15 ARG C N 1
ATOM 2628 C CA . ARG C 3 15 ? 391.64800 304.30500 411.17500 1.000 63.76321 15 ARG C CA 1
ATOM 2629 C C . ARG C 3 15 ? 391.57100 303.80000 412.60700 1.000 63.76321 15 ARG C C 1
ATOM 2630 O O . ARG C 3 15 ? 390.76500 302.91300 412.90000 1.000 63.76321 15 ARG C O 1
ATOM 2638 N N . ASN C 3 16 ? 392.38500 304.34200 413.50100 1.000 63.56720 16 ASN C N 1
ATOM 2639 C CA . ASN C 3 16 ? 392.27400 304.02100 414.91200 1.000 63.56720 16 ASN C CA 1
ATOM 2640 C C . ASN C 3 16 ? 391.16600 304.79800 415.60500 1.000 63.56720 16 ASN C C 1
ATOM 2641 O O . ASN C 3 16 ? 390.97700 304.63100 416.81300 1.000 63.56720 16 ASN C O 1
ATOM 2646 N N . PHE C 3 17 ? 390.43600 305.64300 414.88100 1.000 62.02247 17 PHE C N 1
ATOM 2647 C CA . PHE C 3 17 ? 389.24100 306.27700 415.42900 1.000 62.02247 17 PHE C CA 1
ATOM 2648 C C . PHE C 3 17 ? 388.31800 306.61700 414.26300 1.000 62.02247 17 PHE C C 1
ATOM 2649 O O . PHE C 3 17 ? 388.50600 307.63800 413.60100 1.000 62.02247 17 PHE C O 1
ATOM 2657 N N . SER C 3 18 ? 387.32800 305.76700 414.02800 1.000 64.05711 18 SER C N 1
ATOM 2658 C CA . SER C 3 18 ? 386.36600 305.95600 412.95400 1.000 64.05711 18 SER C CA 1
ATOM 2659 C C . SER C 3 18 ? 385.14300 306.69800 413.48500 1.000 64.05711 18 SER C C 1
ATOM 2660 O O . SER C 3 18 ? 385.17200 307.28000 414.57000 1.000 64.05711 18 SER C O 1
ATOM 2663 N N . ASN C 3 19 ? 384.05500 306.68300 412.71200 1.000 66.85016 19 ASN C N 1
ATOM 2664 C CA . ASN C 3 19 ? 382.85700 307.48300 412.94200 1.000 66.85016 19 ASN C CA 1
ATOM 2665 C C . ASN C 3 19 ? 382.38800 307.42300 414.38800 1.000 66.85016 19 ASN C C 1
ATOM 2666 O O . ASN C 3 19 ? 381.92000 306.37900 414.85300 1.000 66.85016 19 ASN C O 1
ATOM 2671 N N . PRO C 3 20 ? 382.50200 308.51600 415.12200 1.000 65.64007 20 PRO C N 1
ATOM 2672 C CA . PRO C 3 20 ? 382.05600 308.53000 416.51800 1.000 65.64007 20 PRO C CA 1
ATOM 2673 C C . PRO C 3 20 ? 380.56400 308.76000 416.66800 1.000 65.64007 20 PRO C C 1
ATOM 2674 O O . PRO C 3 20 ? 380.12700 309.90300 416.81400 1.000 65.64007 20 PRO C O 1
ATOM 2678 N N . GLN C 3 21 ? 379.77000 307.69800 416.61500 1.000 66.10230 21 GLN C N 1
ATOM 2679 C CA . GLN C 3 21 ? 378.33700 307.83900 416.82000 1.000 66.10230 21 GLN C CA 1
ATOM 2680 C C . GLN C 3 21 ? 378.03400 308.24100 418.25800 1.000 66.10230 21 GLN C C 1
ATOM 2681 O O . GLN C 3 21 ? 378.77100 307.91600 419.18900 1.000 66.10230 21 GLN C O 1
ATOM 2687 N N . SER C 3 22 ? 376.92800 308.95700 418.43000 1.000 66.27653 22 SER C N 1
ATOM 2688 C CA . SER C 3 22 ? 376.48700 309.41000 419.74200 1.000 66.27653 22 SER C CA 1
ATOM 2689 C C . SER C 3 22 ? 374.96900 309.39500 419.75500 1.000 66.27653 22 SER C C 1
ATOM 2690 O O . SER C 3 22 ? 374.34100 310.00100 418.88500 1.000 66.27653 22 SER C O 1
ATOM 2693 N N . GLU C 3 23 ? 374.38200 308.70700 420.72600 1.000 65.89070 23 GLU C N 1
AT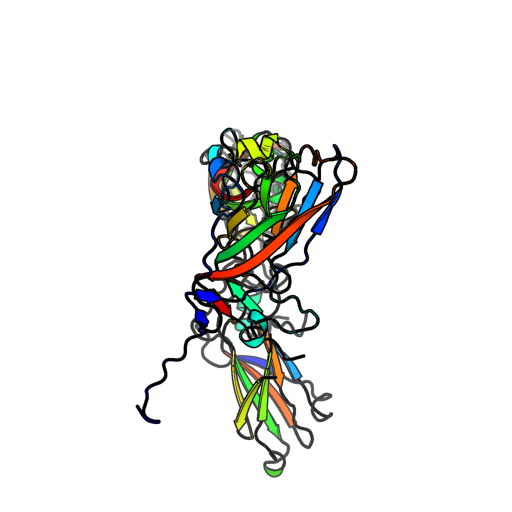OM 2694 C CA . GLU C 3 23 ? 372.94000 308.51500 420.75600 1.000 65.89070 23 GLU C CA 1
ATOM 2695 C C . GLU C 3 23 ? 372.37200 308.89300 422.11500 1.000 65.89070 23 GLU C C 1
ATOM 2696 O O . GLU C 3 23 ? 372.95800 308.58200 423.15500 1.000 65.89070 23 GLU C O 1
ATOM 2702 N N . ILE C 3 24 ? 371.22300 309.55900 422.09200 1.000 64.25673 24 ILE C N 1
ATOM 2703 C CA . ILE C 3 24 ? 370.54500 309.99400 423.30700 1.000 64.25673 24 ILE C CA 1
ATOM 2704 C C . ILE C 3 24 ? 369.80400 308.81200 423.91100 1.000 64.25673 24 ILE C C 1
ATOM 2705 O O . ILE C 3 24 ? 369.09100 308.08700 423.20900 1.000 64.25673 24 ILE C O 1
ATOM 2710 N N . THR C 3 25 ? 369.96900 308.61200 425.21700 1.000 64.82010 25 THR C N 1
ATOM 2711 C CA . THR C 3 25 ? 369.43600 307.42900 425.88200 1.000 64.82010 25 THR C CA 1
ATOM 2712 C C . THR C 3 25 ? 368.35300 307.75400 426.90000 1.000 64.82010 25 THR C C 1
ATOM 2713 O O . THR C 3 25 ? 367.22900 307.26300 426.77000 1.000 64.82010 25 THR C O 1
ATOM 2717 N N . THR C 3 26 ? 368.64300 308.58300 427.89700 1.000 64.79280 26 THR C N 1
ATOM 2718 C CA . THR C 3 26 ? 367.83800 308.64000 429.10600 1.000 64.79280 26 THR C CA 1
ATOM 2719 C C . THR C 3 26 ? 366.85800 309.80000 429.13700 1.000 64.79280 26 THR C C 1
ATOM 2720 O O . THR C 3 26 ? 366.20500 310.00500 430.16300 1.000 64.79280 26 THR C O 1
ATOM 2724 N N . THR C 3 27 ? 366.72100 310.55400 428.05400 1.000 63.81508 27 THR C N 1
ATOM 2725 C CA . THR C 3 27 ? 365.83300 311.70500 428.08200 1.000 63.81508 27 THR C CA 1
ATOM 2726 C C . THR C 3 27 ? 365.35200 311.99900 426.67100 1.000 63.81508 27 THR C C 1
ATOM 2727 O O . THR C 3 27 ? 365.61000 311.23800 425.73500 1.000 63.81508 27 THR C O 1
ATOM 2731 N N . LEU C 3 28 ? 364.64300 313.11000 426.52300 1.000 63.30852 28 LEU C N 1
ATOM 2732 C CA . LEU C 3 28 ? 364.11600 313.52900 425.23800 1.000 63.30852 28 LEU C CA 1
ATOM 2733 C C . LEU C 3 28 ? 365.12600 314.40800 424.51700 1.000 63.30852 28 LEU C C 1
ATOM 2734 O O . LEU C 3 28 ? 365.94600 315.0860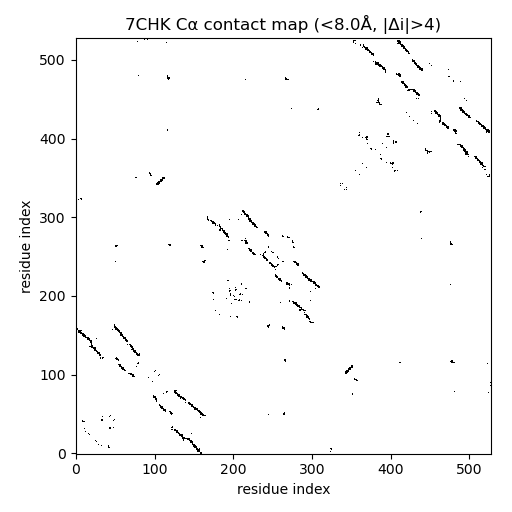0 425.13500 1.000 63.30852 28 LEU C O 1
ATOM 2739 N N . GLN C 3 29 ? 365.05800 314.38600 423.18700 1.000 65.03020 29 GLN C N 1
ATOM 2740 C CA . GLN C 3 29 ? 365.98900 315.17700 422.39100 1.000 65.03020 29 GLN C CA 1
ATOM 2741 C C . GLN C 3 29 ? 365.78200 316.66800 422.61800 1.000 65.03020 29 GLN C C 1
ATOM 2742 O O . GLN C 3 29 ? 366.74800 317.42200 422.76700 1.000 65.03020 29 GLN C O 1
ATOM 2748 N N . GLU C 3 30 ? 364.52500 317.11500 422.65100 1.000 64.19410 30 GLU C N 1
ATOM 2749 C CA . GLU C 3 30 ? 364.25000 318.53200 422.85300 1.000 64.19410 30 GLU C CA 1
ATOM 2750 C C . GLU C 3 30 ? 364.83100 319.04800 424.15800 1.000 64.19410 30 GLU C C 1
ATOM 2751 O O . GLU C 3 30 ? 364.95200 320.26400 424.33200 1.000 64.19410 30 GLU C O 1
ATOM 2757 N N . LEU C 3 31 ? 365.19700 318.15500 425.06800 1.000 60.00013 31 LEU C N 1
ATOM 2758 C CA . LEU C 3 31 ? 365.89000 318.50700 426.29500 1.000 60.00013 31 LEU C CA 1
ATOM 2759 C C . LEU C 3 31 ? 367.39900 318.35300 426.18500 1.000 60.00013 31 LEU C C 1
ATOM 2760 O O . LEU C 3 31 ? 368.10900 318.68300 427.13600 1.000 60.00013 31 LEU C O 1
ATOM 2765 N N . TYR C 3 32 ? 367.90600 317.84900 425.06200 1.000 56.01838 32 TYR C N 1
ATOM 2766 C CA . TYR C 3 32 ? 369.34400 317.63600 424.90800 1.000 56.01838 32 TYR C CA 1
ATOM 2767 C C . TYR C 3 32 ? 369.69100 317.79100 423.43100 1.000 56.01838 32 TYR C C 1
ATOM 2768 O O . TYR C 3 32 ? 369.52000 316.85200 422.65200 1.000 56.01838 32 TYR C O 1
ATOM 2777 N N . GLY C 3 33 ? 370.19500 318.95600 423.06100 1.000 55.18732 33 GLY C N 1
ATOM 2778 C CA . GLY C 3 33 ? 370.49400 319.26200 421.67100 1.000 55.18732 33 GLY C CA 1
ATOM 2779 C C . GLY C 3 33 ? 371.97000 319.52000 421.44200 1.000 55.18732 33 GLY C C 1
ATOM 2780 O O . GLY C 3 33 ? 372.65000 320.08300 422.29800 1.000 55.18732 33 GLY C O 1
ATOM 2781 N N . ASP C 3 34 ? 372.45400 319.09800 420.27900 1.000 54.25618 34 ASP C N 1
ATOM 2782 C CA . ASP C 3 34 ? 373.80700 319.38100 419.82300 1.000 54.25618 34 ASP C CA 1
ATOM 2783 C C . ASP C 3 34 ? 373.73900 320.52300 418.82000 1.000 54.25618 34 ASP C C 1
ATOM 2784 O O . ASP C 3 34 ? 373.01900 320.43200 417.82100 1.000 54.25618 34 ASP C O 1
ATOM 2789 N N . THR C 3 35 ? 374.48000 321.59000 419.08100 1.000 51.82674 35 THR C N 1
ATOM 2790 C CA . THR C 3 35 ? 374.54100 322.72000 418.17100 1.000 51.82674 35 THR C CA 1
ATOM 2791 C C . THR C 3 35 ? 375.84900 322.68500 417.39600 1.000 51.82674 35 THR C C 1
ATOM 2792 O O . THR C 3 35 ? 376.90700 322.38100 417.94900 1.000 51.82674 35 THR C O 1
ATOM 2796 N N . PHE C 3 36 ? 375.77200 322.95900 416.10600 1.000 51.05286 36 PHE C N 1
ATOM 2797 C CA . PHE C 3 36 ? 376.96200 323.12100 415.28600 1.000 51.05286 36 PHE C CA 1
ATOM 2798 C C . PHE C 3 36 ? 376.97800 324.55000 414.77500 1.000 51.05286 36 PHE C C 1
ATOM 2799 O O . PHE C 3 36 ? 376.14700 324.92600 413.94600 1.000 51.05286 36 PHE C O 1
ATOM 2807 N N . GLU C 3 37 ? 377.92300 325.33700 415.26400 1.000 49.43778 37 GLU C N 1
ATOM 2808 C CA . GLU C 3 37 ? 378.04800 326.72800 414.87600 1.000 49.43778 37 GLU C CA 1
ATOM 2809 C C . GLU C 3 37 ? 379.40600 326.96400 414.23500 1.000 49.43778 37 GLU C C 1
ATOM 2810 O O . GLU C 3 37 ? 380.25200 326.07400 414.16000 1.000 49.43778 37 GLU C O 1
ATOM 2816 N N . THR C 3 38 ? 379.59400 328.18600 413.75900 1.000 47.42878 38 THR C N 1
ATOM 2817 C CA . THR C 3 38 ? 380.84900 328.63000 413.16800 1.000 47.42878 38 THR C CA 1
ATOM 2818 C C . THR C 3 38 ? 381.12400 330.01500 413.72600 1.000 47.42878 38 THR C C 1
ATOM 2819 O O . THR C 3 38 ? 380.40100 330.96400 413.41600 1.000 47.42878 38 THR C O 1
ATOM 2823 N N . VAL C 3 39 ? 382.15700 330.13400 414.55100 1.000 47.21501 39 VAL C N 1
ATOM 2824 C CA . VAL C 3 39 ? 382.42600 331.39400 415.22800 1.000 47.21501 39 VAL C CA 1
ATOM 2825 C C . VAL C 3 39 ? 383.19000 332.32800 414.29900 1.000 47.21501 39 VAL C C 1
ATOM 2826 O O . VAL C 3 39 ? 384.42400 332.36300 414.29000 1.000 47.21501 39 VAL C O 1
ATOM 2830 N N . SER C 3 40 ? 382.45600 333.09800 413.51200 1.000 52.69975 40 SER C N 1
ATOM 2831 C CA . SER C 3 40 ? 383.03600 334.11100 412.64900 1.000 52.69975 40 SER C CA 1
ATOM 2832 C C . SER C 3 40 ? 382.83500 335.49300 413.25700 1.000 52.69975 40 SER C C 1
ATOM 2833 O O . SER C 3 40 ? 382.03900 335.68900 414.17700 1.000 52.69975 40 SER C O 1
ATOM 2836 N N . ILE C 3 41 ? 383.56500 336.46300 412.72200 1.000 54.71586 41 ILE C N 1
ATOM 2837 C CA . ILE C 3 41 ? 383.52100 337.83100 413.22400 1.000 54.71586 41 ILE C CA 1
ATOM 2838 C C . ILE C 3 41 ? 382.44600 338.59500 412.46800 1.000 54.71586 41 ILE C C 1
ATOM 2839 O O . ILE C 3 41 ? 382.48500 338.68400 411.23700 1.000 54.71586 41 ILE C O 1
ATOM 2844 N N . CYS C 3 42 ? 381.48400 339.14400 413.20500 1.000 61.88639 42 CYS C N 1
ATOM 2845 C CA . CYS C 3 42 ? 380.43300 339.96100 412.62400 1.000 61.88639 42 CYS C CA 1
ATOM 2846 C C . CYS C 3 42 ? 380.56000 341.38200 413.14000 1.000 61.88639 42 CYS C C 1
ATOM 2847 O O . CYS C 3 42 ? 380.53500 341.59100 414.36200 1.000 61.88639 42 CYS C O 1
ATOM 2850 N N . PRO C 3 43 ? 380.71100 342.37900 412.26700 1.000 59.80885 43 PRO C N 1
ATOM 2851 C CA . PRO C 3 43 ? 380.66300 343.76000 412.73000 1.000 59.80885 43 PRO C CA 1
ATOM 2852 C C . PRO C 3 43 ? 379.28000 344.09100 413.25600 1.000 59.80885 43 PRO C C 1
ATOM 2853 O O . PRO C 3 43 ? 378.27300 343.54400 412.77600 1.000 59.80885 43 PRO C O 1
ATOM 2857 N N . PRO C 3 44 ? 379.17800 344.98100 414.23900 1.000 55.78096 44 PRO C N 1
ATOM 2858 C CA . PRO C 3 44 ? 377.86900 345.30300 414.81400 1.000 55.78096 44 PRO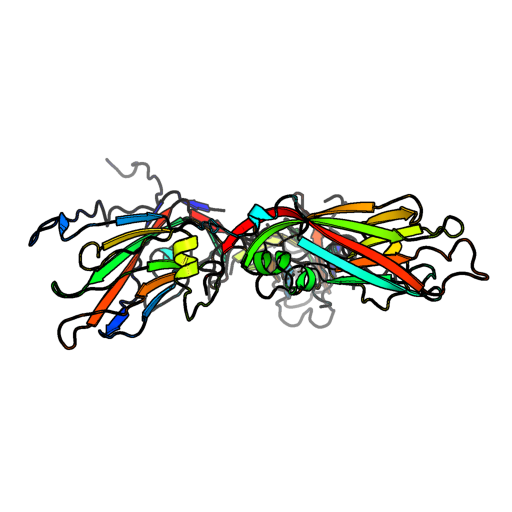 C CA 1
ATOM 2859 C C . PRO C 3 44 ? 376.92500 345.88900 413.77800 1.000 55.78096 44 PRO C C 1
ATOM 2860 O O . PRO C 3 44 ? 377.31000 346.26300 412.67100 1.000 55.78096 44 PRO C O 1
ATOM 2864 N N . GLN C 3 45 ? 375.65300 345.96100 414.16100 1.000 56.78894 45 GLN C N 1
ATOM 2865 C CA . GLN C 3 45 ? 374.61600 346.37000 413.22500 1.000 56.78894 45 GLN C CA 1
ATOM 2866 C C . GLN C 3 45 ? 374.48100 347.88200 413.14800 1.000 56.78894 45 GLN C C 1
ATOM 2867 O O . GLN C 3 45 ? 374.38400 348.44100 412.05300 1.000 56.78894 45 GLN C O 1
ATOM 2873 N N . SER C 3 46 ? 374.47900 348.56300 414.28900 1.000 57.45300 46 SER C N 1
ATOM 2874 C CA . SER C 3 46 ? 374.20000 349.99000 414.31200 1.000 57.45300 46 SER C CA 1
ATOM 2875 C C . SER C 3 46 ? 375.45200 350.85100 414.31100 1.000 57.45300 46 SER C C 1
ATOM 2876 O O . SER C 3 46 ? 375.34200 352.07400 414.19900 1.000 57.45300 46 SER C O 1
ATOM 2879 N N . TYR C 3 47 ? 376.63000 350.25600 414.43500 1.000 56.00420 47 TYR C N 1
ATOM 2880 C CA . TYR C 3 47 ? 377.87700 350.99500 414.33500 1.000 56.00420 47 TYR C CA 1
ATOM 2881 C C . TYR C 3 47 ? 378.98600 350.03700 413.92900 1.000 56.00420 47 TYR C C 1
ATOM 2882 O O . TYR C 3 47 ? 378.76100 348.84300 413.72400 1.000 56.00420 47 TYR C O 1
ATOM 2891 N N . GLY C 3 48 ? 380.18900 350.57400 413.79600 1.000 57.47436 48 GLY C N 1
ATOM 2892 C CA . GLY C 3 48 ? 381.26700 349.82700 413.18500 1.000 57.47436 48 GLY C CA 1
ATOM 2893 C C . GLY C 3 48 ? 381.78300 350.54200 411.95600 1.000 57.47436 48 GLY C C 1
ATOM 2894 O O . GLY C 3 48 ? 380.99400 351.05200 411.15800 1.000 57.47436 48 GLY C O 1
ATOM 2895 N N . GLY C 3 49 ? 383.10300 350.57100 411.79100 1.000 55.69997 49 GLY C N 1
ATOM 2896 C CA . GLY C 3 49 ? 383.76000 351.38300 410.78500 1.000 55.69997 49 GLY C CA 1
ATOM 2897 C C . GLY C 3 49 ? 383.20900 351.29300 409.37700 1.000 55.69997 49 GLY C C 1
ATOM 2898 O O . GLY C 3 49 ? 383.46700 352.17200 408.55200 1.000 55.69997 49 GLY C O 1
ATOM 2899 N N . GLU C 3 50 ? 382.44400 350.24200 409.08800 1.000 55.88243 50 GLU C N 1
ATOM 2900 C CA . GLU C 3 50 ? 381.87100 350.07500 407.76100 1.000 55.88243 50 GLU C CA 1
ATOM 2901 C C . GLU C 3 50 ? 380.79600 351.10300 407.44700 1.000 55.88243 50 GLU C C 1
ATOM 2902 O O . GLU C 3 50 ? 380.35500 351.17900 406.29700 1.000 55.88243 50 GLU C O 1
ATOM 2908 N N . LEU C 3 51 ? 380.36000 351.88600 408.43200 1.000 53.72141 51 LEU C N 1
ATOM 2909 C CA . LEU C 3 51 ? 379.47500 353.01000 408.16300 1.000 53.72141 51 LEU C CA 1
ATOM 2910 C C . LEU C 3 51 ? 380.23800 354.24200 407.72000 1.000 53.72141 51 LEU C C 1
ATOM 2911 O O . LEU C 3 51 ? 379.69600 355.04800 406.95900 1.000 53.72141 51 LEU C O 1
ATOM 2916 N N . LEU C 3 52 ? 381.47700 354.40000 408.17400 1.000 50.72361 52 LEU C N 1
ATOM 2917 C CA . LEU C 3 52 ? 382.32800 355.51000 407.77800 1.000 50.72361 52 LEU C CA 1
ATOM 2918 C C . LEU C 3 52 ? 382.90700 355.34300 406.38600 1.000 50.72361 52 LEU C C 1
ATOM 2919 O O . LEU C 3 52 ? 383.63100 356.23000 405.92900 1.000 50.72361 52 LEU C O 1
ATOM 2924 N N . LYS C 3 53 ? 382.61700 354.24100 405.70600 1.000 49.51024 53 LYS C N 1
ATOM 2925 C CA . LYS C 3 53 ? 383.21500 353.96100 404.40500 1.000 49.51024 53 LYS C CA 1
ATOM 2926 C C . LYS C 3 53 ? 382.75700 355.00900 403.40500 1.000 49.51024 53 LYS C C 1
ATOM 2927 O O . LYS C 3 53 ? 381.59500 355.03700 403.00100 1.000 49.51024 53 LYS C O 1
ATOM 2933 N N . GLY C 3 54 ? 383.67600 355.87700 403.00000 1.000 47.32870 54 GLY C N 1
ATOM 2934 C CA . GLY C 3 54 ? 383.38700 356.96000 402.08700 1.000 47.32870 54 GLY C CA 1
ATOM 2935 C C . GLY C 3 54 ? 383.19000 358.29100 402.76300 1.000 47.32870 54 GLY C C 1
ATOM 2936 O O . GLY C 3 54 ? 383.16100 359.31800 402.07600 1.000 47.32870 54 GLY C O 1
ATOM 2937 N N . LYS C 3 55 ? 383.07100 358.31300 404.08300 1.000 48.38237 55 LYS C N 1
ATOM 2938 C CA . LYS C 3 55 ? 382.73400 359.51400 404.82400 1.000 48.38237 55 LYS C CA 1
ATOM 2939 C C . LYS C 3 55 ? 383.92000 359.98900 405.64800 1.000 48.38237 55 LYS C C 1
ATOM 2940 O O . LYS C 3 55 ? 384.84000 359.23200 405.95500 1.000 48.38237 55 LYS C O 1
ATOM 2946 N N . ILE C 3 56 ? 383.87400 361.26900 406.00600 1.000 45.94741 56 ILE C N 1
ATOM 2947 C CA . ILE C 3 56 ? 384.88600 361.85500 406.86700 1.000 45.94741 56 ILE C CA 1
ATOM 2948 C C . ILE C 3 56 ? 384.78300 361.26800 408.26700 1.000 45.94741 56 ILE C C 1
ATOM 2949 O O . ILE C 3 56 ? 383.69000 360.99100 408.77300 1.000 45.94741 56 ILE C O 1
ATOM 2954 N N . PHE C 3 57 ? 385.93300 361.07400 408.90700 1.000 46.35495 57 PHE C N 1
ATOM 2955 C CA . PHE C 3 57 ? 385.94800 360.70300 410.30900 1.000 46.35495 57 PHE C CA 1
ATOM 2956 C C . PHE C 3 57 ? 386.85500 361.56700 411.16800 1.000 46.35495 57 PHE C C 1
ATOM 2957 O O . PHE C 3 57 ? 386.81500 361.42600 412.39300 1.000 46.35495 57 PHE C O 1
ATOM 2965 N N . PHE C 3 58 ? 387.65600 362.45500 410.59100 1.000 45.65934 58 PHE C N 1
ATOM 2966 C CA . PHE C 3 58 ? 388.49400 363.29000 411.43500 1.000 45.65934 58 PHE C CA 1
ATOM 2967 C C . PHE C 3 58 ? 388.72700 364.62400 410.75500 1.000 45.65934 58 PHE C C 1
ATOM 2968 O O . PHE C 3 58 ? 388.78200 364.70600 409.53000 1.000 45.65934 58 PHE C O 1
ATOM 2976 N N . SER C 3 59 ? 388.88000 365.66700 411.56000 1.000 47.70277 59 SER C N 1
ATOM 2977 C CA . SER C 3 59 ? 389.08700 367.00000 411.00900 1.000 47.70277 59 SER C CA 1
ATOM 2978 C C . SER C 3 59 ? 389.81200 367.85000 412.03200 1.000 47.70277 59 SER C C 1
ATOM 2979 O O . SER C 3 59 ? 389.35900 367.97000 413.17200 1.000 47.70277 59 SER C O 1
ATOM 2982 N N . SER C 3 60 ? 390.93100 368.43000 411.63100 1.000 51.35329 60 SER C N 1
ATOM 2983 C CA . SER C 3 60 ? 391.64200 369.39300 412.45300 1.000 51.35329 60 SER C CA 1
ATOM 2984 C C . SER C 3 60 ? 391.84000 370.68300 411.68000 1.000 51.35329 60 SER C C 1
ATOM 2985 O O . SER C 3 60 ? 391.70800 370.72800 410.45900 1.000 51.35329 60 SER C O 1
ATOM 2988 N N . THR C 3 61 ? 392.15400 371.74000 412.41000 1.000 55.16895 61 THR C N 1
ATOM 2989 C CA . THR C 3 61 ? 392.46500 373.03400 411.81100 1.000 55.16895 61 THR C CA 1
ATOM 2990 C C . THR C 3 61 ? 393.61900 373.63800 412.59000 1.000 55.16895 61 THR C C 1
ATOM 2991 O O . THR C 3 61 ? 393.42500 374.47700 413.47600 1.000 55.16895 61 THR C O 1
ATOM 2995 N N . PRO C 3 62 ? 394.83900 373.21000 412.30800 1.000 55.91151 62 PRO C N 1
ATOM 2996 C CA . PRO C 3 62 ? 396.00800 373.80700 412.94800 1.000 55.91151 62 PRO C CA 1
ATOM 2997 C C . PRO C 3 62 ? 396.43900 375.07700 412.22100 1.000 55.91151 62 PRO C C 1
ATOM 2998 O O . PRO C 3 62 ? 395.87100 375.48000 411.20200 1.000 55.91151 62 PRO C O 1
ATOM 3002 N N . GLU C 3 63 ? 397.46000 375.71400 412.78100 1.000 60.68601 63 GLU C N 1
ATOM 3003 C CA . GLU C 3 63 ? 397.95900 376.98400 412.29000 1.000 60.68601 63 GLU C CA 1
ATOM 3004 C C . GLU C 3 63 ? 399.47400 376.93400 412.19200 1.000 60.68601 63 GLU C C 1
ATOM 3005 O O . GLU C 3 63 ? 400.13100 376.08800 412.80200 1.000 60.68601 63 GLU C O 1
ATOM 3011 N N . PHE C 3 64 ? 400.02100 377.85300 411.40400 1.000 59.57004 64 PHE C N 1
ATOM 3012 C CA . PHE C 3 64 ? 401.45900 378.00400 411.28200 1.000 59.57004 64 PHE C CA 1
ATOM 3013 C C . PHE C 3 64 ? 401.76000 379.45000 410.93400 1.000 59.57004 64 PHE C C 1
ATOM 3014 O O . PHE C 3 64 ? 400.97900 380.11100 410.25100 1.000 59.57004 64 PHE C O 1
ATOM 3022 N N . THR C 3 65 ? 402.90000 379.93100 411.40800 1.000 62.75216 65 THR C N 1
ATOM 3023 C CA . THR C 3 65 ? 403.25800 381.33000 411.26300 1.000 62.75216 65 THR C CA 1
ATOM 3024 C C . THR C 3 65 ? 403.97800 381.59300 409.94200 1.000 62.75216 65 THR C C 1
ATOM 3025 O O . THR C 3 65 ? 404.33400 380.68100 409.19800 1.000 62.75216 65 THR C O 1
ATOM 3029 N N . ARG C 3 66 ? 404.17600 382.88100 409.65700 1.000 66.23329 66 ARG C N 1
ATOM 3030 C CA . ARG C 3 66 ? 404.92900 383.29000 408.47700 1.000 66.23329 66 ARG C CA 1
ATOM 3031 C C . ARG C 3 66 ? 406.38000 382.84800 408.57000 1.000 66.23329 66 ARG C C 1
ATOM 3032 O O . ARG C 3 66 ? 406.96900 382.41800 407.57300 1.000 66.23329 66 ARG C O 1
ATOM 3040 N N . GLU C 3 67 ? 406.97500 382.95700 409.75700 1.000 65.10009 67 GLU C N 1
ATOM 3041 C CA . GLU C 3 67 ? 408.38800 382.64500 409.92500 1.000 65.10009 67 GLU C CA 1
ATOM 3042 C C . GLU C 3 67 ? 408.68200 381.15800 409.78400 1.000 65.10009 67 GLU C C 1
ATOM 3043 O O . GLU C 3 67 ? 409.85000 380.78200 409.65000 1.000 65.10009 67 GLU C O 1
ATOM 3049 N N . ASP C 3 68 ? 407.66100 380.30800 409.80100 1.000 63.17272 68 ASP C N 1
ATOM 3050 C CA . ASP C 3 68 ? 407.83100 378.88100 409.58000 1.000 63.17272 68 ASP C CA 1
ATOM 3051 C C . ASP C 3 68 ? 407.71000 378.48500 408.11800 1.000 63.17272 68 ASP C C 1
ATOM 3052 O O . ASP C 3 68 ? 407.68200 377.29000 407.81700 1.000 63.17272 68 ASP C O 1
ATOM 3057 N N . LEU C 3 69 ? 407.65300 379.44800 407.20300 1.000 59.95603 69 LEU C N 1
ATOM 3058 C CA . LEU C 3 69 ? 407.47600 379.16100 405.78200 1.000 59.95603 69 LEU C CA 1
ATOM 3059 C C . LEU C 3 69 ? 408.79800 379.16500 405.03400 1.000 59.95603 69 LEU C C 1
ATOM 3060 O O . LEU C 3 69 ? 408.87900 379.60800 403.88800 1.000 59.95603 69 LEU C O 1
ATOM 3065 N N . VAL C 3 70 ? 409.85500 378.68400 405.67800 1.000 60.64423 70 VAL C N 1
ATOM 3066 C CA . VAL C 3 70 ? 411.12500 378.45200 405.00700 1.000 60.64423 70 VAL C CA 1
ATOM 3067 C C . VAL C 3 70 ? 411.00800 377.16300 404.21000 1.000 60.64423 70 VAL C C 1
ATOM 3068 O O . VAL C 3 70 ? 410.03900 376.41300 404.36200 1.000 60.64423 70 VAL C O 1
ATOM 3072 N N . GLU C 3 71 ? 411.98200 376.90400 403.34800 1.000 61.05727 71 GLU C N 1
ATOM 3073 C CA . GLU C 3 71 ? 411.99800 375.66500 402.58500 1.000 61.05727 71 GLU C CA 1
ATOM 3074 C C . GLU C 3 71 ? 412.25900 374.47500 403.50300 1.000 61.05727 71 GLU C C 1
ATOM 3075 O O . GLU C 3 71 ? 413.25500 374.44600 404.23000 1.000 61.05727 71 GLU C O 1
ATOM 3081 N N . GLY C 3 72 ? 411.35400 373.49900 403.47800 1.000 59.27083 72 GLY C N 1
ATOM 3082 C CA . GLY C 3 72 ? 411.53300 372.24500 404.17200 1.000 59.27083 72 GLY C CA 1
ATOM 3083 C C . GLY C 3 72 ? 410.81800 372.13000 405.50200 1.000 59.27083 72 GLY C C 1
ATOM 3084 O O . GLY C 3 72 ? 410.59500 371.00900 405.96800 1.000 59.27083 72 GLY C O 1
ATOM 3085 N N . LYS C 3 73 ? 410.45300 373.24900 406.12000 1.000 58.73622 73 LYS C N 1
ATOM 3086 C CA . LYS C 3 73 ? 409.90700 373.22200 407.46900 1.000 58.73622 73 LYS C CA 1
ATOM 3087 C C . LYS C 3 73 ? 408.58300 372.47000 407.51600 1.000 58.73622 73 LYS C C 1
ATOM 3088 O O . LYS C 3 73 ? 407.73000 372.62300 406.64100 1.000 58.73622 73 LYS C O 1
ATOM 3094 N N . ILE C 3 74 ? 408.41900 371.65200 408.55100 1.000 55.54586 74 ILE C N 1
ATOM 3095 C CA . ILE C 3 74 ? 407.16600 370.94700 408.79300 1.000 55.54586 74 ILE C CA 1
ATOM 3096 C C . ILE C 3 74 ? 406.18500 371.91800 409.43000 1.000 55.54586 74 ILE C C 1
ATOM 3097 O O . ILE C 3 74 ? 406.48300 372.52500 410.46300 1.000 55.54586 74 ILE C O 1
ATOM 3102 N N . LEU C 3 75 ? 405.00900 372.05800 408.82400 1.000 54.55398 75 LEU C N 1
ATOM 3103 C CA . LEU C 3 75 ? 404.01500 373.00700 409.30500 1.000 54.55398 75 LEU C CA 1
ATOM 3104 C C . LEU C 3 75 ? 403.00000 372.35100 410.22900 1.000 54.55398 75 LEU C C 1
ATOM 3105 O O . LEU C 3 75 ? 402.75100 372.84300 411.33200 1.000 54.55398 75 LEU C O 1
ATOM 3110 N N . ALA C 3 76 ? 402.40300 371.25200 409.78800 1.000 51.79837 76 ALA C N 1
ATOM 3111 C CA . ALA C 3 76 ? 401.44100 370.51000 410.58200 1.000 51.79837 76 ALA C CA 1
ATOM 3112 C C . ALA C 3 76 ? 401.76000 369.02900 410.49800 1.000 51.79837 76 ALA C C 1
ATOM 3113 O O . ALA C 3 76 ? 402.23800 368.53700 409.47600 1.000 51.79837 76 ALA C O 1
ATOM 3115 N N . SER C 3 77 ? 401.49200 368.32200 411.58800 1.000 51.75652 77 SER C N 1
ATOM 3116 C CA . SER C 3 77 ? 401.75900 366.89800 411.67700 1.000 51.75652 77 SER C CA 1
ATOM 3117 C C . SER C 3 77 ? 400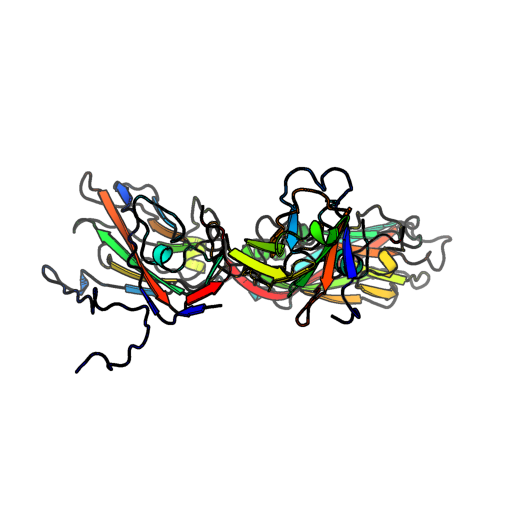.54200 366.18900 412.24800 1.000 51.75652 77 SER C C 1
ATOM 3118 O O . SER C 3 77 ? 399.73800 366.77600 412.97300 1.000 51.75652 77 SER C O 1
ATOM 3121 N N . PHE C 3 78 ? 400.41600 364.91100 411.90800 1.000 49.75330 78 PHE C N 1
ATOM 3122 C CA . PHE C 3 78 ? 399.29300 364.10600 412.37400 1.000 49.75330 78 PHE C CA 1
ATOM 3123 C C . PHE C 3 78 ? 399.76000 362.66800 412.51100 1.000 49.75330 78 PHE C C 1
ATOM 3124 O O . PHE C 3 78 ? 400.07600 362.02600 411.50900 1.000 49.75330 78 PHE C O 1
ATOM 3132 N N . LYS C 3 79 ? 399.81100 362.17000 413.73800 1.000 52.00378 79 LYS C N 1
ATOM 3133 C CA . LYS C 3 79 ? 400.06800 360.75800 413.95500 1.000 52.00378 79 LYS C CA 1
ATOM 3134 C C . LYS C 3 79 ? 398.80200 359.97800 413.64700 1.000 52.00378 79 LYS C C 1
ATOM 3135 O O . LYS C 3 79 ? 397.72900 360.29800 414.16100 1.000 52.00378 79 LYS C O 1
ATOM 3141 N N . LEU C 3 80 ? 398.91900 358.96700 412.79100 1.000 52.28270 80 LEU C N 1
ATOM 3142 C CA . LEU C 3 80 ? 397.74100 358.18600 412.44200 1.000 52.28270 80 LEU C CA 1
ATOM 3143 C C . LEU C 3 80 ? 397.21400 357.38300 413.61900 1.000 52.28270 80 LEU C C 1
ATOM 3144 O O . LEU C 3 80 ? 396.02500 357.05700 413.64500 1.000 52.28270 80 LEU C O 1
ATOM 3149 N N . ASP C 3 81 ? 398.06000 357.06700 414.59700 1.000 56.85302 81 ASP C N 1
ATOM 3150 C CA . ASP C 3 81 ? 397.58100 356.36500 415.77700 1.000 56.85302 81 ASP C CA 1
ATOM 3151 C C . ASP C 3 81 ? 396.80100 357.28100 416.70700 1.000 56.85302 81 ASP C C 1
ATOM 3152 O O . ASP C 3 81 ? 396.08400 356.78900 417.58100 1.000 56.85302 81 ASP C O 1
ATOM 3157 N N . GLU C 3 82 ? 396.93400 358.59500 416.54800 1.000 56.78760 82 GLU C N 1
ATOM 3158 C CA . GLU C 3 82 ? 396.11900 359.54600 417.29000 1.000 56.78760 82 GLU C CA 1
ATOM 3159 C C . GLU C 3 82 ? 394.87000 359.93700 416.52100 1.000 56.78760 82 GLU C C 1
ATOM 3160 O O . GLU C 3 82 ? 393.79100 360.05200 417.10900 1.000 56.78760 82 GLU C O 1
ATOM 3166 N N . VAL C 3 83 ? 395.00100 360.14500 415.21100 1.000 52.81246 83 VAL C N 1
ATOM 3167 C CA . VAL C 3 83 ? 393.84800 360.47300 414.38100 1.000 52.81246 83 VAL C CA 1
ATOM 3168 C C . VAL C 3 83 ? 392.82200 359.35200 414.42300 1.000 52.81246 83 VAL C C 1
ATOM 3169 O O . VAL C 3 83 ? 391.61500 359.59600 414.30600 1.000 52.81246 83 VAL C O 1
ATOM 3173 N N . LEU C 3 84 ? 393.27000 358.11800 414.61800 1.000 54.22287 84 LEU C N 1
ATOM 3174 C CA . LEU C 3 84 ? 392.38300 356.96700 414.69000 1.000 54.22287 84 LEU C CA 1
ATOM 3175 C C . LEU C 3 84 ? 391.95200 356.63400 416.11000 1.000 54.22287 84 LEU C C 1
ATOM 3176 O O . LEU C 3 84 ? 391.24500 355.64300 416.30800 1.000 54.22287 84 LEU C O 1
ATOM 3181 N N . SER C 3 85 ? 392.35900 357.42400 417.09900 1.000 59.17349 85 SER C N 1
ATOM 3182 C CA . SER C 3 85 ? 392.01100 357.17100 418.49000 1.000 59.17349 85 SER C CA 1
ATOM 3183 C C . SER C 3 85 ? 391.62500 358.46000 419.20200 1.000 59.17349 85 SER C C 1
ATOM 3184 O O . SER C 3 85 ? 391.79700 358.58100 420.41700 1.000 59.17349 85 SER C O 1
ATOM 3187 N N . GLY C 3 86 ? 391.09900 359.42900 418.46100 1.000 62.85088 86 GLY C N 1
ATOM 3188 C CA . GLY C 3 86 ? 390.73100 360.70600 419.03400 1.000 62.85088 86 GLY C CA 1
ATOM 3189 C C . GLY C 3 86 ? 389.48100 360.65000 419.88300 1.000 62.85088 86 GLY C C 1
ATOM 3190 O O . GLY C 3 86 ? 389.09000 359.58300 420.36100 1.000 62.85088 86 GLY C O 1
ATOM 3191 N N . LEU C 3 87 ? 388.83700 361.79900 420.06900 1.000 63.12404 87 LEU C N 1
ATOM 3192 C CA . LEU C 3 87 ? 387.67200 361.89600 420.93100 1.000 63.12404 87 LEU C CA 1
ATOM 3193 C C . LEU C 3 87 ? 386.37100 362.09000 420.17100 1.000 63.12404 87 LEU C C 1
ATOM 3194 O O . LEU C 3 87 ? 385.30500 362.07800 420.79300 1.000 63.12404 87 LEU C O 1
ATOM 3199 N N . GLY C 3 88 ? 386.42500 362.27000 418.85800 1.000 60.31414 88 GLY C N 1
ATOM 3200 C CA . GLY C 3 88 ? 385.23000 362.47700 418.07500 1.000 60.31414 88 GLY C CA 1
ATOM 3201 C C . GLY C 3 88 ? 384.42700 361.20300 417.91800 1.000 60.31414 88 GLY C C 1
ATOM 3202 O O . GLY C 3 88 ? 384.81600 360.11600 418.34300 1.000 60.31414 88 GLY C O 1
ATOM 3203 N N . MET C 3 89 ? 383.26100 361.35100 417.29500 1.000 58.77238 89 MET C N 1
ATOM 3204 C CA . MET C 3 89 ? 382.43800 360.18100 417.02900 1.000 58.77238 89 MET C CA 1
ATOM 3205 C C . MET C 3 89 ? 383.02300 359.33900 415.90900 1.000 58.77238 89 MET C C 1
ATOM 3206 O O . MET C 3 89 ? 382.87400 358.11500 415.91500 1.000 58.77238 89 MET C O 1
ATOM 3211 N N . GLY C 3 90 ? 383.69000 359.96500 414.94400 1.000 54.64319 90 GLY C N 1
ATOM 3212 C CA . GLY C 3 90 ? 384.31500 359.19400 413.88700 1.000 54.64319 90 GLY C CA 1
ATOM 3213 C C . GLY C 3 90 ? 385.42800 358.30900 414.40500 1.000 54.64319 90 GLY C C 1
ATOM 3214 O O . GLY C 3 90 ? 385.59000 357.17300 413.96000 1.000 54.64319 90 GLY C O 1
ATOM 3215 N N . ALA C 3 91 ? 386.19900 358.81200 415.36700 1.000 55.21883 91 ALA C N 1
ATOM 3216 C CA . ALA C 3 91 ? 387.30700 358.03500 415.90100 1.000 55.21883 91 ALA C CA 1
ATOM 3217 C C . ALA C 3 91 ? 386.81600 356.92700 416.81900 1.000 55.21883 91 ALA C C 1
ATOM 3218 O O . ALA C 3 91 ? 387.29700 355.79200 416.73900 1.000 55.21883 91 ALA C O 1
ATOM 3220 N N . MET C 3 92 ? 385.86000 357.23000 417.69900 1.000 57.85400 92 MET C N 1
ATOM 3221 C CA . MET C 3 92 ? 385.40200 356.22900 418.65500 1.000 57.85400 92 MET C CA 1
ATOM 3222 C C . MET C 3 92 ? 384.75300 355.04300 417.96100 1.000 57.85400 92 MET C C 1
ATOM 3223 O O . MET C 3 92 ? 384.77900 353.92800 418.49000 1.000 57.85400 92 MET C O 1
ATOM 3228 N N . LEU C 3 93 ? 384.16600 355.25400 416.78500 1.000 55.30791 93 LEU C N 1
ATOM 3229 C CA . LEU C 3 93 ? 383.73700 354.11700 415.98400 1.000 55.30791 93 LEU C CA 1
ATOM 3230 C C . LEU C 3 93 ? 384.91200 353.35900 415.38900 1.000 55.30791 93 LEU C C 1
ATOM 3231 O O . LEU C 3 93 ? 384.75300 352.19400 415.01900 1.000 55.30791 93 LEU C O 1
ATOM 3236 N N . MET C 3 94 ? 386.08100 353.98500 415.29500 1.000 54.92079 94 MET C N 1
ATOM 3237 C CA . MET C 3 94 ? 387.24700 353.33700 414.71100 1.000 54.92079 94 MET C CA 1
ATOM 3238 C C . MET C 3 94 ? 388.11600 352.64200 415.74400 1.000 54.92079 94 MET C C 1
ATOM 3239 O O . MET C 3 94 ? 388.79500 351.66900 415.40900 1.000 54.92079 94 MET C O 1
ATOM 3244 N N . THR C 3 95 ? 388.12000 353.11500 416.99000 1.000 54.13467 95 THR C N 1
ATOM 3245 C CA . THR C 3 95 ? 388.87700 352.42200 418.02300 1.000 54.13467 95 THR C CA 1
ATOM 3246 C C . THR C 3 95 ? 388.21800 351.12200 418.45000 1.000 54.13467 95 THR C C 1
ATOM 3247 O O . THR C 3 95 ? 388.81300 350.37400 419.23000 1.000 54.13467 95 THR C O 1
ATOM 3251 N N . GLN C 3 96 ? 387.00700 350.84300 417.97800 1.000 52.61865 96 GLN C N 1
ATOM 3252 C CA . GLN C 3 96 ? 386.38200 349.57000 418.29500 1.000 52.61865 96 GLN C CA 1
ATOM 3253 C C . GLN C 3 96 ? 386.91300 348.45400 417.41300 1.000 52.61865 96 GLN C C 1
ATOM 3254 O O . GLN C 3 96 ? 386.90900 347.29000 417.82200 1.000 52.61865 96 GLN C O 1
ATOM 3260 N N . ILE C 3 97 ? 387.36500 348.78600 416.20700 1.000 51.19997 97 ILE C N 1
ATOM 3261 C CA . ILE C 3 97 ? 388.03600 347.81300 415.35900 1.000 51.19997 97 ILE C CA 1
ATOM 3262 C C . ILE C 3 97 ? 389.41500 347.54000 415.93600 1.000 51.19997 97 ILE C C 1
ATOM 3263 O O . ILE C 3 97 ? 390.25300 348.44300 416.03000 1.000 51.19997 97 ILE C O 1
ATOM 3268 N N . MET C 3 98 ? 389.65700 346.29700 416.33700 1.000 52.85832 98 MET C N 1
ATOM 3269 C CA . MET C 3 98 ? 390.94600 345.96600 416.92300 1.000 52.85832 98 MET C CA 1
ATOM 3270 C C . MET C 3 98 ? 391.95900 345.54400 415.87300 1.000 52.85832 98 MET C C 1
ATOM 3271 O O . MET C 3 98 ? 393.1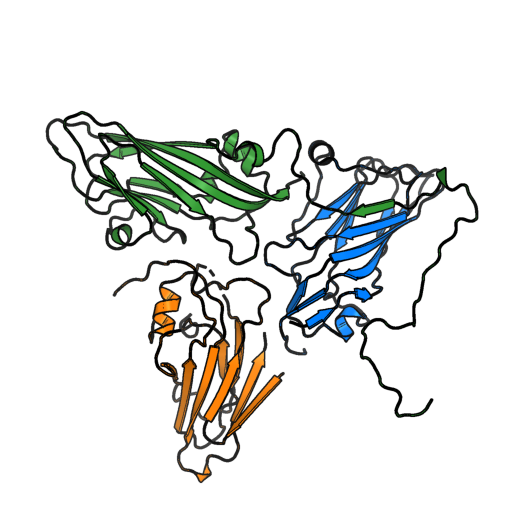5200 345.81900 416.02400 1.000 52.85832 98 MET C O 1
ATOM 3276 N N . SER C 3 99 ? 391.51000 344.89400 414.80400 1.000 49.11746 99 SER C N 1
ATOM 3277 C CA . SER C 3 99 ? 392.40000 344.51600 413.72000 1.000 49.11746 99 SER C CA 1
ATOM 3278 C C . SER C 3 99 ? 391.60900 344.44900 412.42600 1.000 49.11746 99 SER C C 1
ATOM 3279 O O . SER C 3 99 ? 390.42100 344.12400 412.42600 1.000 49.11746 99 SER C O 1
ATOM 3282 N N . GLY C 3 100 ? 392.28300 344.75300 411.32500 1.000 47.77032 100 GLY C N 1
ATOM 3283 C CA . GLY C 3 100 ? 391.64800 344.76700 410.02300 1.000 47.77032 100 GLY C CA 1
ATOM 3284 C C . GLY C 3 100 ? 392.42800 345.64900 409.06500 1.000 47.77032 100 GLY C C 1
ATOM 3285 O O . GLY C 3 100 ? 393.59000 345.96000 409.29800 1.000 47.77032 100 GLY C O 1
ATOM 3286 N N . HIS C 3 101 ? 391.75500 346.04300 407.99300 1.000 48.35804 101 HIS C N 1
ATOM 3287 C CA . HIS C 3 101 ? 392.34900 346.85300 406.94100 1.000 48.35804 101 HIS C CA 1
ATOM 3288 C C . HIS C 3 101 ? 391.67400 348.21400 406.87000 1.000 48.35804 101 HIS C C 1
ATOM 3289 O O . HIS C 3 101 ? 390.47700 348.34000 407.13100 1.000 48.35804 101 HIS C O 1
ATOM 3296 N N . ALA C 3 102 ? 392.44100 349.23000 406.48600 1.000 46.31717 102 ALA C N 1
ATOM 3297 C CA . ALA C 3 102 ? 391.87900 350.56900 406.34000 1.000 46.31717 102 ALA C CA 1
ATOM 3298 C C . ALA C 3 102 ? 392.69600 351.35300 405.32700 1.000 46.31717 102 ALA C C 1
ATOM 3299 O O . ALA C 3 102 ? 393.89200 351.56900 405.53200 1.000 46.31717 102 ALA C O 1
ATOM 3301 N N . THR C 3 103 ? 392.05300 351.77200 404.24200 1.000 46.21100 103 THR C N 1
ATOM 3302 C CA . THR C 3 103 ? 392.60700 352.72000 403.28400 1.000 46.21100 103 THR C CA 1
ATOM 3303 C C . THR C 3 103 ? 391.97900 354.07400 403.56500 1.000 46.21100 103 THR C C 1
ATOM 3304 O O . THR C 3 103 ? 390.74900 354.19300 403.57100 1.000 46.21100 103 THR C O 1
ATOM 3308 N N . ILE C 3 104 ? 392.82300 355.08500 403.77100 1.000 44.06143 104 ILE C N 1
ATOM 3309 C CA . ILE C 3 104 ? 392.42800 356.36000 404.35200 1.000 44.06143 104 ILE C CA 1
ATOM 3310 C C . ILE C 3 104 ? 392.72800 357.48000 403.36800 1.000 44.06143 104 ILE C C 1
ATOM 3311 O O . ILE C 3 104 ? 393.83100 357.55400 402.81800 1.000 44.06143 104 ILE C O 1
ATOM 3316 N N . ARG C 3 105 ? 391.75000 358.35100 403.15500 1.000 44.54689 105 ARG C N 1
ATOM 3317 C CA . ARG C 3 105 ? 391.92300 359.55200 402.35500 1.000 44.54689 105 ARG C CA 1
ATOM 3318 C C . ARG C 3 105 ? 392.24300 360.72800 403.26300 1.000 44.54689 105 ARG C C 1
ATOM 3319 O O . ARG C 3 105 ? 391.69300 360.84400 404.35800 1.000 44.54689 105 ARG C O 1
ATOM 3327 N N . VAL C 3 106 ? 393.14600 361.59300 402.81500 1.000 43.02993 106 VAL C N 1
ATOM 3328 C CA . VAL C 3 106 ? 393.52000 362.78500 403.56100 1.000 43.02993 106 VAL C CA 1
ATOM 3329 C C . VAL C 3 106 ? 393.51100 363.97700 402.61900 1.000 43.02993 106 VAL C C 1
ATOM 3330 O O . VAL C 3 106 ? 394.02200 363.90000 401.49700 1.000 43.02993 106 VAL C O 1
ATOM 3334 N N . SER C 3 107 ? 392.92900 365.07800 403.07700 1.000 46.21112 107 SER C N 1
ATOM 3335 C CA . SER C 3 107 ? 392.78300 366.28400 402.28200 1.000 46.21112 107 SER C CA 1
ATOM 3336 C C . SER C 3 107 ? 393.23700 367.48700 403.08900 1.000 46.21112 107 SER C C 1
ATOM 3337 O O . SER C 3 107 ? 393.01900 367.55300 404.30000 1.000 46.21112 107 SER C O 1
ATOM 3340 N N . ALA C 3 108 ? 393.87000 368.43000 402.40800 1.000 48.09927 108 ALA C N 1
ATOM 3341 C CA . ALA C 3 108 ? 394.40000 369.64100 403.00000 1.000 48.09927 108 ALA C CA 1
ATOM 3342 C C . ALA C 3 108 ? 393.89300 370.84800 402.22800 1.000 48.09927 108 ALA C C 1
ATOM 3343 O O . ALA C 3 108 ? 393.64300 370.78300 401.01900 1.000 48.09927 108 ALA C O 1
ATOM 3345 N N . LYS C 3 109 ? 393.76900 371.96000 402.95000 1.000 51.50230 109 LYS C N 1
ATOM 3346 C CA . LYS C 3 109 ? 393.10300 373.15400 402.43800 1.000 51.50230 109 LYS C CA 1
ATOM 3347 C C . LYS C 3 109 ? 393.55100 374.34300 403.26700 1.000 51.50230 109 LYS C C 1
ATOM 3348 O O . LYS C 3 109 ? 393.29800 374.37800 404.47400 1.000 51.50230 109 LYS C O 1
ATOM 3354 N N . VAL C 3 110 ? 394.21300 375.30900 402.63900 1.000 53.70027 110 VAL C N 1
ATOM 3355 C CA . VAL C 3 110 ? 394.69200 376.50700 403.31700 1.000 53.70027 110 VAL C CA 1
ATOM 3356 C C . VAL C 3 110 ? 393.92500 377.71000 402.79300 1.000 53.70027 110 VAL C C 1
ATOM 3357 O O . VAL C 3 110 ? 393.67600 377.82300 401.58800 1.000 53.70027 110 VAL C O 1
ATOM 3361 N N . MET C 3 111 ? 393.54600 378.60700 403.69700 1.000 57.59298 111 MET C N 1
ATOM 3362 C CA . MET C 3 111 ? 392.76700 379.78700 403.34800 1.000 57.59298 111 MET C CA 1
ATOM 3363 C C . MET C 3 111 ? 393.70900 380.97100 403.18800 1.000 57.59298 111 MET C C 1
ATOM 3364 O O . MET C 3 111 ? 394.40900 381.34300 404.13300 1.000 57.59298 111 MET C O 1
ATOM 3369 N N . LEU C 3 112 ? 393.71500 381.56100 401.99800 1.000 56.47990 112 LEU C N 1
ATOM 3370 C CA . LEU C 3 112 ? 394.64600 382.61600 401.64000 1.000 56.47990 112 LEU C CA 1
ATOM 3371 C C . LEU C 3 112 ? 393.90100 383.75800 400.96800 1.000 56.47990 112 LEU C C 1
ATOM 3372 O O . LEU C 3 112 ? 392.76300 383.61300 400.51900 1.000 56.47990 112 LEU C O 1
ATOM 3377 N N . SER C 3 113 ? 394.56800 384.90100 400.88600 1.000 57.39964 113 SER C N 1
ATOM 3378 C CA . SER C 3 113 ? 394.05300 386.03400 400.13300 1.000 57.39964 113 SER C CA 1
ATOM 3379 C C . SER C 3 113 ? 394.22900 385.74600 398.64900 1.000 57.39964 113 SER C C 1
ATOM 3380 O O . SER C 3 113 ? 394.59300 384.64400 398.23800 1.000 57.39964 113 SER C O 1
ATOM 3383 N N . LYS C 3 114 ? 393.95500 386.74100 397.82000 1.000 58.07698 114 LYS C N 1
ATOM 3384 C CA . LYS C 3 114 ? 394.33200 386.66400 396.42000 1.000 58.07698 114 LYS C CA 1
ATOM 3385 C C . LYS C 3 114 ? 395.71700 387.23200 396.17100 1.000 58.07698 114 LYS C C 1
ATOM 3386 O O . LYS C 3 114 ? 396.18500 387.20700 395.03200 1.000 58.07698 114 LYS C O 1
ATOM 3392 N N . PHE C 3 115 ? 396.38000 387.73600 397.20800 1.000 60.91302 115 PHE C N 1
ATOM 3393 C CA . PHE C 3 115 ? 397.73100 388.26100 397.07700 1.000 60.91302 115 PHE C CA 1
ATOM 3394 C C . PHE C 3 115 ? 398.77600 387.17300 397.28700 1.000 60.91302 115 PHE C C 1
ATOM 3395 O O . PHE C 3 115 ? 399.56600 386.87900 396.38600 1.000 60.91302 115 PHE C O 1
ATOM 3403 N N . CYS C 3 116 ? 398.79600 386.57400 398.47200 1.000 61.19887 116 CYS C N 1
ATOM 3404 C CA . CYS C 3 116 ? 399.78000 385.55100 398.76900 1.000 61.19887 116 CYS C CA 1
ATOM 3405 C C . CYS C 3 116 ? 399.39400 384.23000 398.12800 1.000 61.19887 116 CYS C C 1
ATOM 3406 O O . CYS C 3 116 ? 398.21700 383.90100 397.98400 1.000 61.19887 116 CYS C O 1
ATOM 3409 N N . SER C 3 117 ? 400.41500 383.47600 397.73700 1.000 59.09688 117 SER C N 1
ATOM 3410 C CA . SER C 3 117 ? 400.23800 382.11900 397.23800 1.000 59.09688 117 SER C CA 1
ATOM 3411 C C . SER C 3 117 ? 401.58100 381.42500 397.33900 1.000 59.09688 117 SER C C 1
ATOM 3412 O O . SER C 3 117 ? 402.57000 381.92000 396.79600 1.000 59.09688 117 SER C O 1
ATOM 3415 N N . PHE C 3 118 ? 401.62100 380.29900 398.04000 1.000 53.92351 118 PHE C N 1
ATOM 3416 C CA . PHE C 3 118 ? 402.83400 379.51100 398.15100 1.000 53.92351 118 PHE C CA 1
ATOM 3417 C C . PHE C 3 118 ? 402.48500 378.04900 397.94800 1.000 53.92351 118 PHE C C 1
ATOM 3418 O O . PHE C 3 118 ? 401.32400 377.65000 398.03700 1.000 53.92351 118 PHE C O 1
ATOM 3426 N N . ALA C 3 119 ? 403.50500 377.25100 397.67100 1.000 48.72824 119 ALA C N 1
ATOM 3427 C CA . ALA C 3 119 ? 403.33000 375.83500 397.39700 1.000 48.72824 119 ALA C CA 1
ATOM 3428 C C . ALA C 3 119 ? 403.62700 375.02400 398.64800 1.000 48.72824 119 ALA C C 1
ATOM 3429 O O . ALA C 3 119 ? 404.51800 375.36900 399.42700 1.000 48.72824 119 ALA C O 1
ATOM 3431 N N . LEU C 3 120 ? 402.87900 373.94300 398.83400 1.000 46.38542 120 LEU C N 1
ATOM 3432 C CA . LEU C 3 120 ? 403.05000 373.06800 399.98000 1.000 46.38542 120 LEU C CA 1
ATOM 3433 C C . LEU C 3 120 ? 403.08500 371.62400 399.51500 1.000 46.38542 120 LEU C C 1
ATOM 3434 O O . LEU C 3 120 ? 402.37700 371.24400 398.58300 1.000 46.38542 120 LEU C O 1
ATOM 3439 N N . LYS C 3 121 ? 403.90500 370.81700 400.17600 1.000 43.53133 121 LYS C N 1
ATOM 3440 C CA . LYS C 3 121 ? 403.91600 369.38200 399.93900 1.000 43.53133 121 LYS C CA 1
ATOM 3441 C C . LYS C 3 121 ? 403.13900 368.69400 401.05000 1.000 43.53133 121 LYS C C 1
ATOM 3442 O O . LYS C 3 121 ? 403.24400 369.07800 402.21500 1.000 43.53133 121 LYS C O 1
ATOM 3448 N N . LEU C 3 122 ? 402.35400 367.69600 400.69000 1.000 42.94143 122 LEU C N 1
ATOM 3449 C CA . LEU C 3 122 ? 401.60300 366.91200 401.66400 1.000 42.94143 122 LEU C CA 1
ATOM 3450 C C . LEU C 3 122 ? 402.17200 365.49900 401.64200 1.000 42.94143 122 LEU C C 1
ATOM 3451 O O . LEU C 3 122 ? 401.89400 364.73100 400.72000 1.000 42.94143 122 LEU C O 1
ATOM 3456 N N . VAL C 3 123 ? 402.96400 365.15400 402.65700 1.000 43.56953 123 VAL C N 1
ATOM 3457 C CA . VAL C 3 123 ? 403.73500 363.91500 402.64400 1.000 43.56953 123 VAL C CA 1
ATOM 3458 C C . VAL C 3 123 ? 403.17400 362.92800 403.65400 1.000 43.56953 123 VAL C C 1
ATOM 3459 O O . VAL C 3 123 ? 402.61200 363.30700 404.68700 1.000 43.56953 123 VAL C O 1
ATOM 3463 N N . TYR C 3 124 ? 403.35200 361.64600 403.35400 1.000 47.70081 124 TYR C N 1
ATOM 3464 C CA . TYR C 3 124 ? 402.97000 360.55100 404.24100 1.000 47.70081 124 TYR C CA 1
ATOM 3465 C C . TYR C 3 124 ? 404.23200 359.82900 404.69600 1.000 47.70081 124 TYR C C 1
ATOM 3466 O O . TYR C 3 124 ? 404.67200 358.87100 404.05800 1.000 47.70081 124 TYR C O 1
ATOM 3475 N N . ASP C 3 125 ? 404.81800 360.29700 405.79300 1.000 50.59974 125 ASP C N 1
ATOM 3476 C CA . ASP C 3 125 ? 405.97100 359.65200 406.40900 1.000 50.59974 125 ASP C CA 1
ATOM 3477 C C . ASP C 3 125 ? 405.48600 358.37900 407.08400 1.000 50.59974 125 ASP C C 1
ATOM 3478 O O . ASP C 3 125 ? 404.87400 358.41900 408.15100 1.000 50.59974 125 ASP C O 1
ATOM 3483 N N . GLU C 3 126 ? 405.78100 357.23600 406.47000 1.000 52.47050 126 GLU C N 1
ATOM 3484 C CA . GLU C 3 126 ? 405.13000 355.99500 406.86700 1.000 52.47050 126 GLU C CA 1
ATOM 3485 C C . GLU C 3 126 ? 405.82800 355.32500 408.04100 1.000 52.47050 126 GLU C C 1
ATOM 3486 O O . GLU C 3 126 ? 405.19200 354.58600 408.79600 1.000 52.47050 126 GLU C O 1
ATOM 3492 N N . LEU C 3 127 ? 407.12400 355.55900 408.21200 1.000 51.81619 127 LEU C N 1
ATOM 3493 C CA . LEU C 3 127 ? 407.87100 354.99500 409.32400 1.000 51.81619 127 LEU C CA 1
ATOM 3494 C C . LEU C 3 127 ? 408.13400 356.00100 410.43000 1.000 51.81619 127 LEU C C 1
ATOM 3495 O O . LEU C 3 127 ? 408.91400 355.70500 411.34000 1.000 51.81619 127 LEU C O 1
ATOM 3500 N N . MET C 3 128 ? 407.51200 357.17600 410.37100 1.000 55.56669 128 MET C N 1
ATOM 3501 C CA . MET C 3 128 ? 407.62900 358.20100 411.40100 1.000 55.56669 128 MET C CA 1
ATOM 3502 C C . MET C 3 128 ? 409.09300 358.54900 411.65800 1.000 55.56669 128 MET C C 1
ATOM 3503 O O . MET C 3 128 ? 409.63000 358.36000 412.74800 1.000 55.56669 128 MET C O 1
ATOM 3508 N N . GLN C 3 129 ? 409.73900 359.06500 410.61300 1.000 52.98339 129 GLN C N 1
ATOM 3509 C CA . GLN C 3 129 ? 411.14900 359.42200 410.65100 1.000 52.98339 129 GLN C CA 1
ATOM 3510 C C . GLN C 3 129 ? 411.37500 360.92400 410.65200 1.000 52.98339 129 GLN C C 1
ATOM 3511 O O . GLN C 3 129 ? 412.51700 361.37100 410.52200 1.000 52.98339 129 GLN C O 1
ATOM 3517 N N . LEU C 3 130 ? 410.31400 361.71100 410.78200 1.000 55.86183 130 LEU C N 1
ATOM 3518 C CA . LEU C 3 130 ? 410.41400 363.16500 410.77800 1.000 55.86183 130 LEU C CA 1
ATOM 3519 C C . LEU C 3 130 ? 409.59600 363.69700 411.93800 1.000 55.86183 130 LEU C C 1
ATOM 3520 O O . LEU C 3 130 ? 408.36400 363.70200 411.87700 1.000 55.86183 130 LEU C O 1
ATOM 3525 N N . ASN C 3 131 ? 410.27300 364.14200 412.99000 1.000 66.52498 131 ASN C N 1
ATOM 3526 C CA . ASN C 3 131 ? 409.57900 364.87900 414.02600 1.000 66.52498 131 ASN C CA 1
ATOM 3527 C C . ASN C 3 131 ? 409.08600 366.20900 413.45900 1.000 66.52498 131 ASN C C 1
ATOM 3528 O O . ASN C 3 131 ? 409.49900 366.64800 412.38300 1.000 66.52498 131 ASN C O 1
ATOM 3533 N N . SER C 3 132 ? 408.18600 366.85700 414.19700 1.000 67.27187 132 SER C N 1
ATOM 3534 C CA . SER C 3 132 ? 407.60600 368.10100 413.70700 1.000 67.27187 132 SER C CA 1
ATOM 3535 C C . SER C 3 132 ? 408.61500 369.24100 413.66900 1.000 67.27187 132 SER C C 1
ATOM 3536 O O . SER C 3 132 ? 408.35500 370.25800 413.01800 1.000 67.27187 132 SER C O 1
ATOM 3539 N N . ASP C 3 133 ? 409.75100 369.10600 414.34800 1.000 69.85930 133 ASP C N 1
ATOM 3540 C CA . ASP C 3 133 ? 410.79700 370.12600 414.30800 1.000 69.85930 133 ASP C CA 1
ATOM 3541 C C . ASP C 3 133 ? 411.87800 369.73000 413.30100 1.000 69.85930 133 ASP C C 1
ATOM 3542 O O . ASP C 3 133 ? 413.05500 369.55700 413.61600 1.000 69.85930 133 ASP C O 1
ATOM 3547 N N . THR C 3 134 ? 411.45900 369.62200 412.04600 1.000 66.50034 134 THR C N 1
ATOM 3548 C CA . THR C 3 134 ? 412.36900 369.27600 410.96400 1.000 66.50034 134 THR C CA 1
ATOM 3549 C C . THR C 3 134 ? 412.27700 370.32100 409.86400 1.000 66.50034 134 THR C C 1
ATOM 3550 O O . THR C 3 134 ? 411.18900 370.60000 409.35400 1.000 66.50034 134 THR C O 1
ATOM 3554 N N . THR C 3 135 ? 413.42400 370.89800 409.51400 1.000 65.69536 135 THR C N 1
ATOM 3555 C CA . THR C 3 135 ? 413.54600 371.86500 408.43200 1.000 65.69536 135 THR C CA 1
ATOM 3556 C C . THR C 3 135 ? 414.46500 371.34000 407.33300 1.000 65.69536 135 THR C C 1
ATOM 3557 O O . THR C 3 135 ? 415.17600 372.10800 406.68100 1.000 65.69536 135 THR C O 1
ATOM 3561 N N . ASP C 3 136 ? 414.43500 370.02700 407.10500 1.000 61.42524 136 ASP C N 1
ATOM 3562 C CA . ASP C 3 136 ? 415.46300 369.37500 406.30000 1.000 61.42524 136 ASP C CA 1
ATOM 3563 C C . ASP C 3 136 ? 415.31000 369.70600 404.82000 1.000 61.42524 136 ASP C C 1
ATOM 3564 O O . ASP C 3 136 ? 416.21600 370.27100 404.19700 1.000 61.42524 136 ASP C O 1
ATOM 3569 N N . PHE C 3 137 ? 414.17000 369.33300 404.24200 1.000 57.54204 137 PHE C N 1
ATOM 3570 C CA . PHE C 3 137 ? 413.84700 369.39200 402.81900 1.000 57.54204 137 PHE C CA 1
ATOM 3571 C C . PHE C 3 137 ? 414.59100 368.33200 402.01500 1.000 57.54204 137 PHE C C 1
ATOM 3572 O O . PHE C 3 137 ? 414.23100 368.05200 400.86900 1.000 57.54204 137 PHE C O 1
ATOM 3580 N N . GLY C 3 138 ? 415.57500 367.68100 402.60800 1.000 54.24859 138 GLY C N 1
ATOM 3581 C CA . GLY C 3 138 ? 416.15900 366.56000 401.91300 1.000 54.24859 138 GLY C CA 1
ATOM 3582 C C . GLY C 3 138 ? 415.20700 365.40900 402.10100 1.000 54.24859 138 GLY C C 1
ATOM 3583 O O . GLY C 3 138 ? 414.95100 364.62900 401.18300 1.000 54.24859 138 GLY C O 1
ATOM 3584 N N . LYS C 3 139 ? 414.65400 365.32200 403.31200 1.000 52.17522 139 LYS C N 1
ATOM 3585 C CA . LYS C 3 139 ? 413.66000 364.30300 403.60700 1.000 52.17522 139 LYS C CA 1
ATOM 3586 C C . LYS C 3 139 ? 412.31300 364.64700 403.00000 1.000 52.17522 139 LYS C C 1
ATOM 3587 O O . LYS C 3 139 ? 411.59100 363.75400 402.55000 1.000 52.17522 139 LYS C O 1
ATOM 3593 N N . ILE C 3 140 ? 411.96000 365.92900 402.97500 1.000 50.49621 140 ILE C N 1
ATOM 3594 C CA . ILE C 3 140 ? 410.67300 366.33600 402.42800 1.000 50.49621 140 ILE C CA 1
ATOM 3595 C C . ILE C 3 140 ? 410.60500 366.05100 400.93600 1.000 50.49621 140 ILE C C 1
ATOM 3596 O O . ILE C 3 140 ? 409.58900 365.56400 400.43000 1.000 50.49621 140 ILE C O 1
ATOM 3601 N N . SER C 3 141 ? 411.68100 366.34700 400.20800 1.000 49.22465 141 SER C N 1
ATOM 3602 C CA . SER C 3 141 ? 411.63500 366.25900 398.75700 1.000 49.22465 141 SER C CA 1
ATOM 3603 C C . SER C 3 141 ? 411.41800 364.83900 398.26100 1.000 49.22465 141 SER C C 1
ATOM 3604 O O . SER C 3 141 ? 410.95000 364.65400 397.13500 1.000 49.22465 141 SER C O 1
ATOM 3607 N N . VAL C 3 142 ? 411.72500 363.83300 399.07600 1.000 44.86296 142 VAL C N 1
ATOM 3608 C CA . VAL C 3 142 ? 411.70400 362.44500 398.62800 1.000 44.86296 142 VAL C CA 1
ATOM 3609 C C . VAL C 3 142 ? 410.55700 361.64200 399.21500 1.000 44.86296 142 VAL C C 1
ATOM 3610 O O . VAL C 3 142 ? 410.28900 360.53700 398.72200 1.000 44.86296 142 VAL C O 1
ATOM 3614 N N . LEU C 3 143 ? 409.87000 362.14900 400.23000 1.000 44.04798 143 LEU C N 1
ATOM 3615 C CA . LEU C 3 143 ? 408.78200 361.40500 400.83800 1.000 44.04798 143 LEU C CA 1
ATOM 3616 C C . LEU C 3 143 ? 407.60400 361.29800 399.87400 1.000 44.04798 143 LEU C C 1
ATOM 3617 O O . LEU C 3 143 ? 407.39800 362.17600 399.03700 1.000 44.04798 143 LEU C O 1
ATOM 3622 N N . PRO C 3 144 ? 406.82000 360.22500 399.96900 1.000 43.30480 144 PRO C N 1
ATOM 3623 C CA . PRO C 3 144 ? 405.65800 360.08900 399.08600 1.000 43.30480 144 PRO C CA 1
ATOM 3624 C C . PRO C 3 144 ? 404.63800 361.17600 399.37700 1.000 43.30480 144 PRO C C 1
ATOM 3625 O O . PRO C 3 144 ? 404.22800 361.37400 400.52100 1.000 43.30480 144 PRO C O 1
ATOM 3629 N N . GLY C 3 145 ? 404.24000 361.88400 398.33400 1.000 43.31224 145 GLY C N 1
ATOM 3630 C CA . GLY C 3 145 ? 403.29800 362.96800 398.48700 1.000 43.31224 145 GLY C CA 1
ATOM 3631 C C . GLY C 3 145 ? 403.31500 363.82700 397.24800 1.000 43.31224 145 GLY C C 1
ATOM 3632 O O . GLY C 3 145 ? 403.99600 363.52700 396.26700 1.000 43.31224 145 GLY C O 1
ATOM 3633 N N . ALA C 3 146 ? 402.55700 364.91200 397.31300 1.000 43.48709 146 ALA C N 1
ATOM 3634 C CA . ALA C 3 146 ? 402.43900 365.79300 396.16900 1.000 43.48709 146 ALA C CA 1
ATOM 3635 C C . ALA C 3 146 ? 402.45700 367.24400 396.61100 1.000 43.48709 146 ALA C C 1
ATOM 3636 O O . ALA C 3 146 ? 402.15200 367.57300 397.76000 1.000 43.48709 146 ALA C O 1
ATOM 3638 N N . ILE C 3 147 ? 402.81800 368.09500 395.67300 1.000 44.05694 147 ILE C N 1
ATOM 3639 C CA . ILE C 3 147 ? 402.86000 369.53900 395.83700 1.000 44.05694 147 ILE C CA 1
ATOM 3640 C C . ILE C 3 147 ? 401.53700 370.12100 395.37100 1.000 44.05694 147 ILE C C 1
ATOM 3641 O O . ILE C 3 147 ? 400.86700 369.56800 394.49600 1.000 44.05694 147 ILE C O 1
ATOM 3646 N N . PHE C 3 148 ? 401.15100 371.24700 395.96100 1.000 47.15070 148 PHE C N 1
ATOM 3647 C CA . PHE C 3 148 ? 399.92100 371.91300 395.55900 1.000 47.15070 148 PHE C CA 1
ATOM 3648 C C . PHE C 3 148 ? 399.97500 373.37200 395.97900 1.000 47.15070 148 PHE C C 1
ATOM 3649 O O . PHE C 3 148 ? 400.64300 373.72900 396.95200 1.000 47.15070 148 PHE C O 1
ATOM 3657 N N . SER C 3 149 ? 399.27000 374.21000 395.22500 1.000 52.46282 149 SER C N 1
ATOM 3658 C CA . SER C 3 149 ? 399.18200 375.63200 395.52100 1.000 52.46282 149 SER C CA 1
ATOM 3659 C C . SER C 3 149 ? 398.04000 375.87700 396.49300 1.000 52.46282 149 SER C C 1
ATOM 3660 O O . SER C 3 149 ? 396.93400 375.36500 396.30500 1.000 52.46282 149 SER C O 1
ATOM 3663 N N . THR C 3 150 ? 398.30800 376.67100 397.51800 1.000 53.72099 150 THR C N 1
ATOM 3664 C CA . THR C 3 150 ? 397.41600 376.78600 398.65600 1.000 53.72099 150 THR C CA 1
ATOM 3665 C C . THR C 3 150 ? 396.38700 377.89000 398.51100 1.000 53.72099 150 THR C C 1
ATOM 3666 O O . THR C 3 150 ? 395.66300 378.16600 399.47100 1.000 53.72099 150 THR C O 1
ATOM 3670 N N . GLN C 3 151 ? 396.29400 378.52600 397.35200 1.000 57.42844 151 GLN C N 1
ATOM 3671 C CA . GLN C 3 151 ? 395.36600 379.63200 397.19400 1.000 57.42844 151 GLN C CA 1
ATOM 3672 C C . GLN C 3 151 ? 394.14100 379.27100 396.37300 1.000 57.42844 151 GLN C C 1
ATOM 3673 O O . GLN C 3 151 ? 393.03100 379.67300 396.72600 1.000 57.42844 151 GLN C O 1
ATOM 3679 N N . GLU C 3 152 ? 394.31100 378.51900 395.28900 1.000 56.01059 152 GLU C N 1
ATOM 3680 C CA . GLU C 3 152 ? 393.21800 378.20000 394.38300 1.000 56.01059 152 GLU C CA 1
ATOM 3681 C C . GLU C 3 152 ? 392.80200 376.74100 394.45900 1.000 56.01059 152 GLU C C 1
ATOM 3682 O O . GLU C 3 152 ? 391.99500 376.29700 393.64000 1.000 56.01059 152 GLU C O 1
ATOM 3688 N N . GLU C 3 153 ? 393.31200 375.99000 395.42800 1.000 56.15345 153 GLU C N 1
ATOM 3689 C CA . GLU C 3 153 ? 393.26300 374.54300 395.32900 1.000 56.15345 153 GLU C CA 1
ATOM 3690 C C . GLU C 3 153 ? 393.07800 373.92600 396.70600 1.000 56.15345 153 GLU C C 1
ATOM 3691 O O . GLU C 3 153 ? 393.29400 374.56500 397.73700 1.000 56.15345 153 GLU C O 1
ATOM 3697 N N . GLU C 3 154 ? 392.66200 372.66600 396.69800 1.000 53.44164 154 GLU C N 1
ATOM 3698 C CA . GLU C 3 154 ? 392.42000 371.87900 397.90100 1.000 53.44164 154 GLU C CA 1
ATOM 3699 C C . GLU C 3 154 ? 392.83200 370.45400 397.56800 1.000 53.44164 154 GLU C C 1
ATOM 3700 O O . GLU C 3 154 ? 392.16500 369.79400 396.76800 1.000 53.44164 154 GLU C O 1
ATOM 3706 N N . PHE C 3 155 ? 393.92300 369.97500 398.15000 1.000 48.75779 155 PHE C N 1
ATOM 3707 C CA . PHE C 3 155 ? 394.53500 368.76600 397.61700 1.000 48.75779 155 PHE C CA 1
ATOM 3708 C C . PHE C 3 155 ? 394.31800 367.56700 398.52600 1.000 48.75779 155 PHE C C 1
ATOM 3709 O O . PHE C 3 155 ? 394.44700 367.65700 399.74300 1.000 48.75779 155 PHE C O 1
ATOM 3717 N N . SER C 3 156 ? 394.02400 366.42600 397.91100 1.000 46.96513 156 SER C N 1
ATOM 3718 C CA . SER C 3 156 ? 393.66600 365.22200 398.63900 1.000 46.96513 156 SER C CA 1
ATOM 3719 C C . SER C 3 156 ? 394.32000 364.02100 397.98200 1.000 46.96513 156 SER C C 1
ATOM 3720 O O . SER C 3 156 ? 394.56100 364.01900 396.77400 1.000 46.96513 156 SER C O 1
ATOM 3723 N N . PHE C 3 157 ? 394.59400 362.99400 398.78200 1.000 42.81983 157 PHE C N 1
ATOM 3724 C CA . PHE C 3 157 ? 395.09000 361.73900 398.23400 1.000 42.81983 157 PHE C CA 1
ATOM 3725 C C . PHE C 3 157 ? 394.80800 360.60500 399.20900 1.000 42.81983 157 PHE C C 1
ATOM 3726 O O . PHE C 3 157 ? 394.54000 360.82100 400.39000 1.000 42.81983 157 PHE C O 1
ATOM 3734 N N . ASP C 3 158 ? 394.86700 359.38300 398.68500 1.000 44.90444 158 ASP C N 1
ATOM 3735 C CA . ASP C 3 158 ? 394.56000 358.16500 399.41900 1.000 44.90444 158 ASP C CA 1
ATOM 3736 C C . ASP C 3 158 ? 395.84500 357.43100 399.76400 1.000 44.90444 158 ASP C C 1
ATOM 3737 O O . ASP C 3 158 ? 396.81800 357.46900 399.01000 1.000 44.90444 158 ASP C O 1
ATOM 3742 N N . PHE C 3 159 ? 395.84800 356.74000 400.89600 1.000 43.95790 159 PHE C N 1
ATOM 3743 C CA . PHE C 3 159 ? 396.96600 355.85900 401.19300 1.000 43.95790 159 PHE C CA 1
ATOM 3744 C C . PHE C 3 159 ? 396.47600 354.67100 401.99900 1.000 43.95790 159 PHE C C 1
ATOM 3745 O O . PHE C 3 159 ? 395.55500 354.78900 402.80800 1.000 43.95790 159 PHE C O 1
ATOM 3753 N N . GLU C 3 160 ? 397.09700 353.52700 401.76000 1.000 48.44422 160 GLU C N 1
ATOM 3754 C CA . GLU C 3 160 ? 396.73400 352.28000 402.40900 1.000 48.44422 160 GLU C CA 1
ATOM 3755 C C . GLU C 3 160 ? 397.67500 352.02700 403.57500 1.000 48.44422 160 GLU C C 1
ATOM 3756 O O . GLU C 3 160 ? 398.89300 352.16000 403.43200 1.000 48.44422 160 GLU C O 1
ATOM 3762 N N . LEU C 3 161 ? 397.11100 351.66900 404.72200 1.000 47.72355 161 LEU C N 1
ATOM 3763 C CA . LEU C 3 161 ? 397.92200 351.33000 405.88100 1.000 47.72355 161 LEU C CA 1
ATOM 3764 C C . LEU C 3 161 ? 398.52700 349.94800 405.68800 1.000 47.72355 161 LEU C C 1
ATOM 3765 O O . LEU C 3 161 ? 397.80400 348.97100 405.48000 1.000 47.72355 161 LEU C O 1
ATOM 3770 N N . PHE C 3 162 ? 399.84900 349.86500 405.75500 1.000 45.97940 162 PHE C N 1
ATOM 3771 C CA . PHE C 3 162 ? 400.55500 348.63000 405.46000 1.000 45.97940 162 PHE C CA 1
ATOM 3772 C C . PHE C 3 162 ? 400.74700 347.80400 406.72000 1.000 45.97940 162 PHE C C 1
ATOM 3773 O O . PHE C 3 162 ? 401.10000 348.33200 407.77600 1.000 45.97940 162 PHE C O 1
ATOM 3781 N N . SER C 3 163 ? 400.52200 346.50000 406.59500 1.000 46.89173 163 SER C N 1
ATOM 3782 C CA . SER C 3 163 ? 400.79600 345.56600 407.66400 1.000 46.89173 163 SER C CA 1
ATOM 3783 C C . SER C 3 163 ? 401.80300 344.52100 407.21200 1.000 46.89173 163 SER C C 1
ATOM 3784 O O . SER C 3 163 ? 401.70500 344.00900 406.09400 1.000 46.89173 163 SER C O 1
ATOM 3787 N N . PRO C 3 164 ? 402.77800 344.18500 408.05400 1.000 46.00364 164 PRO C N 1
ATOM 3788 C CA . PRO C 3 164 ? 403.67000 343.07200 407.71200 1.000 46.00364 164 PRO C CA 1
ATOM 3789 C C . PRO C 3 164 ? 402.93200 341.75600 407.57300 1.000 46.00364 164 PRO C C 1
ATOM 3790 O O . PRO C 3 164 ? 403.25000 340.96500 406.68100 1.000 46.00364 164 PRO C O 1
ATOM 3794 N N . GLY C 3 165 ? 401.94700 341.50200 408.42700 1.000 45.48630 165 GLY C N 1
ATOM 3795 C CA . GLY C 3 165 ? 401.12300 340.31700 408.32500 1.000 45.48630 165 GLY C CA 1
ATOM 3796 C C . GLY C 3 165 ? 400.03000 340.48000 407.29200 1.000 45.48630 165 GLY C C 1
ATOM 3797 O O . GLY C 3 165 ? 400.12400 341.29000 406.37000 1.000 45.48630 165 GLY C O 1
ATOM 3798 N N . VAL C 3 166 ? 398.97300 339.69300 407.45400 1.000 43.71851 166 VAL C N 1
ATOM 3799 C CA . VAL C 3 166 ? 397.86700 339.71800 406.50300 1.000 43.71851 166 VAL C CA 1
ATOM 3800 C C . VAL C 3 166 ? 396.85100 340.79100 406.86000 1.000 43.71851 166 VAL C C 1
ATOM 3801 O O . VAL C 3 166 ? 396.27300 341.42400 405.97800 1.000 43.71851 166 VAL C O 1
ATOM 3805 N N . HIS C 3 167 ? 396.61300 341.00000 408.14300 1.000 46.25250 167 HIS C N 1
ATOM 3806 C CA . HIS C 3 167 ? 395.79600 342.09500 408.63200 1.000 46.25250 167 HIS C CA 1
ATOM 3807 C C . HIS C 3 167 ? 396.66500 343.00700 409.47800 1.000 46.25250 167 HIS C C 1
ATOM 3808 O O . HIS C 3 167 ? 397.83800 342.73200 409.72200 1.000 46.25250 167 HIS C O 1
ATOM 3815 N N . LEU C 3 168 ? 396.07300 344.09400 409.94300 1.000 47.19664 168 LEU C N 1
ATOM 3816 C CA . LEU C 3 168 ? 396.80000 345.13200 410.65800 1.000 47.19664 168 LEU C CA 1
ATOM 3817 C C . LEU C 3 168 ? 396.19500 345.27600 412.04400 1.000 47.19664 168 LEU C C 1
ATOM 3818 O O . LEU C 3 168 ? 395.05900 345.73600 412.18000 1.000 47.19664 168 LEU C O 1
ATOM 3823 N N . LYS C 3 169 ? 396.94500 344.87800 413.06600 1.000 49.86338 169 LYS C N 1
ATOM 3824 C CA . LYS C 3 169 ? 396.49600 345.05700 414.44000 1.000 49.86338 169 LYS C CA 1
ATOM 3825 C C . LYS C 3 169 ? 396.46400 346.53800 414.78500 1.000 49.86338 169 LYS C C 1
ATOM 3826 O O . LYS C 3 169 ? 397.49000 347.22000 414.71500 1.000 49.86338 169 LYS C O 1
ATOM 3832 N N . PHE C 3 170 ? 395.29000 347.03900 415.15500 1.000 51.86614 170 PHE C N 1
ATOM 3833 C CA . PHE C 3 170 ? 395.15100 348.44000 415.52400 1.000 51.86614 170 PHE C CA 1
ATOM 3834 C C . PHE C 3 170 ? 395.34200 348.67600 417.00900 1.000 51.86614 170 PHE C C 1
ATOM 3835 O O . PHE C 3 170 ? 395.76200 349.76700 417.40600 1.000 51.86614 170 PHE C O 1
ATOM 3843 N N . ASP C 3 171 ? 395.02200 347.69100 417.83600 1.000 60.03471 171 ASP C N 1
ATOM 3844 C CA . ASP C 3 171 ? 395.05500 347.87400 419.27900 1.000 60.03471 171 ASP C CA 1
ATOM 3845 C C . ASP C 3 171 ? 396.49000 348.04700 419.75100 1.000 60.03471 171 ASP C C 1
ATOM 3846 O O . ASP C 3 171 ? 397.33400 347.17800 419.51700 1.000 60.03471 171 ASP C O 1
ATOM 3851 N N . ASN C 3 172 ? 396.76100 349.16900 420.41800 1.000 63.04883 172 ASN C N 1
ATOM 3852 C CA . ASN C 3 172 ? 398.07900 349.45700 420.97900 1.000 63.04883 172 ASN C CA 1
ATOM 3853 C C . ASN C 3 172 ? 399.14500 349.45600 419.88600 1.000 63.04883 172 ASN C C 1
ATOM 3854 O O . ASN C 3 172 ? 400.20200 348.83500 420.01200 1.000 63.04883 172 ASN C O 1
ATOM 3859 N N . ASN C 3 173 ? 398.85500 350.16000 418.79700 1.000 59.70843 173 ASN C N 1
ATOM 3860 C CA . ASN C 3 173 ? 399.72400 350.21000 417.62900 1.000 59.70843 173 ASN C CA 1
ATOM 3861 C C . ASN C 3 173 ? 400.09000 351.66800 417.38600 1.000 59.70843 173 ASN C C 1
ATOM 3862 O O . ASN C 3 173 ? 399.35900 352.40400 416.72200 1.000 59.70843 173 ASN C O 1
ATOM 3867 N N . LYS C 3 174 ? 401.23600 352.08100 417.92400 1.000 60.00546 174 LYS C N 1
ATOM 3868 C CA . LYS C 3 174 ? 401.72800 353.44100 417.76800 1.000 60.00546 174 LYS C CA 1
ATOM 3869 C C . LYS C 3 174 ? 402.64900 353.59400 416.56700 1.000 60.00546 174 LYS C C 1
ATOM 3870 O O . LYS C 3 174 ? 403.52700 354.46400 416.57100 1.000 60.00546 174 LYS C O 1
ATOM 3876 N N . LEU C 3 175 ? 402.48300 352.76400 415.54400 1.000 56.73142 175 LEU C N 1
ATOM 3877 C CA . LEU C 3 175 ? 403.33200 352.77600 414.35800 1.000 56.73142 175 LEU C CA 1
ATOM 3878 C C . LEU C 3 175 ? 402.48600 352.71900 413.09500 1.000 56.73142 175 LEU C C 1
ATOM 3879 O O . LEU C 3 175 ? 402.74800 351.93800 412.18000 1.000 56.73142 175 LEU C O 1
ATOM 3884 N N . LEU C 3 176 ? 401.45000 353.55100 413.02500 1.000 54.14876 176 LEU C N 1
ATOM 3885 C CA . LEU C 3 176 ? 400.54800 353.55400 411.88300 1.000 54.14876 176 LEU C CA 1
ATOM 3886 C C . LEU C 3 176 ? 400.87800 354.60600 410.83600 1.000 54.14876 176 LEU C C 1
ATOM 3887 O O . LEU C 3 176 ? 400.21100 354.64800 409.80200 1.000 54.14876 176 LEU C O 1
ATOM 3892 N N . GLY C 3 177 ? 401.86600 355.45400 411.06600 1.000 51.94063 177 GLY C N 1
ATOM 3893 C CA . GLY C 3 177 ? 402.24200 356.46100 410.09900 1.000 51.94063 177 GLY C CA 1
ATOM 3894 C C . GLY C 3 177 ? 402.14800 357.86400 410.66400 1.000 51.94063 177 GLY C C 1
ATOM 3895 O O . GLY C 3 177 ? 401.76000 358.08400 411.81000 1.000 51.94063 177 GLY C O 1
ATOM 3896 N N . LYS C 3 178 ? 402.51600 358.82100 409.82100 1.000 48.98783 178 LYS C N 1
ATOM 3897 C CA . LYS C 3 178 ? 402.64700 360.21100 410.24500 1.000 48.98783 178 LYS C CA 1
ATOM 3898 C C . LYS C 3 178 ? 402.49200 361.08200 409.01300 1.000 48.98783 178 LYS C C 1
ATOM 3899 O O . LYS C 3 178 ? 403.32900 361.02000 408.11500 1.000 48.98783 178 LYS C O 1
ATOM 3905 N N . VAL C 3 179 ? 401.43800 361.88400 408.95500 1.000 45.82025 179 VAL C N 1
ATOM 3906 C CA . VAL C 3 179 ? 401.19100 362.76800 407.82200 1.000 45.82025 179 VAL C CA 1
ATOM 3907 C C . VAL C 3 179 ? 401.73600 364.14500 408.15900 1.000 45.82025 179 VAL C C 1
ATOM 3908 O O . VAL C 3 179 ? 401.59200 364.61300 409.29100 1.000 45.82025 179 VAL C O 1
ATOM 3912 N N . HIS C 3 180 ? 402.38100 364.78500 407.18800 1.000 46.84165 180 HIS C N 1
ATOM 3913 C CA . HIS C 3 180 ? 402.97900 366.09100 407.40200 1.000 46.84165 180 HIS C CA 1
ATOM 3914 C C . HIS C 3 180 ? 402.61800 367.03700 406.26900 1.000 46.84165 180 HIS C C 1
ATOM 3915 O O . HIS C 3 180 ? 402.38700 366.62700 405.13000 1.000 46.84165 180 HIS C O 1
ATOM 3922 N N . LEU C 3 181 ? 402.58100 368.31900 406.60800 1.000 48.58344 181 LEU C N 1
ATOM 3923 C CA . LEU C 3 181 ? 402.44700 369.40000 405.64300 1.000 48.58344 181 LEU C CA 1
ATOM 3924 C C . LEU C 3 181 ? 403.73900 370.19900 405.68000 1.000 48.58344 181 LEU C C 1
ATOM 3925 O O . LEU C 3 181 ? 404.09200 370.76100 406.72000 1.000 48.58344 181 LEU C O 1
ATOM 3930 N N . ALA C 3 182 ? 404.45000 370.23300 404.56300 1.000 48.90425 182 ALA C N 1
ATOM 3931 C CA . ALA C 3 182 ? 405.78200 370.80700 404.51500 1.000 48.90425 182 ALA C CA 1
ATOM 3932 C C . ALA C 3 182 ? 405.81100 372.01700 403.59600 1.000 48.90425 182 ALA C C 1
ATOM 3933 O O . ALA C 3 182 ? 405.15700 372.03300 402.54800 1.000 48.90425 182 ALA C O 1
ATOM 3935 N N . ALA C 3 183 ? 406.58700 373.01800 403.99600 1.000 53.35936 183 ALA C N 1
ATOM 3936 C CA . ALA C 3 183 ? 406.71700 374.25900 403.25300 1.000 53.35936 183 ALA C CA 1
ATOM 3937 C C . ALA C 3 183 ? 407.89700 374.16900 402.30100 1.000 53.35936 183 ALA C C 1
ATOM 3938 O O . ALA C 3 183 ? 409.00300 373.80500 402.70500 1.000 53.35936 183 ALA C O 1
ATOM 3940 N N . LEU C 3 184 ? 407.65700 374.50000 401.03700 1.000 51.80542 184 LEU C N 1
ATOM 3941 C CA . LEU C 3 184 ? 408.69000 374.41800 400.02100 1.000 51.80542 184 LEU C CA 1
ATOM 3942 C C . LEU C 3 184 ? 409.37700 375.74400 399.75300 1.000 51.80542 184 LEU C C 1
ATOM 3943 O O . LEU C 3 184 ? 410.51400 375.74400 399.27500 1.000 51.80542 184 LEU C O 1
ATOM 3948 N N . SER C 3 185 ? 408.73000 376.86200 400.06000 1.000 55.71565 185 SER C N 1
ATOM 3949 C CA . SER C 3 185 ? 409.25700 378.15600 399.66200 1.000 55.71565 185 SER C CA 1
ATOM 3950 C C . SER C 3 185 ? 408.66600 379.24100 400.54500 1.000 55.71565 185 SER C C 1
ATOM 3951 O O . SER C 3 185 ? 407.66200 379.03500 401.22800 1.000 55.71565 185 SER C O 1
ATOM 3954 N N . ALA C 3 186 ? 409.31100 380.40200 400.52000 1.000 58.76127 186 ALA C N 1
ATOM 3955 C CA . ALA C 3 186 ? 408.79100 381.57000 401.19800 1.000 58.76127 186 ALA C CA 1
ATOM 3956 C C . ALA C 3 186 ? 407.49800 382.02400 400.52700 1.000 58.76127 186 ALA C C 1
ATOM 3957 O O . ALA C 3 186 ? 407.22100 381.65600 399.38400 1.000 58.76127 186 ALA C O 1
ATOM 3959 N N . PRO C 3 187 ? 406.68200 382.81200 401.22100 1.000 62.36566 187 PRO C N 1
ATOM 3960 C CA . PRO C 3 187 ? 405.42200 383.27100 400.62900 1.000 62.36566 187 PRO C CA 1
ATOM 3961 C C . PRO C 3 187 ? 405.65300 384.15100 399.41300 1.000 62.36566 187 PRO C C 1
ATOM 3962 O O . PRO C 3 187 ? 406.76600 384.57600 399.10300 1.000 62.36566 187 PRO C O 1
ATOM 3966 N N . ASN C 3 188 ? 404.55300 384.41900 398.71200 1.000 65.13504 188 ASN C N 1
ATOM 3967 C CA . ASN C 3 188 ? 404.58800 385.29200 397.54600 1.000 65.13504 188 ASN C CA 1
ATOM 3968 C C . ASN C 3 188 ? 405.02600 386.69900 397.93200 1.000 65.13504 188 ASN C C 1
ATOM 3969 O O . ASN C 3 188 ? 406.08100 387.17800 397.50900 1.000 65.13504 188 ASN C O 1
ATOM 3974 N N . LEU C 3 189 ? 404.21900 387.37100 398.74400 1.000 69.65241 189 LEU C N 1
ATOM 3975 C CA . LEU C 3 189 ? 404.51900 388.68600 399.28200 1.000 69.65241 189 LEU C CA 1
ATOM 3976 C C . LEU C 3 189 ? 404.66800 388.56500 400.78900 1.000 69.65241 189 LEU C C 1
ATOM 3977 O O . LEU C 3 189 ? 403.90200 387.84700 401.43700 1.000 69.65241 189 LEU C O 1
ATOM 3982 N N . THR C 3 190 ? 405.64500 389.27300 401.34900 1.000 76.39918 190 THR C N 1
ATOM 3983 C CA . THR C 3 190 ? 405.93600 389.16200 402.76900 1.000 76.39918 190 THR C CA 1
ATOM 3984 C C . THR C 3 190 ? 405.65600 390.43000 403.55800 1.000 76.39918 190 THR C C 1
ATOM 3985 O O . THR C 3 190 ? 405.66000 390.38000 404.79200 1.000 76.39918 190 THR C O 1
ATOM 3989 N N . GLU C 3 191 ? 405.40900 391.55400 402.89700 1.000 80.78980 191 GLU C N 1
ATOM 3990 C CA . GLU C 3 191 ? 405.22000 392.81800 403.59000 1.000 80.78980 191 GLU C CA 1
ATOM 3991 C C . GLU C 3 191 ? 403.73700 393.08000 403.80500 1.000 80.78980 191 GLU C C 1
ATOM 3992 O O . GLU C 3 191 ? 402.93100 392.90100 402.88700 1.000 80.78980 191 GLU C O 1
ATOM 3998 N N . ASN C 3 192 ? 403.38500 393.50200 405.02000 1.000 80.13235 192 ASN C N 1
ATOM 3999 C CA . ASN C 3 192 ? 402.02100 393.90300 405.35700 1.000 80.13235 192 ASN C CA 1
ATOM 4000 C C . ASN C 3 192 ? 401.04500 392.75400 405.13400 1.000 80.13235 192 ASN C C 1
ATOM 4001 O O . ASN C 3 192 ? 399.97400 392.91300 404.54500 1.000 80.13235 192 ASN C O 1
ATOM 4006 N N . MET C 3 193 ? 401.42500 391.58100 405.61400 1.000 75.63174 193 MET C N 1
ATOM 4007 C CA . MET C 3 193 ? 400.68700 390.34700 405.40200 1.000 75.63174 193 MET C CA 1
ATOM 4008 C C . MET C 3 193 ? 400.32100 389.73100 406.73800 1.000 75.63174 193 MET C C 1
ATOM 4009 O O . MET C 3 193 ? 400.88000 390.09600 407.77700 1.000 75.63174 193 MET C O 1
ATOM 4014 N N . PRO C 3 194 ? 399.36700 388.80100 406.75400 1.000 71.54324 194 PRO C N 1
ATOM 4015 C CA . PRO C 3 194 ? 399.03700 388.11600 408.00700 1.000 71.54324 194 PRO C CA 1
ATOM 4016 C C . PRO C 3 194 ? 400.23600 387.35700 408.54800 1.000 71.54324 194 PRO C C 1
ATOM 4017 O O . PRO C 3 194 ? 401.07300 386.86200 407.79500 1.000 71.54324 194 PRO C O 1
ATOM 4021 N N . GLU C 3 195 ? 400.30900 387.27000 409.87000 1.000 68.89161 195 GLU C N 1
ATOM 4022 C CA . GLU C 3 195 ? 401.42900 386.65100 410.55800 1.000 68.89161 195 GLU C CA 1
ATOM 4023 C C . GLU C 3 195 ? 401.16800 385.20000 410.91400 1.000 68.89161 195 GLU C C 1
ATOM 4024 O O . GLU C 3 195 ? 401.95400 384.60800 411.65700 1.000 68.89161 195 GLU C O 1
ATOM 4030 N N . SER C 3 196 ? 400.08700 384.61900 410.40900 1.000 63.01916 196 SER C N 1
ATOM 4031 C CA . SER C 3 196 ? 399.70900 383.25500 410.74200 1.000 63.01916 196 SER C CA 1
ATOM 4032 C C . SER C 3 196 ? 398.64000 382.80800 409.76300 1.000 63.01916 196 SER C C 1
ATOM 4033 O O . SER C 3 196 ? 397.92100 383.63500 409.20000 1.000 63.01916 196 SER C O 1
ATOM 4036 N N . PHE C 3 197 ? 398.54900 381.50100 409.55900 1.000 59.97643 197 PHE C N 1
ATOM 4037 C CA . PHE C 3 197 ? 397.58400 380.92800 408.63700 1.000 59.97643 197 PHE C CA 1
ATOM 4038 C C . PHE C 3 197 ? 396.80800 379.82500 409.33300 1.000 59.97643 197 PHE C C 1
ATOM 4039 O O . PHE C 3 197 ? 397.09200 379.45300 410.47000 1.000 59.97643 197 PHE C O 1
ATOM 4047 N N . SER C 3 198 ? 395.81800 379.30200 408.62400 1.000 58.86489 198 SER C N 1
ATOM 4048 C CA . SER C 3 198 ? 394.92400 378.27900 409.14200 1.000 58.86489 198 SER C CA 1
ATOM 4049 C C . SER C 3 198 ? 394.74700 377.22200 408.06800 1.000 58.86489 198 SER C C 1
ATOM 4050 O O . SER C 3 198 ? 394.31900 377.53900 406.95600 1.000 58.86489 198 SER C O 1
ATOM 4053 N N . CYS C 3 199 ? 395.08200 375.97500 408.38600 1.000 56.21598 199 CYS C N 1
ATOM 4054 C CA . CYS C 3 199 ? 394.95800 374.88400 407.43100 1.000 56.21598 199 CYS C CA 1
ATOM 4055 C C . CYS C 3 199 ? 393.96600 373.86300 407.96000 1.000 56.21598 199 CYS C C 1
ATOM 4056 O O . CYS C 3 199 ? 394.00500 373.51100 409.13900 1.000 56.21598 199 CYS C O 1
ATOM 4059 N N . THR C 3 200 ? 393.08000 373.39300 407.09200 1.000 51.59659 200 THR C N 1
ATOM 4060 C CA . THR C 3 200 ? 392.09700 372.38200 407.44800 1.000 51.59659 200 THR C CA 1
ATOM 4061 C C . THR C 3 200 ? 392.54900 371.02600 406.92900 1.000 51.59659 200 THR C C 1
ATOM 4062 O O . THR C 3 200 ? 392.97000 370.90600 405.77600 1.000 51.59659 200 THR C O 1
ATOM 4066 N N . PHE C 3 201 ? 392.46600 370.01400 407.78400 1.000 49.15569 201 PHE C N 1
ATOM 4067 C CA . PHE C 3 201 ? 392.77800 368.64200 407.42800 1.000 49.15569 201 PHE C CA 1
ATOM 4068 C C . PHE C 3 201 ? 391.55100 367.78700 407.67700 1.000 49.15569 201 PHE C C 1
ATOM 4069 O O . PHE C 3 201 ? 390.98300 367.82300 408.77200 1.000 49.15569 201 PHE C O 1
ATOM 4077 N N . ASN C 3 202 ? 391.15100 367.02700 406.66400 1.000 45.41300 202 ASN C N 1
ATOM 4078 C CA . ASN C 3 202 ? 389.99300 366.14600 406.73700 1.000 45.41300 202 ASN C CA 1
ATOM 4079 C C . ASN C 3 202 ? 390.44400 364.73800 406.38800 1.000 45.41300 202 ASN C C 1
ATOM 4080 O O . ASN C 3 202 ? 390.75100 364.45400 405.22700 1.000 45.41300 202 ASN C O 1
ATOM 4085 N N . PHE C 3 203 ? 390.47000 363.85900 407.38000 1.000 44.73824 203 PHE C N 1
ATOM 4086 C CA . PHE C 3 203 ? 390.75300 362.45100 407.16400 1.000 44.73824 203 PHE C CA 1
ATOM 4087 C C . PHE C 3 203 ? 389.44900 361.69300 406.98700 1.000 44.73824 203 PHE C C 1
ATOM 4088 O O . PHE C 3 203 ? 388.54900 361.78500 407.83000 1.000 44.73824 203 PHE C O 1
ATOM 4096 N N . SER C 3 204 ? 389.36200 360.94000 405.89700 1.000 44.34415 204 SER C N 1
ATOM 4097 C CA . SER C 3 204 ? 388.19500 360.15800 405.53800 1.000 44.34415 204 SER C CA 1
ATOM 4098 C C . SER C 3 204 ? 388.58500 358.69100 405.48000 1.000 44.34415 204 SER C C 1
ATOM 4099 O O . SER C 3 204 ? 389.76300 358.33900 405.44800 1.000 44.34415 204 SER C O 1
ATOM 4102 N N . ILE C 3 205 ? 387.57700 357.83100 405.46500 1.000 46.58601 205 ILE C N 1
ATOM 4103 C CA . ILE C 3 205 ? 387.75500 356.39900 405.26600 1.000 46.58601 205 ILE C CA 1
ATOM 4104 C C . ILE C 3 205 ? 387.41100 356.07500 403.82400 1.000 46.58601 205 ILE C C 1
ATOM 4105 O O . ILE C 3 205 ? 386.27200 356.27500 403.39000 1.000 46.58601 205 ILE C O 1
ATOM 4110 N N . VAL C 3 206 ? 388.39100 355.58300 403.08100 1.000 48.28214 206 VAL C N 1
ATOM 4111 C CA . VAL C 3 206 ? 388.12000 355.05500 401.75300 1.000 48.28214 206 VAL C CA 1
ATOM 4112 C C . VAL C 3 206 ? 387.63300 353.62100 401.83200 1.000 48.28214 206 VAL C C 1
ATOM 4113 O O . VAL C 3 206 ? 386.70200 353.23400 401.12400 1.000 48.28214 206 VAL C O 1
ATOM 4117 N N . ASP C 3 207 ? 388.22800 352.82400 402.71200 1.000 51.56808 207 ASP C N 1
ATOM 4118 C CA . ASP C 3 207 ? 387.80100 351.44000 402.84400 1.000 51.56808 207 ASP C CA 1
ATOM 4119 C C . ASP C 3 207 ? 388.20900 350.92000 404.21000 1.000 51.56808 207 ASP C C 1
ATOM 4120 O O . ASP C 3 207 ? 389.29300 351.23600 404.69100 1.000 51.56808 207 ASP C O 1
ATOM 4125 N N . VAL C 3 208 ? 387.33900 350.12800 404.82500 1.000 51.16528 208 VAL C N 1
ATOM 4126 C CA . VAL C 3 208 ? 387.62700 349.49900 406.10800 1.000 51.16528 208 VAL C CA 1
ATOM 4127 C C . VAL C 3 208 ? 387.09100 348.07900 406.09800 1.000 51.16528 208 VAL C C 1
ATOM 4128 O O . VAL C 3 208 ? 385.96500 347.82800 405.65800 1.000 51.16528 208 VAL C O 1
ATOM 4132 N N . LYS C 3 209 ? 387.90400 347.15100 406.57800 1.000 49.89351 209 LYS C N 1
ATOM 4133 C CA . LYS C 3 209 ? 387.47400 345.79400 406.85300 1.000 49.89351 209 LYS C CA 1
ATOM 4134 C C . LYS C 3 209 ? 387.85800 345.45200 408.28100 1.000 49.89351 209 LYS C C 1
ATOM 4135 O O . LYS C 3 209 ? 388.95600 345.78700 408.72800 1.000 49.89351 209 LYS C O 1
ATOM 4141 N N . THR C 3 210 ? 386.94800 344.79600 408.98900 1.000 50.32069 210 THR C N 1
ATOM 4142 C CA . THR C 3 210 ? 387.13600 344.42600 410.38600 1.000 50.32069 210 THR C CA 1
ATOM 4143 C C . THR C 3 210 ? 387.32800 342.91900 410.45800 1.000 50.32069 210 THR C C 1
ATOM 4144 O O . THR C 3 210 ? 386.39800 342.15700 410.17900 1.000 50.32069 210 THR C O 1
ATOM 4148 N N . THR C 3 211 ? 388.52900 342.49000 410.82400 1.000 49.21051 211 THR C N 1
ATOM 4149 C CA . THR C 3 211 ? 388.78600 341.07600 411.03800 1.000 49.21051 211 THR C CA 1
ATOM 4150 C C . THR C 3 211 ? 388.66900 340.67600 412.50100 1.000 49.21051 211 THR C C 1
ATOM 4151 O O . THR C 3 211 ? 388.73700 339.48300 412.80600 1.000 49.21051 211 THR C O 1
ATOM 4155 N N . PHE C 3 212 ? 388.50200 341.63800 413.40500 1.000 49.20590 212 PHE C N 1
ATOM 4156 C CA . PHE C 3 212 ? 388.21200 341.34200 414.80100 1.000 49.20590 212 PHE C CA 1
ATOM 4157 C C . PHE C 3 212 ? 387.67600 342.59900 415.46200 1.000 49.20590 212 PHE C C 1
ATOM 4158 O O . PHE C 3 212 ? 388.23500 343.68200 415.27800 1.000 49.20590 212 PHE C O 1
ATOM 4166 N N . TYR C 3 213 ? 386.61100 342.45300 416.23800 1.000 52.63845 213 TYR C N 1
ATOM 4167 C CA . TYR C 3 213 ? 385.93000 343.58700 416.83600 1.000 52.63845 213 TYR C CA 1
ATOM 4168 C C . TYR C 3 213 ? 386.02600 343.53700 418.35100 1.000 52.63845 213 TYR C C 1
ATOM 4169 O O . TYR C 3 213 ? 385.99000 342.46500 418.95700 1.000 52.63845 213 TYR C O 1
ATOM 4178 N N . ASN C 3 214 ? 386.13200 344.71300 418.96100 1.000 54.12759 214 ASN C N 1
ATOM 4179 C CA . ASN C 3 214 ? 386.30000 344.79900 420.40400 1.000 54.12759 214 ASN C CA 1
ATOM 4180 C C . ASN C 3 214 ? 384.97000 344.58900 421.10600 1.000 54.12759 214 ASN C C 1
ATOM 4181 O O . ASN C 3 214 ? 383.95100 345.15700 420.70900 1.000 54.12759 214 ASN C O 1
ATOM 4186 N N . ILE C 3 215 ? 384.98600 343.78500 422.16100 1.000 53.16517 215 ILE C N 1
ATOM 4187 C CA . ILE C 3 215 ? 383.79200 343.48600 422.94600 1.000 53.16517 215 ILE C CA 1
ATOM 4188 C C . ILE C 3 215 ? 384.17200 343.64400 424.41700 1.000 53.16517 215 ILE C C 1
ATOM 4189 O O . ILE C 3 215 ? 384.66600 342.71100 425.05500 1.000 53.16517 215 ILE C O 1
ATOM 4194 N N . GLY C 3 216 ? 383.93900 344.83400 424.96400 1.000 54.24628 216 GLY C N 1
ATOM 4195 C CA . GLY C 3 216 ? 384.16700 345.12100 426.37000 1.000 54.24628 216 GLY C CA 1
ATOM 4196 C C . GLY C 3 216 ? 385.50700 344.71400 426.94700 1.000 54.24628 216 GLY C C 1
ATOM 4197 O O . GLY C 3 216 ? 386.52300 344.72100 426.25800 1.000 54.24628 216 GLY C O 1
#

CATH classification: 2.60.120.20

InterPro domains:
  IPR029053 Viral coat protein subunit [G3DSA:2.60.120.20] (785-955)
  IPR056449 Capsid protein Vp20 [PF23370] (594-769)
  IPR056476 Capsid protein Vp24 [PF23371] (770-961)
  IPR056477 Capsid protein Vp25 [PF23369] (377-593)